Protein AF-0000000076251068 (afdb_homodimer)

Secondary structure (DSSP, 8-state):
-----SS-HHHHHHHHHHHHHHHHHHHHHHHHH--TTHHHHHHHHHHHHHHHHHHHHHHHHHHHHHS-TTHHHHHHHHHHHHHHHHHHHHHHHHHHHHHH-TT---HHHHHHHHHHHHHHHHHHHHHHHHHHHTTT--SHHHHHHHHHHHHHHHHHHHHHHHHHHTTTS--SS---HHHHHHHHHHHHHHHHHHHHHHHHHHHHTTTS--GGG--HHHHHHIIIIIIHHHHHHHHHHHHH--TT--HHHHHHHHHHHHHHHHHHHHHHHHHHHS--/-----SS-HHHHHHHHHHHHHHHHHHHHHHHHH--TTHHHHHHHHHHHHHHHHHHHHHHHHHHHHHS-TTHHHHHHHHHHHHHHHHHHHHHHHHHHHHHH-TT---HHHHHHHHHHHHHHHHHHHHHHHHHHHTTT--SHHHHHHHHHHHHHHHHHHHHHHHHHHTTTS--SS---HHHHHHHHHHHHHHHHHHHHHHHHHHHHTTTS--GGG--HHHHHHIIIIIIHHHHHHHHHHHHH--TT--HHHHHHHHHHHHHHHHHHHHHHHHHHHS--

Nearest PDB structures (foldseek):
  5c21-assembly1_B  TM=1.711E-01  e=8.541E+00  Escherichia coli
  5c21-assembly1_B  TM=1.710E-01  e=9.125E+00  Escherichia coli

Solvent-accessible surface area (backbone atoms only — not comparable to full-atom values): 30222 Å² total; per-residue (Å²): 129,77,74,69,77,62,70,47,67,67,47,56,51,51,50,49,51,51,53,50,51,52,53,51,52,51,45,52,53,49,34,66,73,41,65,77,79,54,25,60,55,50,46,51,53,50,49,51,50,51,52,53,48,52,52,50,53,52,51,51,52,50,51,40,69,67,41,67,84,75,38,58,68,48,44,50,45,49,53,49,45,56,48,48,54,55,51,49,51,54,51,49,52,47,43,52,48,49,68,72,44,68,78,76,68,54,63,64,59,48,43,48,50,44,26,50,52,39,38,51,55,49,49,50,53,54,50,44,52,50,33,68,43,52,86,63,49,76,49,68,66,57,46,52,53,50,50,44,52,49,48,53,54,41,55,50,51,45,52,45,48,53,59,53,43,57,73,64,45,91,60,92,73,72,76,57,68,70,59,49,51,51,49,50,51,51,41,50,51,48,67,52,46,52,60,41,49,43,51,50,51,60,56,66,34,58,85,63,69,54,74,84,77,60,54,64,51,60,52,51,43,40,57,64,44,32,49,44,48,42,52,52,46,49,46,37,40,73,75,58,62,43,82,81,57,59,34,50,58,42,17,50,24,55,51,49,44,54,54,52,52,51,50,51,52,52,49,55,52,48,57,68,66,49,74,130,130,76,76,70,77,62,70,47,67,66,47,56,51,50,51,49,50,52,53,50,50,52,52,51,53,52,45,52,52,50,32,65,73,43,66,75,77,55,24,60,56,49,45,50,53,51,50,52,52,49,52,54,47,51,51,51,52,51,50,52,54,50,50,40,70,67,42,68,85,77,38,59,68,49,45,49,46,48,52,50,43,55,51,49,53,55,49,50,52,54,51,49,52,46,43,52,48,49,68,71,43,66,76,76,70,54,62,66,59,50,43,50,49,43,24,50,51,41,38,51,56,49,49,50,54,53,51,44,52,48,35,68,42,50,86,65,49,79,48,68,68,55,46,52,52,50,50,44,52,50,49,53,52,40,54,51,50,45,54,44,48,51,61,53,43,58,73,64,45,91,60,92,71,74,74,58,69,70,60,49,52,51,49,50,51,51,41,49,50,47,66,52,46,51,60,40,51,44,52,49,52,60,54,67,33,59,86,64,68,54,74,86,76,61,52,63,51,60,53,52,44,40,56,65,43,33,50,43,47,41,53,52,46,49,46,37,40,72,77,58,63,42,82,80,58,59,34,50,58,42,15,49,26,54,51,48,44,54,53,52,52,51,50,51,52,50,49,54,52,48,58,68,65,50,76,131

Structure (mmCIF, N/CA/C/O backbone):
data_AF-0000000076251068-model_v1
#
loop_
_entity.id
_entity.type
_entity.pdbx_description
1 polymer 'TM121 protein'
#
loop_
_atom_site.group_PDB
_atom_site.id
_atom_site.type_symbol
_atom_site.label_atom_id
_atom_site.label_alt_id
_atom_site.label_comp_id
_atom_site.label_asym_id
_atom_site.label_entity_id
_atom_site.label_seq_id
_atom_site.pdbx_PDB_ins_code
_atom_site.Cartn_x
_atom_site.Cartn_y
_atom_site.Cartn_z
_atom_site.occupancy
_atom_site.B_iso_or_equiv
_atom_site.auth_seq_id
_atom_site.auth_comp_id
_atom_site.auth_asym_id
_atom_site.auth_atom_id
_atom_site.pdbx_PDB_model_num
ATOM 1 N N . MET A 1 1 ? 23.094 -28.938 -23.484 1 26.97 1 MET A N 1
ATOM 2 C CA . MET A 1 1 ? 22.953 -27.5 -23.703 1 26.97 1 MET A CA 1
ATOM 3 C C . MET A 1 1 ? 23.219 -26.734 -22.406 1 26.97 1 MET A C 1
ATOM 5 O O . MET A 1 1 ? 22.594 -27 -21.375 1 26.97 1 MET A O 1
ATOM 9 N N . VAL A 1 2 ? 24.344 -26.188 -22.234 1 34.47 2 VAL A N 1
ATOM 10 C CA . VAL A 1 2 ? 24.719 -25.391 -21.062 1 34.47 2 VAL A CA 1
ATOM 11 C C . VAL A 1 2 ? 23.688 -24.281 -20.844 1 34.47 2 VAL A C 1
ATOM 13 O O . VAL A 1 2 ? 23.312 -23.578 -21.797 1 34.47 2 VAL A O 1
ATOM 16 N N . PRO A 1 3 ? 22.875 -24.391 -19.859 1 37.94 3 PRO A N 1
ATOM 17 C CA . PRO A 1 3 ? 21.906 -23.297 -19.672 1 37.94 3 PRO A CA 1
ATOM 18 C C . PRO A 1 3 ? 22.562 -21.922 -19.797 1 37.94 3 PRO A C 1
ATOM 20 O O . PRO A 1 3 ? 23.719 -21.75 -19.422 1 37.94 3 PRO A O 1
ATOM 23 N N . PRO A 1 4 ? 22.328 -21.297 -20.953 1 44.94 4 PRO A N 1
ATOM 24 C CA . PRO A 1 4 ? 22.938 -19.984 -21.203 1 44.94 4 PRO A CA 1
ATOM 25 C C . PRO A 1 4 ? 23.141 -19.172 -19.922 1 44.94 4 PRO A C 1
ATOM 27 O O . PRO A 1 4 ? 22.438 -19.391 -18.922 1 44.94 4 PRO A O 1
ATOM 30 N N . PRO A 1 5 ? 24.234 -18.562 -19.734 1 49.12 5 PRO A N 1
ATOM 31 C CA . PRO A 1 5 ? 24.641 -17.828 -18.531 1 49.12 5 PRO A CA 1
ATOM 32 C C . PRO A 1 5 ? 23.547 -16.875 -18.031 1 49.12 5 PRO A C 1
ATOM 34 O O . PRO A 1 5 ? 23 -16.094 -18.812 1 49.12 5 PRO A O 1
ATOM 37 N N . PRO A 1 6 ? 22.859 -17.156 -16.938 1 52.06 6 PRO A N 1
ATOM 38 C CA . PRO A 1 6 ? 21.578 -16.656 -16.438 1 52.06 6 PRO A CA 1
ATOM 39 C C . PRO A 1 6 ? 21.594 -15.141 -16.219 1 52.06 6 PRO A C 1
ATOM 41 O O . PRO A 1 6 ? 20.531 -14.516 -16.125 1 52.06 6 PRO A O 1
ATOM 44 N N . VAL A 1 7 ? 22.797 -14.672 -15.984 1 56.53 7 VAL A N 1
ATOM 45 C CA . VAL A 1 7 ? 22.719 -13.234 -15.789 1 56.53 7 VAL A CA 1
ATOM 46 C C . VAL A 1 7 ? 22.812 -12.516 -17.125 1 56.53 7 VAL A C 1
ATOM 48 O O . VAL A 1 7 ? 23.812 -12.641 -17.844 1 56.53 7 VAL A O 1
ATOM 51 N N . SER A 1 8 ? 21.641 -12 -17.688 1 65.25 8 SER A N 1
ATOM 52 C CA . SER A 1 8 ? 21.594 -11.266 -18.953 1 65.25 8 SER A CA 1
ATOM 53 C C . SER A 1 8 ? 22.312 -9.93 -18.844 1 65.25 8 SER A C 1
ATOM 55 O O . SER A 1 8 ? 22.141 -9.203 -17.859 1 65.25 8 SER A O 1
ATOM 57 N N . LYS A 1 9 ? 23.406 -9.688 -19.656 1 73.81 9 LYS A N 1
ATOM 58 C CA . LYS A 1 9 ? 24.203 -8.469 -19.734 1 73.81 9 LYS A CA 1
ATOM 59 C C . LYS A 1 9 ? 23.328 -7.227 -19.719 1 73.81 9 LYS A C 1
ATOM 61 O O . LYS A 1 9 ? 23.609 -6.266 -19 1 73.81 9 LYS A O 1
ATOM 66 N N . PRO A 1 10 ? 22.234 -7.273 -20.344 1 78.12 10 PRO A N 1
ATOM 67 C CA . PRO A 1 10 ? 21.406 -6.066 -20.312 1 78.12 10 PRO A CA 1
ATOM 68 C C . PRO A 1 10 ? 20.828 -5.789 -18.938 1 78.12 10 PRO A C 1
ATOM 70 O O . PRO A 1 10 ? 20.703 -4.629 -18.531 1 78.12 10 PRO A O 1
ATOM 73 N N . HIS A 1 11 ? 20.547 -6.832 -18.219 1 77.62 11 HIS A N 1
ATOM 74 C CA . HIS A 1 11 ? 19.984 -6.633 -16.891 1 77.62 11 HIS A CA 1
ATOM 75 C C . HIS A 1 11 ? 21.016 -6.109 -15.914 1 77.62 11 HIS A C 1
ATOM 77 O O . HIS A 1 11 ? 20.703 -5.301 -15.039 1 77.62 11 HIS A O 1
ATOM 83 N N . VAL A 1 12 ? 22.25 -6.566 -16.109 1 79.44 12 VAL A N 1
ATOM 84 C CA . VAL A 1 12 ? 23.328 -6.09 -15.258 1 79.44 12 VAL A CA 1
ATOM 85 C C . VAL A 1 12 ? 23.594 -4.609 -15.539 1 79.44 12 VAL A C 1
ATOM 87 O O . VAL A 1 12 ? 23.766 -3.818 -14.609 1 79.44 12 VAL A O 1
ATOM 90 N N . CYS A 1 13 ? 23.562 -4.262 -16.766 1 84.44 13 CYS A N 1
ATOM 91 C CA . CYS A 1 13 ? 23.766 -2.873 -17.156 1 84.44 13 CYS A CA 1
ATOM 92 C C . CYS A 1 13 ? 22.625 -1.992 -16.656 1 84.44 13 CYS A C 1
ATOM 94 O O . CYS A 1 13 ? 22.859 -0.895 -16.156 1 84.44 13 CYS A O 1
ATOM 96 N N . LEU A 1 14 ? 21.422 -2.479 -16.781 1 88.44 14 LEU A N 1
ATOM 97 C CA . LEU A 1 14 ? 20.266 -1.71 -16.344 1 88.44 14 LEU A CA 1
ATOM 98 C C . LEU A 1 14 ? 20.281 -1.521 -14.828 1 88.44 14 LEU A C 1
ATOM 100 O O . LEU A 1 14 ? 19.938 -0.445 -14.328 1 88.44 14 LEU A O 1
ATOM 104 N N . SER A 1 15 ? 20.641 -2.512 -14.109 1 90.19 15 SER A N 1
ATOM 105 C CA . SER A 1 15 ? 20.719 -2.395 -12.656 1 90.19 15 SER A CA 1
ATOM 106 C C . SER A 1 15 ? 21.797 -1.413 -12.227 1 90.19 15 SER A C 1
ATOM 108 O O . SER A 1 15 ? 21.594 -0.616 -11.312 1 90.19 15 SER A O 1
ATOM 110 N N . THR A 1 16 ? 22.906 -1.442 -12.914 1 90.94 16 THR A N 1
ATOM 111 C CA . THR A 1 16 ? 24 -0.531 -12.578 1 90.94 16 THR A CA 1
ATOM 112 C C . THR A 1 16 ? 23.609 0.914 -12.867 1 90.94 16 THR A C 1
ATOM 114 O O . THR A 1 16 ? 23.891 1.813 -12.078 1 90.94 16 THR A O 1
ATOM 117 N N . VAL A 1 17 ? 22.984 1.088 -13.945 1 92.94 17 VAL A N 1
ATOM 118 C CA . VAL A 1 17 ? 22.547 2.428 -14.32 1 92.94 17 VAL A CA 1
ATOM 119 C C . VAL A 1 17 ? 21.547 2.943 -13.289 1 92.94 17 VAL A C 1
ATOM 121 O O . VAL A 1 17 ? 21.609 4.102 -12.875 1 92.94 17 VAL A O 1
ATOM 124 N N . LEU A 1 18 ? 20.609 2.113 -12.898 1 94.38 18 LEU A N 1
ATOM 125 C CA . LEU A 1 18 ? 19.609 2.521 -11.906 1 94.38 18 LEU A CA 1
ATOM 126 C C . LEU A 1 18 ? 20.266 2.842 -10.57 1 94.38 18 LEU A C 1
ATOM 128 O O . LEU A 1 18 ? 19.938 3.836 -9.93 1 94.38 18 LEU A O 1
ATOM 132 N N . ILE A 1 19 ? 21.156 2.049 -10.156 1 95.75 19 ILE A N 1
ATOM 133 C CA . ILE A 1 19 ? 21.859 2.252 -8.898 1 95.75 19 ILE A CA 1
ATOM 134 C C . ILE A 1 19 ? 22.609 3.578 -8.938 1 95.75 19 ILE A C 1
ATOM 136 O O . ILE A 1 19 ? 22.453 4.414 -8.039 1 95.75 19 ILE A O 1
ATOM 140 N N . MET A 1 20 ? 23.328 3.771 -10 1 95 20 MET A N 1
ATOM 141 C CA . MET A 1 20 ? 24.172 4.957 -10.094 1 95 20 MET A CA 1
ATOM 142 C C . MET A 1 20 ? 23.328 6.219 -10.234 1 95 20 MET A C 1
ATOM 144 O O . MET A 1 20 ? 23.641 7.254 -9.641 1 95 20 MET A O 1
ATOM 148 N N . THR A 1 21 ? 22.328 6.129 -10.992 1 95.19 21 THR A N 1
ATOM 149 C CA . THR A 1 21 ? 21.469 7.289 -11.164 1 95.19 21 THR A CA 1
ATOM 150 C C . THR A 1 21 ? 20.797 7.668 -9.844 1 95.19 21 THR A C 1
ATOM 152 O O . THR A 1 21 ? 20.719 8.844 -9.492 1 95.19 21 THR A O 1
ATOM 155 N N . SER A 1 22 ? 20.328 6.703 -9.141 1 95.69 22 SER A N 1
ATOM 156 C CA . SER A 1 22 ? 19.703 6.977 -7.848 1 95.69 22 SER A CA 1
ATOM 157 C C . SER A 1 22 ? 20.703 7.609 -6.879 1 95.69 22 SER A C 1
ATOM 159 O O . SER A 1 22 ? 20.359 8.555 -6.164 1 95.69 22 SER A O 1
ATOM 161 N N . LEU A 1 23 ? 21.891 7.148 -6.848 1 95.94 23 LEU A N 1
ATOM 162 C CA . LEU A 1 23 ? 22.891 7.676 -5.934 1 95.94 23 LEU A CA 1
ATOM 163 C C . LEU A 1 23 ? 23.312 9.086 -6.34 1 95.94 23 LEU A C 1
ATOM 165 O O . LEU A 1 23 ? 23.5 9.953 -5.484 1 95.94 23 LEU A O 1
ATOM 169 N N . VAL A 1 24 ? 23.406 9.297 -7.633 1 95.38 24 VAL A N 1
ATOM 170 C CA . VAL A 1 24 ? 23.797 10.609 -8.117 1 95.38 24 VAL A CA 1
ATOM 171 C C . VAL A 1 24 ? 22.703 11.633 -7.797 1 95.38 24 VAL A C 1
ATOM 173 O O . VAL A 1 24 ? 23 12.773 -7.441 1 95.38 24 VAL A O 1
ATOM 176 N N . LEU A 1 25 ? 21.484 11.211 -7.891 1 94.75 25 LEU A N 1
ATOM 177 C CA . LEU A 1 25 ? 20.391 12.109 -7.547 1 94.75 25 LEU A CA 1
ATOM 178 C C . LEU A 1 25 ? 20.391 12.438 -6.059 1 94.75 25 LEU A C 1
ATOM 180 O O . LEU A 1 25 ? 20.156 13.578 -5.668 1 94.75 25 LEU A O 1
ATOM 184 N N . MET A 1 26 ? 20.719 11.492 -5.27 1 94.31 26 MET A N 1
ATOM 185 C CA . MET A 1 26 ? 20.828 11.727 -3.834 1 94.31 26 MET A CA 1
ATOM 186 C C . MET A 1 26 ? 21.969 12.68 -3.523 1 94.31 26 MET A C 1
ATOM 188 O O . MET A 1 26 ? 21.859 13.523 -2.637 1 94.31 26 MET A O 1
ATOM 192 N N . ASP A 1 27 ? 23.016 12.516 -4.281 1 94.5 27 ASP A N 1
ATOM 193 C CA . ASP A 1 27 ? 24.172 13.398 -4.094 1 94.5 27 ASP A CA 1
ATOM 194 C C . ASP A 1 27 ? 23.828 14.836 -4.461 1 94.5 27 ASP A C 1
ATOM 196 O O . ASP A 1 27 ? 24.203 15.773 -3.762 1 94.5 27 ASP A O 1
ATOM 200 N N . ALA A 1 28 ? 23.125 14.938 -5.543 1 92.31 28 ALA A N 1
ATOM 201 C CA . ALA A 1 28 ? 22.703 16.281 -5.949 1 92.31 28 ALA A CA 1
ATOM 202 C C . ALA A 1 28 ? 21.828 16.922 -4.883 1 92.31 28 ALA A C 1
ATOM 204 O O . ALA A 1 28 ? 21.938 18.125 -4.621 1 92.31 28 ALA A O 1
ATOM 205 N N . TYR A 1 29 ? 21 16.109 -4.297 1 91.19 29 TYR A N 1
ATOM 206 C CA . TYR A 1 29 ? 20.141 16.594 -3.213 1 91.19 29 TYR A CA 1
ATOM 207 C C . TYR A 1 29 ? 20.984 17.047 -2.023 1 91.19 29 TYR A C 1
ATOM 209 O O . TYR A 1 29 ? 20.734 18.109 -1.446 1 91.19 29 TYR A O 1
ATOM 217 N N . LEU A 1 30 ? 21.969 16.375 -1.677 1 90.38 30 LEU A N 1
ATOM 218 C CA . LEU A 1 30 ? 22.844 16.672 -0.548 1 90.38 30 LEU A CA 1
ATOM 219 C C . LEU A 1 30 ? 23.656 17.938 -0.812 1 90.38 30 LEU A C 1
ATOM 221 O O . LEU A 1 30 ? 23.859 18.766 0.09 1 90.38 30 LEU A O 1
ATOM 225 N N . VAL A 1 31 ? 24.078 18.031 -2.012 1 90.56 31 VAL A N 1
ATOM 226 C CA . VAL A 1 31 ? 24.891 19.188 -2.371 1 90.56 31 VAL A CA 1
ATOM 227 C C . VAL A 1 31 ? 24.031 20.453 -2.336 1 90.56 31 VAL A C 1
ATOM 229 O O . VAL A 1 31 ? 24.484 21.516 -1.884 1 90.56 31 VAL A O 1
ATOM 232 N N . GLU A 1 32 ? 22.781 20.312 -2.748 1 88.56 32 GLU A N 1
ATOM 233 C CA . GLU A 1 32 ? 21.875 21.469 -2.785 1 88.56 32 GLU A CA 1
ATOM 234 C C . GLU A 1 32 ? 21.516 21.922 -1.377 1 88.56 32 GLU A C 1
ATOM 236 O O . GLU A 1 32 ? 21.188 23.078 -1.163 1 88.56 32 GLU A O 1
ATOM 241 N N . GLN A 1 33 ? 21.594 21.078 -0.454 1 86.81 33 GLN A N 1
ATOM 242 C CA . GLN A 1 33 ? 21.281 21.438 0.928 1 86.81 33 GLN A CA 1
ATOM 243 C C . GLN A 1 33 ? 22.422 22.234 1.553 1 86.81 33 GLN A C 1
ATOM 245 O O . GLN A 1 33 ? 22.234 22.922 2.557 1 86.81 33 GLN A O 1
ATOM 250 N N . SER A 1 34 ? 23.594 22.109 0.937 1 82.75 34 SER A N 1
ATOM 251 C CA . SER A 1 34 ? 24.75 22.797 1.489 1 82.75 34 SER A CA 1
ATOM 252 C C . SER A 1 34 ? 24.938 24.172 0.847 1 82.75 34 SER A C 1
ATOM 254 O O . SER A 1 34 ? 24.422 24.422 -0.246 1 82.75 34 SER A O 1
ATOM 256 N N . GLN A 1 35 ? 25.406 25.125 1.688 1 79.06 35 GLN A N 1
ATOM 257 C CA . GLN A 1 35 ? 25.594 26.484 1.188 1 79.06 35 GLN A CA 1
ATOM 258 C C . GLN A 1 35 ? 27.062 26.891 1.248 1 79.06 35 GLN A C 1
ATOM 260 O O . GLN A 1 35 ? 27.828 26.344 2.035 1 79.06 35 GLN A O 1
ATOM 265 N N . GLY A 1 36 ? 27.359 27.797 0.333 1 79.56 36 GLY A N 1
ATOM 266 C CA . GLY A 1 36 ? 28.625 28.516 0.377 1 79.56 36 GLY A CA 1
ATOM 267 C C . GLY A 1 36 ? 29.797 27.656 -0.069 1 79.56 36 GLY A C 1
ATOM 268 O O . GLY A 1 36 ? 29.703 26.922 -1.048 1 79.56 36 GLY A O 1
ATOM 269 N N . SER A 1 37 ? 30.984 27.781 0.585 1 78.75 37 SER A N 1
ATOM 270 C CA . SER A 1 37 ? 32.25 27.125 0.274 1 78.75 37 SER A CA 1
ATOM 271 C C . SER A 1 37 ? 32.188 25.641 0.586 1 78.75 37 SER A C 1
ATOM 273 O O . SER A 1 37 ? 32.906 24.844 -0.01 1 78.75 37 SER A O 1
ATOM 275 N N . ARG A 1 38 ? 31.344 25.219 1.421 1 85.5 38 ARG A N 1
ATOM 276 C CA . ARG A 1 38 ? 31.188 23.828 1.798 1 85.5 38 ARG A CA 1
ATOM 277 C C . ARG A 1 38 ? 30.562 23.016 0.666 1 85.5 38 ARG A C 1
ATOM 279 O O . ARG A 1 38 ? 30.75 21.797 0.586 1 85.5 38 ARG A O 1
ATOM 286 N N . LYS A 1 39 ? 29.906 23.672 -0.257 1 89.06 39 LYS A N 1
ATOM 287 C CA . LYS A 1 39 ? 29.219 23 -1.36 1 89.06 39 LYS A CA 1
ATOM 288 C C . LYS A 1 39 ? 30.203 22.297 -2.281 1 89.06 39 LYS A C 1
ATOM 290 O O . LYS A 1 39 ? 29.984 21.156 -2.688 1 89.06 39 LYS A O 1
ATOM 295 N N . LEU A 1 40 ? 31.312 22.922 -2.557 1 88.56 40 LEU A N 1
ATOM 296 C CA . LEU A 1 40 ? 32.312 22.312 -3.426 1 88.56 40 LEU A CA 1
ATOM 297 C C . LEU A 1 40 ? 33 21.141 -2.738 1 88.56 40 LEU A C 1
ATOM 299 O O . LEU A 1 40 ? 33.25 20.109 -3.375 1 88.56 40 LEU A O 1
ATOM 303 N N . GLY A 1 41 ? 33.281 21.25 -1.497 1 89.44 41 GLY A N 1
ATOM 304 C CA . GLY A 1 41 ? 33.875 20.156 -0.753 1 89.44 41 GLY A CA 1
ATOM 305 C C . GLY A 1 41 ? 32.969 18.938 -0.688 1 89.44 41 GLY A C 1
ATOM 306 O O . GLY A 1 41 ? 33.438 17.812 -0.892 1 89.44 41 GLY A O 1
ATOM 307 N N . ILE A 1 42 ? 31.797 19.125 -0.415 1 90 42 ILE A N 1
ATOM 308 C CA . ILE A 1 42 ? 30.844 18.031 -0.337 1 90 42 ILE A CA 1
ATOM 309 C C . ILE A 1 42 ? 30.672 17.391 -1.717 1 90 42 ILE A C 1
ATOM 311 O O . ILE A 1 42 ? 30.578 16.172 -1.838 1 90 42 ILE A O 1
ATOM 315 N N . CYS A 1 43 ? 30.594 18.219 -2.748 1 90.94 43 CYS A N 1
ATOM 316 C CA . CYS A 1 43 ? 30.469 17.719 -4.113 1 90.94 43 CYS A CA 1
ATOM 317 C C . CYS A 1 43 ? 31.609 16.781 -4.461 1 90.94 43 CYS A C 1
ATOM 319 O O . CYS A 1 43 ? 31.391 15.711 -5.031 1 90.94 43 CYS A O 1
ATOM 321 N N . VAL A 1 44 ? 32.781 17.172 -4.055 1 91.44 44 VAL A N 1
ATOM 322 C CA . VAL A 1 44 ? 33.969 16.359 -4.332 1 91.44 44 VAL A CA 1
ATOM 323 C C . VAL A 1 44 ? 33.906 15.078 -3.514 1 91.44 44 VAL A C 1
ATOM 325 O O . VAL A 1 44 ? 34.156 13.992 -4.035 1 91.44 44 VAL A O 1
ATOM 328 N N . MET A 1 45 ? 33.562 15.156 -2.352 1 90.56 45 MET A N 1
ATOM 329 C CA . MET A 1 45 ? 33.5 14 -1.464 1 90.56 45 MET A CA 1
ATOM 330 C C . MET A 1 45 ? 32.5 12.969 -1.978 1 90.56 45 MET A C 1
ATOM 332 O O . MET A 1 45 ? 32.812 11.773 -2.033 1 90.56 45 MET A O 1
ATOM 336 N N . VAL A 1 46 ? 31.359 13.398 -2.342 1 92.06 46 VAL A N 1
ATOM 337 C CA . VAL A 1 46 ? 30.328 12.469 -2.791 1 92.06 46 VAL A CA 1
ATOM 338 C C . VAL A 1 46 ? 30.703 11.914 -4.164 1 92.06 46 VAL A C 1
ATOM 340 O O . VAL A 1 46 ? 30.422 10.75 -4.461 1 92.06 46 VAL A O 1
ATOM 343 N N . ALA A 1 47 ? 31.328 12.688 -5.031 1 93.44 47 ALA A N 1
ATOM 344 C CA . ALA A 1 47 ? 31.766 12.219 -6.344 1 93.44 47 ALA A CA 1
ATOM 345 C C . ALA A 1 47 ? 32.812 11.117 -6.211 1 93.44 47 ALA A C 1
ATOM 347 O O . ALA A 1 47 ? 32.75 10.102 -6.906 1 93.44 47 ALA A O 1
ATOM 348 N N . VAL A 1 48 ? 33.688 11.312 -5.316 1 91.75 48 VAL A N 1
ATOM 349 C CA . VAL A 1 48 ? 34.719 10.312 -5.062 1 91.75 48 VAL A CA 1
ATOM 350 C C . VAL A 1 48 ? 34.062 9.039 -4.523 1 91.75 48 VAL A C 1
ATOM 352 O O . VAL A 1 48 ? 34.438 7.934 -4.93 1 91.75 48 VAL A O 1
ATOM 355 N N . GLY A 1 49 ? 33.188 9.211 -3.66 1 91.88 49 GLY A N 1
ATOM 356 C CA . GLY A 1 49 ? 32.469 8.062 -3.143 1 91.88 49 GLY A CA 1
ATOM 357 C C . GLY A 1 49 ? 31.75 7.27 -4.223 1 91.88 49 GLY A C 1
ATOM 358 O O . GLY A 1 49 ? 31.797 6.035 -4.223 1 91.88 49 GLY A O 1
ATOM 359 N N . ASP A 1 50 ? 31.141 7.953 -5.098 1 94.25 50 ASP A N 1
ATOM 360 C CA . ASP A 1 50 ? 30.391 7.297 -6.172 1 94.25 50 ASP A CA 1
ATOM 361 C C . ASP A 1 50 ? 31.344 6.566 -7.121 1 94.25 50 ASP A C 1
ATOM 363 O O . ASP A 1 50 ? 31.016 5.48 -7.609 1 94.25 50 ASP A O 1
ATOM 367 N N . ILE A 1 51 ? 32.469 7.164 -7.418 1 93.38 51 ILE A N 1
ATOM 368 C CA . ILE A 1 51 ? 33.469 6.535 -8.297 1 93.38 51 ILE A CA 1
ATOM 369 C C . ILE A 1 51 ? 34 5.262 -7.645 1 93.38 51 ILE A C 1
ATOM 371 O O . ILE A 1 51 ? 34.125 4.227 -8.305 1 93.38 51 ILE A O 1
ATOM 375 N N . CYS A 1 52 ? 34.312 5.348 -6.406 1 91.62 52 CYS A N 1
ATOM 376 C CA . CYS A 1 52 ? 34.781 4.168 -5.676 1 91.62 52 CYS A CA 1
ATOM 377 C C . CYS A 1 52 ? 33.719 3.082 -5.68 1 91.62 52 CYS A C 1
ATOM 379 O O . CYS A 1 52 ? 34.031 1.9 -5.84 1 91.62 52 CYS A O 1
ATOM 381 N N . PHE A 1 53 ? 32.531 3.465 -5.488 1 93.88 53 PHE A N 1
ATOM 382 C CA . PHE A 1 53 ? 31.422 2.516 -5.484 1 93.88 53 PHE A CA 1
ATOM 383 C C . PHE A 1 53 ? 31.266 1.859 -6.852 1 93.88 53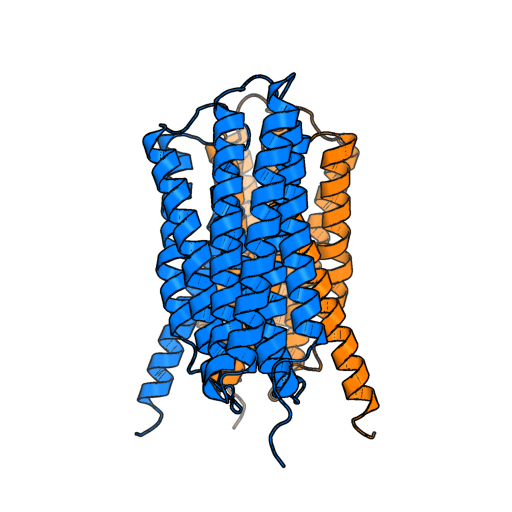 PHE A C 1
ATOM 385 O O . PHE A 1 53 ? 31.016 0.656 -6.941 1 93.88 53 PHE A O 1
ATOM 392 N N . LEU A 1 54 ? 31.391 2.631 -7.93 1 92.38 54 LEU A N 1
ATOM 393 C CA . LEU A 1 54 ? 31.297 2.088 -9.281 1 92.38 54 LEU A CA 1
ATOM 394 C C . LEU A 1 54 ? 32.406 1.063 -9.531 1 92.38 54 LEU A C 1
ATOM 396 O O . LEU A 1 54 ? 32.156 0.04 -10.18 1 92.38 54 LEU A O 1
ATOM 400 N N . LEU A 1 55 ? 33.562 1.282 -9.016 1 92.75 55 LEU A N 1
ATOM 401 C CA . LEU A 1 55 ? 34.656 0.338 -9.141 1 92.75 55 LEU A CA 1
ATOM 402 C C . LEU A 1 55 ? 34.375 -0.949 -8.375 1 92.75 55 LEU A C 1
ATOM 404 O O . LEU A 1 55 ? 34.656 -2.045 -8.867 1 92.75 55 LEU A O 1
ATOM 408 N N . VAL A 1 56 ? 33.812 -0.797 -7.219 1 92 56 VAL A N 1
ATOM 409 C CA . VAL A 1 56 ? 33.438 -1.965 -6.43 1 92 56 VAL A CA 1
ATOM 410 C C . VAL A 1 56 ? 32.375 -2.779 -7.188 1 92 56 VAL A C 1
ATOM 412 O O . VAL A 1 56 ? 32.469 -4.008 -7.246 1 92 56 VAL A O 1
ATOM 415 N N . LEU A 1 57 ? 31.406 -2.098 -7.73 1 90.25 57 LEU A N 1
ATOM 416 C CA . LEU A 1 57 ? 30.375 -2.791 -8.492 1 90.25 57 LEU A CA 1
ATOM 417 C C . LEU A 1 57 ? 30.984 -3.541 -9.672 1 90.25 57 LEU A C 1
ATOM 419 O O . LEU A 1 57 ? 30.562 -4.652 -9.992 1 90.25 57 LEU A O 1
ATOM 423 N N . ARG A 1 58 ? 31.969 -2.941 -10.352 1 89.06 58 ARG A N 1
ATOM 424 C CA . ARG A 1 58 ? 32.656 -3.6 -11.461 1 89.06 58 ARG A CA 1
ATOM 425 C C . ARG A 1 58 ? 33.375 -4.852 -10.992 1 89.06 58 ARG A C 1
ATOM 427 O O . ARG A 1 58 ? 33.312 -5.895 -11.648 1 89.06 58 ARG A O 1
ATOM 434 N N . TYR A 1 59 ? 33.969 -4.738 -9.906 1 87.06 59 TYR A N 1
ATOM 435 C CA . TYR A 1 59 ? 34.719 -5.883 -9.367 1 87.06 59 TYR A CA 1
ATOM 436 C C . TYR A 1 59 ? 33.75 -7.008 -8.992 1 87.06 59 TYR A C 1
ATOM 438 O O . TYR A 1 59 ? 34.031 -8.18 -9.25 1 87.06 59 TYR A O 1
ATOM 446 N N . VAL A 1 60 ? 32.656 -6.684 -8.359 1 85.81 60 VAL A N 1
ATOM 447 C CA . VAL A 1 60 ? 31.656 -7.68 -7.98 1 85.81 60 VAL A CA 1
ATOM 448 C C . VAL A 1 60 ? 31.094 -8.352 -9.227 1 85.81 60 VAL A C 1
ATOM 450 O O . VAL A 1 60 ? 30.906 -9.57 -9.25 1 85.81 60 VAL A O 1
ATOM 453 N N . ALA A 1 61 ? 30.844 -7.605 -10.25 1 83.44 61 ALA A N 1
ATOM 454 C CA . ALA A 1 61 ? 30.312 -8.156 -11.5 1 83.44 61 ALA A CA 1
ATOM 455 C C . ALA A 1 61 ? 31.297 -9.125 -12.133 1 83.44 61 ALA A C 1
ATOM 457 O O . ALA A 1 61 ? 30.891 -10.172 -12.648 1 83.44 61 ALA A O 1
ATOM 458 N N . ILE A 1 62 ? 32.562 -8.812 -12.094 1 82.25 62 ILE A N 1
ATOM 459 C CA . ILE A 1 62 ? 33.594 -9.656 -12.664 1 82.25 62 ILE A CA 1
ATOM 460 C C . ILE A 1 62 ? 33.75 -10.922 -11.828 1 82.25 62 ILE A C 1
ATOM 462 O O . ILE A 1 62 ? 33.875 -12.023 -12.367 1 82.25 62 ILE A O 1
ATOM 466 N N . TRP A 1 63 ? 33.719 -10.734 -10.555 1 78.81 63 TRP A N 1
ATOM 467 C CA . TRP A 1 63 ? 33.906 -11.852 -9.641 1 78.81 63 TRP A CA 1
ATOM 468 C C . TRP A 1 63 ? 32.781 -12.875 -9.805 1 78.81 63 TRP A C 1
ATOM 470 O O . TRP A 1 63 ? 33.031 -14.078 -9.836 1 78.81 63 TRP A O 1
ATOM 480 N N . VAL A 1 64 ? 31.578 -12.461 -9.859 1 73.06 64 VAL A N 1
ATOM 481 C CA . VAL A 1 64 ? 30.438 -13.367 -9.984 1 73.06 64 VAL A CA 1
ATOM 482 C C . VAL A 1 64 ? 30.438 -13.992 -11.375 1 73.06 64 VAL A C 1
ATOM 484 O O . VAL A 1 64 ? 30.016 -15.141 -11.547 1 73.06 64 VAL A O 1
ATOM 487 N N . GLY A 1 65 ? 30.781 -13.195 -12.391 1 68.69 65 GLY A N 1
ATOM 488 C CA . GLY A 1 65 ? 30.906 -13.742 -13.727 1 68.69 65 GLY A CA 1
ATOM 489 C C . GLY A 1 65 ? 31.969 -14.828 -13.836 1 68.69 65 GLY A C 1
ATOM 490 O O . GLY A 1 65 ? 31.859 -15.727 -14.672 1 68.69 65 GLY A O 1
ATOM 491 N N . ALA A 1 66 ? 32.938 -14.625 -13.148 1 67.69 66 ALA A N 1
ATOM 492 C CA . ALA A 1 66 ? 34.031 -15.594 -13.195 1 67.69 66 ALA A CA 1
ATOM 493 C C . ALA A 1 66 ? 33.688 -16.859 -12.414 1 67.69 66 ALA A C 1
ATOM 495 O O . ALA A 1 66 ? 34.156 -17.938 -12.742 1 67.69 66 ALA A O 1
ATOM 496 N N . GLU A 1 67 ? 33.062 -16.641 -11.273 1 58.75 67 GLU A N 1
ATOM 497 C CA . GLU A 1 67 ? 32.719 -17.812 -10.461 1 58.75 67 GLU A CA 1
ATOM 498 C C . GLU A 1 67 ? 31.453 -18.5 -10.953 1 58.75 67 GLU A C 1
ATOM 500 O O . GLU A 1 67 ? 30.578 -17.844 -11.516 1 58.75 67 GLU A O 1
ATOM 505 N N . VAL A 1 68 ? 31.5 -19.766 -11.406 1 52.22 68 VAL A N 1
ATOM 506 C CA . VAL A 1 68 ? 30.516 -20.625 -12.062 1 52.22 68 VAL A CA 1
ATOM 507 C C . VAL A 1 68 ? 29.125 -20.312 -11.531 1 52.22 68 VAL A C 1
ATOM 509 O O . VAL A 1 68 ? 28.938 -19.344 -10.789 1 52.22 68 VAL A O 1
ATOM 512 N N . LYS A 1 69 ? 28.234 -21.5 -11.273 1 51.47 69 LYS A N 1
ATOM 513 C CA . LYS A 1 69 ? 26.828 -21.875 -11.219 1 51.47 69 LYS A CA 1
ATOM 514 C C . LYS A 1 69 ? 26.125 -21.203 -10.047 1 51.47 69 LYS A C 1
ATOM 516 O O . LYS A 1 69 ? 25.016 -20.672 -10.203 1 51.47 69 LYS A O 1
ATOM 521 N N . THR A 1 70 ? 26.625 -21.469 -8.859 1 49.12 70 THR A N 1
ATOM 522 C CA . THR A 1 70 ? 25.938 -21.156 -7.617 1 49.12 70 THR A CA 1
ATOM 523 C C . THR A 1 70 ? 25.969 -19.672 -7.332 1 49.12 70 THR A C 1
ATOM 525 O O . THR A 1 70 ? 25.141 -19.156 -6.586 1 49.12 70 THR A O 1
ATOM 528 N N . ALA A 1 71 ? 26.891 -18.969 -7.965 1 51.97 71 ALA A N 1
ATOM 529 C CA . ALA A 1 71 ? 27.266 -17.625 -7.531 1 51.97 71 ALA A CA 1
ATOM 530 C C . ALA A 1 71 ? 26.297 -16.594 -8.086 1 51.97 71 ALA A C 1
ATOM 532 O O . ALA A 1 71 ? 26.203 -15.469 -7.57 1 51.97 71 ALA A O 1
ATOM 533 N N . LYS A 1 72 ? 25.484 -16.969 -9.047 1 57.22 72 LYS A N 1
ATOM 534 C CA . LYS A 1 72 ? 24.578 -15.977 -9.633 1 57.22 72 LYS A CA 1
ATOM 535 C C . LYS A 1 72 ? 23.484 -15.586 -8.648 1 57.22 72 LYS A C 1
ATOM 537 O O . LYS A 1 72 ? 23.078 -14.414 -8.594 1 57.22 72 LYS A O 1
ATOM 542 N N . ARG A 1 73 ? 23.156 -16.656 -7.809 1 62.44 73 ARG A N 1
ATOM 543 C CA . ARG A 1 73 ? 22.125 -16.422 -6.797 1 62.44 73 ARG A CA 1
ATOM 544 C C . ARG A 1 73 ? 22.578 -15.352 -5.805 1 62.44 73 ARG A C 1
ATOM 546 O O . ARG A 1 73 ? 21.766 -14.516 -5.379 1 62.44 73 ARG A O 1
ATOM 553 N N . GLY A 1 74 ? 23.797 -15.219 -5.73 1 76.19 74 GLY A N 1
ATOM 554 C CA . GLY A 1 74 ? 24.312 -14.305 -4.727 1 76.19 74 GLY A CA 1
ATOM 555 C C . GLY A 1 74 ? 24.609 -12.922 -5.277 1 76.19 74 GLY A C 1
ATOM 556 O O . GLY A 1 74 ? 24.734 -11.961 -4.516 1 76.19 74 GLY A O 1
ATOM 557 N N . TYR A 1 75 ? 24.531 -12.828 -6.594 1 82.94 75 TYR A N 1
ATOM 558 C CA . TYR A 1 75 ? 24.875 -11.547 -7.207 1 82.94 75 TYR A CA 1
ATOM 559 C C . TYR A 1 75 ? 23.844 -10.484 -6.883 1 82.94 75 TYR A C 1
ATOM 561 O O . TYR A 1 75 ? 24.188 -9.375 -6.473 1 82.94 75 TYR A O 1
ATOM 569 N N . ALA A 1 76 ? 22.562 -10.828 -7.059 1 87.19 76 ALA A N 1
ATOM 570 C CA . ALA A 1 76 ? 21.484 -9.867 -6.793 1 87.19 76 ALA A CA 1
ATOM 571 C C . ALA A 1 76 ? 21.484 -9.445 -5.328 1 87.19 76 ALA A C 1
ATOM 573 O O . ALA A 1 76 ? 21.266 -8.273 -5.02 1 87.19 76 ALA A O 1
ATOM 574 N N . MET A 1 77 ? 21.797 -10.352 -4.465 1 89.31 77 MET A N 1
ATOM 575 C CA . MET A 1 77 ? 21.797 -10.047 -3.037 1 89.31 77 MET A CA 1
ATOM 576 C C . MET A 1 77 ? 22.938 -9.109 -2.686 1 89.31 77 MET A C 1
ATOM 578 O O . MET A 1 77 ? 22.766 -8.188 -1.887 1 89.31 77 MET A O 1
ATOM 582 N N . ILE A 1 78 ? 24.016 -9.344 -3.266 1 89.94 78 ILE A N 1
ATOM 583 C CA . ILE A 1 78 ? 25.188 -8.508 -3.004 1 89.94 78 ILE A CA 1
ATOM 584 C C . ILE A 1 78 ? 24.953 -7.098 -3.533 1 89.94 78 ILE A C 1
ATOM 586 O O . ILE A 1 78 ? 25.266 -6.117 -2.861 1 89.94 78 ILE A O 1
ATOM 590 N N . LEU A 1 79 ? 24.469 -7.008 -4.707 1 91.25 79 LEU A N 1
ATOM 591 C CA . LEU A 1 79 ? 24.172 -5.699 -5.281 1 91.25 79 LEU A CA 1
ATOM 592 C C . LEU A 1 79 ? 23.156 -4.945 -4.426 1 91.25 79 LEU A C 1
ATOM 594 O O . LEU A 1 79 ? 23.312 -3.738 -4.203 1 91.25 79 LEU A O 1
ATOM 598 N N . TRP A 1 80 ? 22.125 -5.645 -3.979 1 94.19 80 TRP A N 1
ATOM 599 C CA . TRP A 1 80 ? 21.141 -5.016 -3.117 1 94.19 80 TRP A CA 1
ATOM 600 C C . TRP A 1 80 ? 21.781 -4.496 -1.835 1 94.19 80 TRP A C 1
ATOM 602 O O . TRP A 1 80 ? 21.531 -3.355 -1.432 1 94.19 80 TRP A O 1
ATOM 612 N N . PHE A 1 81 ? 22.641 -5.32 -1.252 1 93.56 81 PHE A N 1
ATOM 613 C CA . PHE A 1 81 ? 23.281 -4.969 0.006 1 93.56 81 PHE A CA 1
ATOM 614 C C . PHE A 1 81 ? 24.156 -3.73 -0.162 1 93.56 81 PHE A C 1
ATOM 616 O O . PHE A 1 81 ? 24.078 -2.793 0.635 1 93.56 81 PHE A O 1
ATOM 623 N N . LEU A 1 82 ? 24.922 -3.734 -1.164 1 94.12 82 LEU A N 1
ATOM 624 C CA . LEU A 1 82 ? 25.828 -2.613 -1.402 1 94.12 82 LEU A CA 1
ATOM 625 C C . LEU A 1 82 ? 25.047 -1.341 -1.707 1 94.12 82 LEU A C 1
ATOM 627 O O . LEU A 1 82 ? 25.375 -0.268 -1.196 1 94.12 82 LEU A O 1
ATOM 631 N N . TYR A 1 83 ? 24 -1.444 -2.486 1 96.12 83 TYR A N 1
ATOM 632 C CA . TYR A 1 83 ? 23.188 -0.291 -2.863 1 96.12 83 TYR A CA 1
ATOM 633 C C . TYR A 1 83 ? 22.531 0.329 -1.641 1 96.12 83 TYR A C 1
ATOM 635 O O . TYR A 1 83 ? 22.656 1.531 -1.398 1 96.12 83 TYR A O 1
ATOM 643 N N . VAL A 1 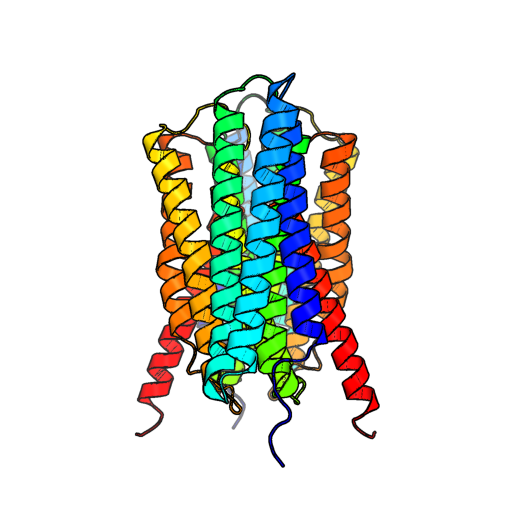84 ? 21.844 -0.491 -0.835 1 96.56 84 VAL A N 1
ATOM 644 C CA . VAL A 1 84 ? 21.109 0.015 0.317 1 96.56 84 VAL A CA 1
ATOM 645 C C . VAL A 1 84 ? 22.078 0.575 1.351 1 96.56 84 VAL A C 1
ATOM 647 O O . VAL A 1 84 ? 21.781 1.573 2.014 1 96.56 84 VAL A O 1
ATOM 650 N N . PHE A 1 85 ? 23.219 -0.03 1.47 1 94.94 85 PHE A N 1
ATOM 651 C CA . PHE A 1 85 ? 24.219 0.428 2.424 1 94.94 85 PHE A CA 1
ATOM 652 C C . PHE A 1 85 ? 24.672 1.851 2.1 1 94.94 85 PHE A C 1
ATOM 654 O O . PHE A 1 85 ? 24.656 2.725 2.969 1 94.94 85 PHE A O 1
ATOM 661 N N . VAL A 1 86 ? 25.016 2.07 0.876 1 95.06 86 VAL A N 1
ATOM 662 C CA . VAL A 1 86 ? 25.484 3.389 0.473 1 95.06 86 VAL A CA 1
ATOM 663 C C . VAL A 1 86 ? 24.328 4.387 0.485 1 95.06 86 VAL A C 1
ATOM 665 O O . VAL A 1 86 ? 24.484 5.523 0.938 1 95.06 86 VAL A O 1
ATOM 668 N N . LEU A 1 87 ? 23.188 3.986 0.013 1 95.88 87 LEU A N 1
ATOM 669 C CA . LEU A 1 87 ? 22.031 4.867 -0.055 1 95.88 87 LEU A CA 1
ATOM 670 C C . LEU A 1 87 ? 21.625 5.344 1.337 1 95.88 87 LEU A C 1
ATOM 672 O O . LEU A 1 87 ? 21.344 6.531 1.536 1 95.88 87 LEU A O 1
ATOM 676 N N . GLU A 1 88 ? 21.625 4.441 2.307 1 95.62 88 GLU A N 1
ATOM 677 C CA . GLU A 1 88 ? 21.172 4.793 3.648 1 95.62 88 GLU A CA 1
ATOM 678 C C . GLU A 1 88 ? 22.156 5.711 4.348 1 95.62 88 GLU A C 1
ATOM 680 O O . GLU A 1 88 ? 21.781 6.539 5.172 1 95.62 88 GLU A O 1
ATOM 685 N N . ILE A 1 89 ? 23.359 5.578 4.051 1 93.44 89 ILE A N 1
ATOM 686 C CA . ILE A 1 89 ? 24.344 6.527 4.574 1 93.44 89 ILE A CA 1
ATOM 687 C C . ILE A 1 89 ? 24.016 7.93 4.066 1 93.44 89 ILE A C 1
ATOM 689 O O . ILE A 1 89 ? 24 8.891 4.84 1 93.44 89 ILE A O 1
ATOM 693 N N . LYS A 1 90 ? 23.812 8.016 2.857 1 93.88 90 LYS A N 1
ATOM 694 C CA . LYS A 1 90 ? 23.5 9.312 2.27 1 93.88 90 LYS A CA 1
ATOM 695 C C . LYS A 1 90 ? 22.203 9.875 2.834 1 93.88 90 LYS A C 1
ATOM 697 O O . LYS A 1 90 ? 22.094 11.07 3.113 1 93.88 90 LYS A O 1
ATOM 702 N N . VAL A 1 91 ? 21.188 9.055 2.955 1 94.31 91 VAL A N 1
ATOM 703 C CA . VAL A 1 91 ? 19.906 9.477 3.506 1 94.31 91 VAL A CA 1
ATOM 704 C C . VAL A 1 91 ? 20.094 9.961 4.941 1 94.31 91 VAL A C 1
ATOM 706 O O . VAL A 1 91 ? 19.438 10.914 5.371 1 94.31 91 VAL A O 1
ATOM 709 N N . TYR A 1 92 ? 20.984 9.312 5.637 1 92.94 92 TYR A N 1
ATOM 710 C CA . TYR A 1 92 ? 21.266 9.727 7.004 1 92.94 92 TYR A CA 1
ATOM 711 C C . TYR A 1 92 ? 21.844 11.141 7.035 1 92.94 92 TYR A C 1
ATOM 713 O O . TYR A 1 92 ? 21.484 11.945 7.895 1 92.94 92 TYR A O 1
ATOM 721 N N . PHE A 1 93 ? 22.672 11.516 6.176 1 91.19 93 PHE A N 1
ATOM 722 C CA . PHE A 1 93 ? 23.25 12.852 6.133 1 91.19 93 PHE A CA 1
ATOM 723 C C . PHE A 1 93 ? 22.203 13.883 5.742 1 91.19 93 PHE A C 1
ATOM 725 O O . PHE A 1 93 ? 22.203 15.008 6.254 1 91.19 93 PHE A O 1
ATOM 732 N N . VAL A 1 94 ? 21.375 13.484 4.836 1 89.94 94 VAL A N 1
ATOM 733 C CA . VAL A 1 94 ? 20.281 14.375 4.457 1 89.94 94 VAL A CA 1
ATOM 734 C C . VAL A 1 94 ? 19.406 14.656 5.672 1 89.94 94 VAL A C 1
ATOM 736 O O . VAL A 1 94 ? 19.031 15.805 5.922 1 89.94 94 VAL A O 1
ATOM 739 N N . TYR A 1 95 ? 19.094 13.617 6.355 1 89.38 95 TYR A N 1
ATOM 740 C CA . TYR A 1 95 ? 18.281 13.734 7.562 1 89.38 95 TYR A CA 1
ATOM 741 C C . TYR A 1 95 ? 18.953 14.625 8.594 1 89.38 95 TYR A C 1
ATOM 743 O O . TYR A 1 95 ? 18.312 15.484 9.195 1 89.38 95 TYR A O 1
ATOM 751 N N . GLN A 1 96 ? 20.219 14.492 8.812 1 87.25 96 GLN A N 1
ATOM 752 C CA . GLN A 1 96 ? 20.953 15.289 9.781 1 87.25 96 GLN A CA 1
ATOM 753 C C . GLN A 1 96 ? 21 16.766 9.367 1 87.25 96 GLN A C 1
ATOM 755 O O . GLN A 1 96 ? 20.922 17.656 10.211 1 87.25 96 GLN A O 1
ATOM 760 N N . ASN A 1 97 ? 21.078 16.938 8.07 1 87.12 97 ASN A N 1
ATOM 761 C CA . ASN A 1 97 ? 21.062 18.312 7.578 1 87.12 97 ASN A CA 1
ATOM 762 C C . ASN A 1 97 ? 19.719 18.984 7.801 1 87.12 97 ASN A C 1
ATOM 764 O O . ASN A 1 97 ? 19.641 20.188 8.102 1 87.12 97 ASN A O 1
ATOM 768 N N . TYR A 1 98 ? 18.656 18.297 7.645 1 84.38 98 TYR A N 1
ATOM 769 C CA . TYR A 1 98 ? 17.312 18.828 7.898 1 84.38 98 TYR A CA 1
ATOM 770 C C . TYR A 1 98 ? 17.141 19.141 9.383 1 84.38 98 TYR A C 1
ATOM 772 O O . TYR A 1 98 ? 16.469 20.125 9.734 1 84.38 98 TYR A O 1
ATOM 780 N N . LYS A 1 99 ? 17.672 18.406 10.195 1 81.94 99 LYS A N 1
ATOM 781 C CA . LYS A 1 99 ? 17.562 18.641 11.633 1 81.94 99 LYS A CA 1
ATOM 782 C C . LYS A 1 99 ? 18.406 19.844 12.055 1 81.94 99 LYS A C 1
ATOM 784 O O . LYS A 1 99 ? 18.016 20.594 12.969 1 81.94 99 LYS A O 1
ATOM 789 N N . ALA A 1 100 ? 19.453 20.016 11.391 1 81.12 100 ALA A N 1
ATOM 790 C CA . ALA A 1 100 ? 20.344 21.125 11.727 1 81.12 100 ALA A CA 1
ATOM 791 C C . ALA A 1 100 ? 19.781 22.453 11.203 1 81.12 100 ALA A C 1
ATOM 793 O O . ALA A 1 100 ? 19.953 23.5 11.836 1 81.12 100 ALA A O 1
ATOM 794 N N . ASP A 1 101 ? 19.234 22.422 9.945 1 72.88 101 ASP A N 1
ATOM 795 C CA . ASP A 1 101 ? 18.703 23.656 9.367 1 72.88 101 ASP A CA 1
ATOM 796 C C . ASP A 1 101 ? 17.172 23.641 9.359 1 72.88 101 ASP A C 1
ATOM 798 O O . ASP A 1 101 ? 16.547 23.391 8.32 1 72.88 101 ASP A O 1
ATOM 802 N N . ARG A 1 102 ? 16.562 23.781 10.398 1 61.06 102 ARG A N 1
ATOM 803 C CA . ARG A 1 102 ? 15.117 23.734 10.57 1 61.06 102 ARG A CA 1
ATOM 804 C C . ARG A 1 102 ? 14.422 24.75 9.688 1 61.06 102 ARG A C 1
ATOM 806 O O . ARG A 1 102 ? 13.227 24.625 9.398 1 61.06 102 ARG A O 1
ATOM 813 N N . LYS A 1 103 ? 15.211 25.828 9.242 1 58.56 103 LYS A N 1
ATOM 814 C CA . LYS A 1 103 ? 14.531 26.953 8.617 1 58.56 103 LYS A CA 1
ATOM 815 C C . LYS A 1 103 ? 14.172 26.641 7.164 1 58.56 103 LYS A C 1
ATOM 817 O O . LYS A 1 103 ? 13.203 27.188 6.625 1 58.56 103 LYS A O 1
ATOM 822 N N . SER A 1 104 ? 15.047 25.953 6.516 1 56.19 104 SER A N 1
ATOM 823 C CA . SER A 1 104 ? 14.859 25.812 5.078 1 56.19 104 SER A CA 1
ATOM 824 C C . SER A 1 104 ? 13.828 24.734 4.754 1 56.19 104 SER A C 1
ATOM 826 O O . SER A 1 104 ? 14.172 23.562 4.652 1 56.19 104 SER A O 1
ATOM 828 N N . LEU A 1 105 ? 12.609 24.984 5.273 1 59.22 105 LEU A N 1
ATOM 829 C CA . LEU A 1 105 ? 11.484 24.047 5.254 1 59.22 105 LEU A CA 1
ATOM 830 C C . LEU A 1 105 ? 10.898 23.938 3.852 1 59.22 105 LEU A C 1
ATOM 832 O O . LEU A 1 105 ? 9.875 24.562 3.555 1 59.22 105 LEU A O 1
ATOM 836 N N . ASP A 1 106 ? 11.758 23.547 2.801 1 80.25 106 ASP A N 1
ATOM 837 C CA . ASP A 1 106 ? 11.078 23.375 1.52 1 80.25 106 ASP A CA 1
ATOM 838 C C . ASP A 1 106 ? 10.297 22.078 1.489 1 80.25 106 ASP A C 1
ATOM 840 O O . ASP A 1 106 ? 10.883 20.984 1.42 1 80.25 106 ASP A O 1
ATOM 844 N N . LEU A 1 107 ? 9.086 22.094 1.756 1 81.38 107 LEU A N 1
ATOM 845 C CA . LEU A 1 107 ? 8.141 20.984 1.749 1 81.38 107 LEU A CA 1
ATOM 846 C C . LEU A 1 107 ? 8.258 20.188 0.456 1 81.38 107 LEU A C 1
ATOM 848 O O . LEU A 1 107 ? 8.281 18.953 0.484 1 81.38 107 LEU A O 1
ATOM 852 N N . ILE A 1 108 ? 8.43 20.875 -0.643 1 84.5 108 ILE A N 1
ATOM 853 C CA . ILE A 1 108 ? 8.461 20.219 -1.946 1 84.5 108 ILE A CA 1
ATOM 854 C C . ILE A 1 108 ? 9.742 19.406 -2.076 1 84.5 108 ILE A C 1
ATOM 856 O O . ILE A 1 108 ? 9.719 18.297 -2.619 1 84.5 108 ILE A O 1
ATOM 860 N N . ALA A 1 109 ? 10.781 19.922 -1.604 1 87.25 109 ALA A N 1
ATOM 861 C CA . ALA A 1 109 ? 12.055 19.219 -1.68 1 87.25 109 ALA A CA 1
ATOM 862 C C . ALA A 1 109 ? 12.016 17.938 -0.833 1 87.25 109 ALA A C 1
ATOM 864 O O . ALA A 1 109 ? 12.531 16.906 -1.245 1 87.25 109 ALA A O 1
ATOM 865 N N . ARG A 1 110 ? 11.484 17.984 0.273 1 88.69 110 ARG A N 1
ATOM 866 C CA . ARG A 1 110 ? 11.391 16.828 1.16 1 88.69 110 ARG A CA 1
ATOM 867 C C . ARG A 1 110 ? 10.477 15.766 0.572 1 88.69 110 ARG A C 1
ATOM 869 O O . ARG A 1 110 ? 10.797 14.578 0.616 1 88.69 110 ARG A O 1
ATOM 876 N N . LYS A 1 111 ? 9.406 16.219 0.027 1 90.19 111 LYS A N 1
ATOM 877 C CA . LYS A 1 111 ? 8.484 15.273 -0.602 1 90.19 111 LYS A CA 1
ATOM 878 C C . LYS A 1 111 ? 9.094 14.672 -1.864 1 90.19 111 LYS A C 1
ATOM 880 O O . LYS A 1 111 ? 8.836 13.508 -2.191 1 90.19 111 LYS A O 1
ATOM 885 N N . ALA A 1 112 ? 9.859 15.477 -2.553 1 91 112 ALA A N 1
ATOM 886 C CA . ALA A 1 112 ? 10.539 14.969 -3.74 1 91 112 ALA A CA 1
ATOM 887 C C . ALA A 1 112 ? 11.547 13.891 -3.373 1 91 112 ALA A C 1
ATOM 889 O O . ALA A 1 112 ? 11.734 12.922 -4.117 1 91 112 ALA A O 1
ATOM 890 N N . LEU A 1 113 ? 12.211 14.062 -2.238 1 92.81 113 LEU A N 1
ATOM 891 C CA . LEU A 1 113 ? 13.133 13.047 -1.749 1 92.81 113 LEU A CA 1
ATOM 892 C C . LEU A 1 113 ? 12.406 11.75 -1.44 1 92.81 113 LEU A C 1
ATOM 894 O O . LEU A 1 113 ? 12.852 10.672 -1.843 1 92.81 113 LEU A O 1
ATOM 898 N N . THR A 1 114 ? 11.312 11.859 -0.752 1 94.38 114 THR A N 1
ATOM 899 C CA . THR A 1 114 ? 10.516 10.688 -0.414 1 94.38 114 THR A CA 1
ATOM 900 C C . THR A 1 114 ? 10.016 9.992 -1.677 1 94.38 114 THR A C 1
ATOM 902 O O . THR A 1 114 ? 10.016 8.758 -1.758 1 94.38 114 THR A O 1
ATOM 905 N N . LEU A 1 115 ? 9.609 10.781 -2.639 1 95.19 115 LEU A N 1
ATOM 906 C CA . LEU A 1 115 ? 9.148 10.219 -3.904 1 95.19 115 LEU A CA 1
ATOM 907 C C . LEU A 1 115 ? 10.281 9.492 -4.625 1 95.19 115 LEU A C 1
ATOM 909 O O . LEU A 1 115 ? 10.086 8.391 -5.137 1 95.19 115 LEU A O 1
ATOM 913 N N . LEU A 1 116 ? 11.422 10.094 -4.656 1 95.81 116 LEU A N 1
ATOM 914 C CA . LEU A 1 116 ? 12.586 9.484 -5.289 1 95.81 116 LEU A CA 1
ATOM 915 C C . LEU A 1 116 ? 12.906 8.141 -4.656 1 95.81 116 LEU A C 1
ATOM 917 O O . LEU A 1 116 ? 13.109 7.145 -5.359 1 95.81 116 LEU A O 1
ATOM 921 N N . LEU A 1 117 ? 12.922 8.086 -3.342 1 96.94 117 LEU A N 1
ATOM 922 C CA . LEU A 1 117 ? 13.227 6.852 -2.627 1 96.94 117 LEU A CA 1
ATOM 923 C C . LEU A 1 117 ? 12.148 5.801 -2.861 1 96.94 117 LEU A C 1
ATOM 925 O O . LEU A 1 117 ? 12.453 4.617 -3.025 1 96.94 117 LEU A O 1
ATOM 929 N N . SER A 1 118 ? 10.906 6.223 -2.889 1 97 118 SER A N 1
ATOM 930 C CA . SER A 1 118 ? 9.781 5.301 -3.029 1 97 118 SER A CA 1
ATOM 931 C C . SER A 1 118 ? 9.75 4.672 -4.418 1 97 118 SER A C 1
ATOM 933 O O . SER A 1 118 ? 9.148 3.613 -4.609 1 97 118 SER A O 1
ATOM 935 N N . ILE A 1 119 ? 10.391 5.297 -5.355 1 97.06 119 ILE A N 1
ATOM 936 C CA . ILE A 1 119 ? 10.422 4.754 -6.711 1 97.06 119 ILE A CA 1
ATOM 937 C C . ILE A 1 119 ? 11.695 3.93 -6.906 1 97.06 119 ILE A C 1
ATOM 939 O O . ILE A 1 119 ? 11.633 2.775 -7.336 1 97.06 119 ILE A O 1
ATOM 943 N N . CYS A 1 120 ? 12.789 4.406 -6.512 1 96.75 120 CYS A N 1
ATOM 944 C CA . CYS A 1 120 ? 14.078 3.824 -6.867 1 96.75 120 CYS A CA 1
ATOM 945 C C . CYS A 1 120 ? 14.328 2.537 -6.09 1 96.75 120 CYS A C 1
ATOM 947 O O . CYS A 1 120 ? 14.82 1.558 -6.648 1 96.75 120 CYS A O 1
ATOM 949 N N . ILE A 1 121 ? 13.984 2.479 -4.84 1 97.5 121 ILE A N 1
ATOM 950 C CA . ILE A 1 121 ? 14.312 1.332 -4 1 97.5 121 ILE A CA 1
ATOM 951 C C . ILE A 1 121 ? 13.516 0.112 -4.461 1 97.5 121 ILE A C 1
ATOM 953 O O . ILE A 1 121 ? 14.094 -0.922 -4.801 1 97.5 121 ILE A O 1
ATOM 957 N N . PRO A 1 122 ? 12.203 0.243 -4.562 1 97.31 122 PRO A N 1
ATOM 958 C CA . PRO A 1 122 ? 11.469 -0.931 -5.039 1 97.31 122 PRO A CA 1
ATOM 959 C C . PRO A 1 122 ? 11.758 -1.258 -6.5 1 97.31 122 PRO A C 1
ATOM 961 O O . PRO A 1 122 ? 11.734 -2.426 -6.895 1 97.31 122 PRO A O 1
ATOM 964 N N . ALA A 1 123 ? 12.047 -0.239 -7.285 1 96.25 123 ALA A N 1
ATOM 965 C CA . ALA A 1 123 ? 12.352 -0.489 -8.688 1 96.25 123 ALA A CA 1
ATOM 966 C C . ALA A 1 123 ? 13.617 -1.337 -8.828 1 96.25 123 ALA A C 1
ATOM 968 O O . ALA A 1 123 ? 13.68 -2.227 -9.68 1 96.25 123 ALA A O 1
ATOM 969 N N . LEU A 1 124 ? 14.578 -1.074 -8.062 1 95.88 124 LEU A N 1
ATOM 970 C CA . LEU A 1 124 ? 15.797 -1.882 -8.102 1 95.88 124 LEU A CA 1
ATOM 971 C C . LEU A 1 124 ? 15.5 -3.322 -7.695 1 95.88 124 LEU A C 1
ATOM 973 O O . LEU A 1 124 ? 16.016 -4.262 -8.305 1 95.88 124 LEU A O 1
ATOM 977 N N . TYR A 1 125 ? 14.711 -3.504 -6.664 1 95.44 125 TYR A N 1
ATOM 978 C CA . TYR A 1 125 ? 14.336 -4.844 -6.223 1 95.44 125 TYR A CA 1
ATOM 979 C C . TYR A 1 125 ? 13.695 -5.629 -7.363 1 95.44 125 TYR A C 1
ATOM 981 O O . TYR A 1 125 ? 14.062 -6.781 -7.613 1 95.44 125 TYR A O 1
ATOM 989 N N . VAL A 1 126 ? 12.773 -5.008 -8.039 1 92.75 126 VAL A N 1
ATOM 990 C CA . VAL A 1 126 ? 12.086 -5.664 -9.141 1 92.75 126 VAL A CA 1
ATOM 991 C C . VAL A 1 126 ? 13.086 -6.02 -10.234 1 92.75 126 VAL A C 1
ATOM 993 O O . VAL A 1 126 ? 13.039 -7.113 -10.805 1 92.75 126 VAL A O 1
ATOM 996 N N . LEU A 1 127 ? 13.945 -5.164 -10.531 1 90.81 127 LEU A N 1
ATOM 997 C CA . LEU A 1 127 ? 14.938 -5.383 -11.578 1 90.81 127 LEU A CA 1
ATOM 998 C C . LEU A 1 127 ? 15.875 -6.527 -11.211 1 90.81 127 LEU A C 1
ATOM 1000 O O . LEU A 1 127 ? 16.25 -7.332 -12.062 1 90.81 127 LEU A O 1
ATOM 1004 N N . LEU A 1 128 ? 16.234 -6.586 -9.984 1 90.12 128 LEU A N 1
ATOM 1005 C CA . LEU A 1 128 ? 17.141 -7.633 -9.531 1 90.12 128 LEU A CA 1
ATOM 1006 C C . LEU A 1 128 ? 16.469 -9 -9.578 1 90.12 128 LEU A C 1
ATOM 1008 O O . LEU A 1 128 ? 17.109 -10.008 -9.875 1 90.12 128 LEU A O 1
ATOM 1012 N N . VAL A 1 129 ? 15.188 -9.055 -9.273 1 86.38 129 VAL A N 1
ATOM 1013 C CA . VAL A 1 129 ? 14.445 -10.312 -9.383 1 86.38 129 VAL A CA 1
ATOM 1014 C C . VAL A 1 129 ? 14.352 -10.727 -10.852 1 86.38 129 VAL A C 1
ATOM 1016 O O . VAL A 1 129 ? 14.469 -11.914 -11.172 1 86.38 129 VAL A O 1
ATOM 1019 N N . ALA A 1 130 ? 14.094 -9.789 -11.719 1 79.25 130 ALA A N 1
ATOM 1020 C CA . ALA A 1 130 ? 14 -10.078 -13.148 1 79.25 130 ALA A CA 1
ATOM 1021 C C . ALA A 1 130 ? 15.32 -10.609 -13.695 1 79.25 130 ALA A C 1
ATOM 1023 O O . ALA A 1 130 ? 15.336 -11.438 -14.609 1 79.25 130 ALA A O 1
ATOM 1024 N N . THR A 1 131 ? 16.328 -10.172 -13.242 1 64.94 131 THR A N 1
ATOM 1025 C CA . THR A 1 131 ? 17.656 -10.609 -13.695 1 64.94 131 THR A CA 1
ATOM 1026 C C . THR A 1 131 ? 17.891 -12.078 -13.352 1 64.94 131 THR A C 1
ATOM 1028 O O . THR A 1 131 ? 18.5 -12.812 -14.133 1 64.94 131 THR A O 1
ATOM 1031 N N . GLU A 1 132 ? 17.422 -12.57 -12.305 1 60.81 132 GLU A N 1
ATOM 1032 C CA . GLU A 1 132 ? 17.672 -13.938 -11.859 1 60.81 132 GLU A CA 1
ATOM 1033 C C . GLU A 1 132 ? 16.703 -14.922 -12.523 1 60.81 132 GLU A C 1
ATOM 1035 O O . GLU A 1 132 ? 17.062 -16.062 -12.812 1 60.81 132 GLU A O 1
ATOM 1040 N N . HIS A 1 133 ? 15.453 -14.625 -12.625 1 56.41 133 HIS A N 1
ATOM 1041 C CA . HIS A 1 133 ? 14.453 -15.68 -12.805 1 56.41 133 HIS A CA 1
ATOM 1042 C C . HIS A 1 133 ? 13.812 -15.602 -14.18 1 56.41 133 HIS A C 1
ATOM 1044 O O . HIS A 1 133 ? 13.219 -16.578 -14.648 1 56.41 133 HIS A O 1
ATOM 1050 N N . MET A 1 134 ? 13.938 -14.5 -14.922 1 57.75 134 MET A N 1
ATOM 1051 C CA . MET A 1 134 ? 13.055 -14.391 -16.078 1 57.75 134 MET A CA 1
ATOM 1052 C C . MET A 1 134 ? 13.453 -15.383 -17.172 1 57.75 134 MET A C 1
ATOM 1054 O O . MET A 1 134 ? 12.602 -15.883 -17.906 1 57.75 134 MET A O 1
ATOM 1058 N N . GLU A 1 135 ? 14.562 -15.742 -17.031 1 55.44 135 GLU A N 1
ATOM 1059 C CA . GLU A 1 135 ? 14.883 -16.625 -18.141 1 55.44 135 GLU A CA 1
ATOM 1060 C C . GLU A 1 135 ? 14.352 -18.031 -17.906 1 55.44 135 GLU A C 1
ATOM 1062 O O . GLU A 1 135 ? 14.109 -18.781 -18.859 1 55.44 135 GLU A O 1
ATOM 1067 N N . TYR A 1 136 ? 13.914 -18.172 -16.609 1 53.97 136 TYR A N 1
ATOM 1068 C CA . TYR A 1 136 ? 13.531 -19.547 -16.328 1 53.97 136 TYR A CA 1
ATOM 1069 C C . TYR A 1 136 ? 12.016 -19.688 -16.234 1 53.97 136 TYR A C 1
ATOM 1071 O O . TYR A 1 136 ? 11.469 -20.781 -16.375 1 53.97 136 TYR A O 1
ATOM 1079 N N . VAL A 1 137 ? 11.422 -18.594 -16.062 1 60.84 137 VAL A N 1
ATOM 1080 C CA . VAL A 1 137 ? 9.977 -18.625 -15.906 1 60.84 137 VAL A CA 1
ATOM 1081 C C . VAL A 1 137 ? 9.305 -18.375 -17.25 1 60.84 137 VAL A C 1
ATOM 1083 O O . VAL A 1 137 ? 9.25 -17.25 -17.734 1 60.84 137 VAL A O 1
ATOM 1086 N N . ARG A 1 138 ? 8.906 -19.453 -17.875 1 65.81 138 ARG A N 1
ATOM 1087 C CA . ARG A 1 138 ? 8.43 -19.328 -19.25 1 65.81 138 ARG A CA 1
ATOM 1088 C C . ARG A 1 138 ? 6.906 -19.266 -19.297 1 65.81 138 ARG A C 1
ATOM 1090 O O . ARG A 1 138 ? 6.336 -18.656 -20.203 1 65.81 138 ARG A O 1
ATOM 1097 N N . THR A 1 139 ? 6.324 -19.797 -18.266 1 73.81 139 THR A N 1
ATOM 1098 C CA . THR A 1 139 ? 4.871 -19.797 -18.391 1 73.81 139 THR A CA 1
ATOM 1099 C C . THR A 1 139 ? 4.27 -18.5 -17.844 1 73.81 139 THR A C 1
ATOM 1101 O O . THR A 1 139 ? 4.824 -17.906 -16.922 1 73.81 139 THR A O 1
ATOM 1104 N N . PHE A 1 140 ? 3.334 -18.016 -18.531 1 75.19 140 PHE A N 1
ATOM 1105 C CA . PHE A 1 140 ? 2.635 -16.797 -18.156 1 75.19 140 PHE A CA 1
ATOM 1106 C C . PHE A 1 140 ? 2.139 -16.875 -16.719 1 75.19 140 PHE A C 1
ATOM 1108 O O . PHE A 1 140 ? 2.189 -15.898 -15.969 1 75.19 140 PHE A O 1
ATOM 1115 N N . LYS A 1 141 ? 1.66 -18.016 -16.328 1 75.88 141 LYS A N 1
ATOM 1116 C CA . LYS A 1 141 ? 1.124 -18.203 -14.992 1 75.88 141 LYS A CA 1
ATOM 1117 C C . LYS A 1 141 ? 2.213 -18.016 -13.938 1 75.88 141 LYS A C 1
ATOM 1119 O O . LYS A 1 141 ? 1.988 -17.375 -12.906 1 75.88 141 LYS A O 1
ATOM 1124 N N . LYS A 1 142 ? 3.33 -18.547 -14.188 1 77.94 142 LYS A N 1
ATOM 1125 C CA . LYS A 1 142 ? 4.426 -18.438 -13.234 1 77.94 142 LYS A CA 1
ATOM 1126 C C . LYS A 1 142 ? 4.938 -17 -13.141 1 77.94 142 LYS A C 1
ATOM 1128 O O . LYS A 1 142 ? 5.34 -16.547 -12.062 1 77.94 142 LYS A O 1
ATOM 1133 N N . LYS A 1 143 ? 4.867 -16.328 -14.219 1 79.5 143 LYS A N 1
ATOM 1134 C CA . LYS A 1 143 ? 5.27 -14.93 -14.219 1 79.5 143 LYS A CA 1
ATOM 1135 C C . LYS A 1 143 ? 4.285 -14.07 -13.422 1 79.5 143 LYS A C 1
ATOM 1137 O O 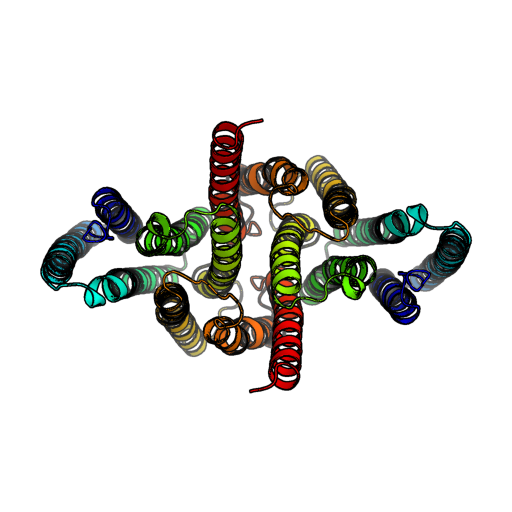. LYS A 1 143 ? 4.688 -13.148 -12.719 1 79.5 143 LYS A O 1
ATOM 1142 N N . GLU A 1 144 ? 3.049 -14.398 -13.562 1 79.94 144 GLU A N 1
ATOM 1143 C CA . GLU A 1 144 ? 2.021 -13.672 -12.82 1 79.94 144 GLU A CA 1
ATOM 1144 C C . GLU A 1 144 ? 2.139 -13.945 -11.32 1 79.94 144 GLU A C 1
ATOM 1146 O O . GLU A 1 144 ? 1.954 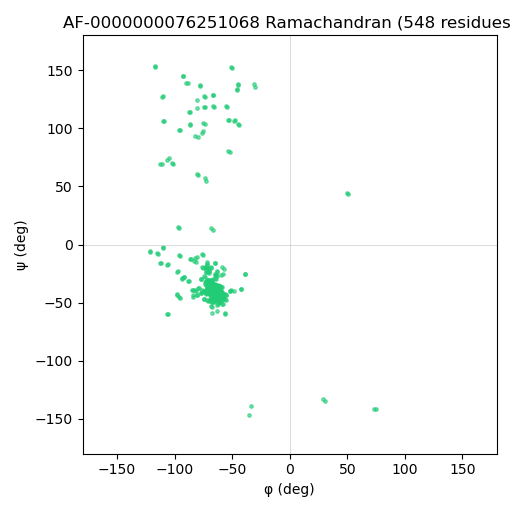-13.031 -10.508 1 79.94 144 GLU A O 1
ATOM 1151 N N . ASP A 1 145 ? 2.492 -15.109 -11 1 80.06 145 ASP A N 1
ATOM 1152 C CA . ASP A 1 145 ? 2.693 -15.453 -9.602 1 80.06 145 ASP A CA 1
ATOM 1153 C C . ASP A 1 145 ? 3.873 -14.688 -9.008 1 80.06 145 ASP A C 1
ATOM 1155 O O . ASP A 1 145 ? 3.816 -14.234 -7.859 1 80.06 145 ASP A O 1
ATOM 1159 N N . LEU A 1 146 ? 4.859 -14.633 -9.781 1 83.06 146 LEU A N 1
ATOM 1160 C CA . LEU A 1 146 ? 6.039 -13.891 -9.336 1 83.06 146 LEU A CA 1
ATOM 1161 C C . LEU A 1 146 ? 5.719 -12.414 -9.156 1 83.06 146 LEU A C 1
ATOM 1163 O O . LEU A 1 146 ? 6.145 -11.797 -8.18 1 83.06 146 LEU A O 1
ATOM 1167 N N . ARG A 1 147 ? 4.984 -11.867 -10.039 1 85.06 147 ARG A N 1
ATOM 1168 C CA . ARG A 1 147 ? 4.617 -10.453 -9.953 1 85.06 147 ARG A CA 1
ATOM 1169 C C . ARG A 1 147 ? 3.781 -10.18 -8.711 1 85.06 147 ARG A C 1
ATOM 1171 O O . ARG A 1 147 ? 3.941 -9.141 -8.062 1 85.06 147 ARG A O 1
ATOM 1178 N N . ASN A 1 148 ? 2.945 -11.047 -8.414 1 84.12 148 ASN A N 1
ATOM 1179 C CA . ASN A 1 148 ? 2.115 -10.891 -7.227 1 84.12 148 ASN A CA 1
ATOM 1180 C C . ASN A 1 148 ? 2.949 -10.93 -5.949 1 84.12 148 ASN A C 1
ATOM 1182 O O . ASN A 1 148 ? 2.693 -10.164 -5.012 1 84.12 148 ASN A O 1
ATOM 1186 N N . ARG A 1 149 ? 3.883 -11.742 -5.984 1 84.62 149 ARG A N 1
ATOM 1187 C CA . ARG A 1 149 ? 4.773 -11.812 -4.828 1 84.62 149 ARG A CA 1
ATOM 1188 C C . ARG A 1 149 ? 5.613 -10.547 -4.715 1 84.62 149 ARG A C 1
ATOM 1190 O O . ARG A 1 149 ? 5.836 -10.039 -3.611 1 84.62 149 ARG A O 1
ATOM 1197 N N . LEU A 1 150 ? 6.07 -10.148 -5.816 1 90.19 150 LEU A N 1
ATOM 1198 C CA . LEU A 1 150 ? 6.875 -8.93 -5.836 1 90.19 150 LEU A CA 1
ATOM 1199 C C . LEU A 1 150 ? 6.078 -7.742 -5.305 1 90.19 150 LEU A C 1
ATOM 1201 O O . LEU A 1 150 ? 6.621 -6.895 -4.594 1 90.19 150 LEU A O 1
ATOM 1205 N N . PHE A 1 151 ? 4.844 -7.773 -5.645 1 91.56 151 PHE A N 1
ATOM 1206 C CA . PHE A 1 151 ? 4.016 -6.645 -5.227 1 91.56 151 PHE A CA 1
ATOM 1207 C C . PHE A 1 151 ? 3.865 -6.621 -3.711 1 91.56 151 PHE A C 1
ATOM 1209 O O . PHE A 1 151 ? 3.82 -5.547 -3.105 1 91.56 151 PHE A O 1
ATOM 1216 N N . TRP A 1 152 ? 3.818 -7.727 -3.068 1 91.38 152 TRP A N 1
ATOM 1217 C CA . TRP A 1 152 ? 3.766 -7.793 -1.611 1 91.38 152 TRP A CA 1
ATOM 1218 C C . TRP A 1 152 ? 5.016 -7.176 -0.992 1 91.38 152 TRP A C 1
ATOM 1220 O O . TRP A 1 152 ? 4.922 -6.402 -0.036 1 91.38 152 TRP A O 1
ATOM 1230 N N . VAL A 1 153 ? 6.074 -7.527 -1.541 1 94.56 153 VAL A N 1
ATOM 1231 C CA . VAL A 1 153 ? 7.34 -7.039 -1.007 1 94.56 153 VAL A CA 1
ATOM 1232 C C . VAL A 1 153 ? 7.445 -5.531 -1.223 1 94.56 153 VAL A C 1
ATOM 1234 O O . VAL A 1 153 ? 7.91 -4.801 -0.343 1 94.56 153 VAL A O 1
ATOM 1237 N N . ILE A 1 154 ? 6.973 -5.09 -2.371 1 96.62 154 ILE A N 1
ATOM 1238 C CA . ILE A 1 154 ? 7.004 -3.67 -2.701 1 96.62 154 ILE A CA 1
ATOM 1239 C C . ILE A 1 154 ? 6.164 -2.887 -1.694 1 96.62 154 ILE A C 1
ATOM 1241 O O . ILE A 1 154 ? 6.609 -1.86 -1.172 1 96.62 154 ILE A O 1
ATOM 1245 N N . VAL A 1 155 ? 4.996 -3.359 -1.402 1 96.44 155 VAL A N 1
ATOM 1246 C CA . VAL A 1 155 ? 4.098 -2.662 -0.486 1 96.44 155 VAL A CA 1
ATOM 1247 C C . VAL A 1 155 ? 4.703 -2.641 0.915 1 96.44 155 VAL A C 1
ATOM 1249 O O . VAL A 1 155 ? 4.582 -1.646 1.634 1 96.44 155 VAL A O 1
ATOM 1252 N N . ASP A 1 156 ? 5.355 -3.668 1.265 1 97 156 ASP A N 1
ATOM 1253 C CA . ASP A 1 156 ? 6.035 -3.699 2.555 1 97 156 ASP A CA 1
ATOM 1254 C C . ASP A 1 156 ? 7.18 -2.686 2.6 1 97 156 ASP A C 1
ATOM 1256 O O . ASP A 1 156 ? 7.363 -1.993 3.602 1 97 156 ASP A O 1
ATOM 1260 N N . MET A 1 157 ? 7.914 -2.648 1.551 1 97.5 157 MET A N 1
ATOM 1261 C CA . MET A 1 157 ? 9.016 -1.689 1.486 1 97.5 157 MET A CA 1
ATOM 1262 C C . MET A 1 157 ? 8.492 -0.259 1.567 1 97.5 157 MET A C 1
ATOM 1264 O O . MET A 1 157 ? 9.086 0.584 2.244 1 97.5 157 MET A O 1
ATOM 1268 N N . LEU A 1 158 ? 7.406 -0.029 0.884 1 97.5 158 LEU A N 1
ATOM 1269 C CA . LEU A 1 158 ? 6.809 1.302 0.903 1 97.5 158 LEU A CA 1
ATOM 1270 C C . LEU A 1 158 ? 6.293 1.646 2.295 1 97.5 158 LEU A C 1
ATOM 1272 O O . LEU A 1 158 ? 6.332 2.809 2.707 1 97.5 158 LEU A O 1
ATOM 1276 N N . ASP A 1 159 ? 5.777 0.634 2.969 1 97.44 159 ASP A N 1
ATOM 1277 C CA . ASP A 1 159 ? 5.348 0.827 4.352 1 97.44 159 ASP A CA 1
ATOM 1278 C C . ASP A 1 159 ? 6.512 1.285 5.23 1 97.44 159 ASP A C 1
ATOM 1280 O O . ASP A 1 159 ? 6.375 2.238 6 1 97.44 159 ASP A O 1
ATOM 1284 N N . VAL A 1 160 ? 7.656 0.67 5.094 1 97.19 160 VAL A N 1
ATOM 1285 C CA . VAL A 1 160 ? 8.852 1.001 5.867 1 97.19 160 VAL A CA 1
ATOM 1286 C C . VAL A 1 160 ? 9.344 2.395 5.484 1 97.19 160 VAL A C 1
ATOM 1288 O O . VAL A 1 160 ? 9.734 3.182 6.352 1 97.19 160 VAL A O 1
ATOM 1291 N N . LEU A 1 161 ? 9.273 2.672 4.199 1 96.81 161 LEU A N 1
ATOM 1292 C CA . LEU A 1 161 ? 9.711 3.979 3.727 1 96.81 161 LEU A CA 1
ATOM 1293 C C . LEU A 1 161 ? 8.797 5.082 4.242 1 96.81 161 LEU A C 1
ATOM 1295 O O . LEU A 1 161 ? 9.25 6.203 4.492 1 96.81 161 LEU A O 1
ATOM 1299 N N . ASP A 1 162 ? 7.52 4.738 4.449 1 95.44 162 ASP A N 1
ATOM 1300 C CA . ASP A 1 162 ? 6.59 5.707 5.016 1 95.44 162 ASP A CA 1
ATOM 1301 C C . ASP A 1 162 ? 7 6.094 6.438 1 95.44 162 ASP A C 1
ATOM 1303 O O . ASP A 1 162 ? 6.902 7.262 6.82 1 95.44 162 ASP A O 1
ATOM 1307 N N . ILE A 1 163 ? 7.387 5.164 7.156 1 94.19 163 ILE A N 1
ATOM 1308 C CA . ILE A 1 163 ? 7.848 5.43 8.516 1 94.19 163 ILE A CA 1
ATOM 1309 C C . ILE A 1 163 ? 9.133 6.246 8.477 1 94.19 163 ILE A C 1
ATOM 1311 O O . ILE A 1 163 ? 9.312 7.18 9.258 1 94.19 163 ILE A O 1
ATOM 1315 N N . GLN A 1 164 ? 9.984 5.879 7.605 1 93.62 164 GLN A N 1
ATOM 1316 C CA . GLN A 1 164 ? 11.258 6.578 7.5 1 93.62 164 GLN A CA 1
ATOM 1317 C C . GLN A 1 164 ? 11.062 8.023 7.055 1 93.62 164 GLN A C 1
ATOM 1319 O O . GLN A 1 164 ? 11.789 8.914 7.484 1 93.62 164 GLN A O 1
ATOM 1324 N N . ALA A 1 165 ? 10.125 8.266 6.223 1 92 165 ALA A N 1
ATOM 1325 C CA . ALA A 1 165 ? 9.852 9.602 5.699 1 92 165 ALA A CA 1
ATOM 1326 C C . ALA A 1 165 ? 9.414 10.547 6.812 1 92 165 ALA A C 1
ATOM 1328 O O . ALA A 1 165 ? 9.594 11.758 6.715 1 92 165 ALA A O 1
ATOM 1329 N N . ASN A 1 166 ? 8.859 9.992 7.848 1 87.38 166 ASN A N 1
ATOM 1330 C CA . ASN A 1 166 ? 8.438 10.812 8.977 1 87.38 166 ASN A CA 1
ATOM 1331 C C . ASN A 1 166 ? 9.633 11.469 9.664 1 87.38 166 ASN A C 1
ATOM 1333 O O . ASN A 1 166 ? 9.469 12.414 10.438 1 87.38 166 ASN A O 1
ATOM 1337 N N . LEU A 1 167 ? 10.789 11.023 9.414 1 86.25 167 LEU A N 1
ATOM 1338 C CA . LEU A 1 167 ? 11.984 11.555 10.062 1 86.25 167 LEU A CA 1
ATOM 1339 C C . LEU A 1 167 ? 12.391 12.883 9.438 1 86.25 167 LEU A C 1
ATOM 1341 O O . LEU A 1 167 ? 12.984 13.734 10.117 1 86.25 167 LEU A O 1
ATOM 1345 N N . TRP A 1 168 ? 12.078 13.062 8.133 1 83.5 168 TRP A N 1
ATOM 1346 C CA . TRP A 1 168 ? 12.516 14.328 7.547 1 83.5 168 TRP A CA 1
ATOM 1347 C C . TRP A 1 168 ? 11.32 15.18 7.145 1 83.5 168 TRP A C 1
ATOM 1349 O O . TRP A 1 168 ? 11.477 16.359 6.797 1 83.5 168 TRP A O 1
ATOM 1359 N N . GLU A 1 169 ? 10.109 14.609 7.234 1 74 169 GLU A N 1
ATOM 1360 C CA . GLU A 1 169 ? 8.938 15.445 6.961 1 74 169 GLU A CA 1
ATOM 1361 C C . GLU A 1 169 ? 8.609 16.344 8.156 1 74 169 GLU A C 1
ATOM 1363 O O . GLU A 1 169 ? 8.828 15.953 9.305 1 74 169 GLU A O 1
ATOM 1368 N N . PRO A 1 170 ? 8.289 17.594 7.871 1 61.5 170 PRO A N 1
ATOM 1369 C CA . PRO A 1 170 ? 8.156 18.625 8.898 1 61.5 170 PRO A CA 1
ATOM 1370 C C . PRO A 1 170 ? 7.164 18.25 9.992 1 61.5 170 PRO A C 1
ATOM 1372 O O . PRO A 1 170 ? 6.105 17.688 9.711 1 61.5 170 PRO A O 1
ATOM 1375 N N . GLN A 1 171 ? 7.66 18.156 11.312 1 61.44 171 GLN A N 1
ATOM 1376 C CA . GLN A 1 171 ? 6.812 17.797 12.445 1 61.44 171 GLN A CA 1
ATOM 1377 C C . GLN A 1 171 ? 6.609 18.984 13.391 1 61.44 171 GLN A C 1
ATOM 1379 O O . GLN A 1 171 ? 7.5 19.812 13.539 1 61.44 171 GLN A O 1
ATOM 1384 N N . LYS A 1 172 ? 5.375 19.234 13.625 1 57.94 172 LYS A N 1
ATOM 1385 C CA . LYS A 1 172 ? 5.184 20.25 14.648 1 57.94 172 LYS A CA 1
ATOM 1386 C C . LYS A 1 172 ? 5.883 19.875 15.945 1 57.94 172 LYS A C 1
ATOM 1388 O O . LYS A 1 172 ? 6.523 20.703 16.578 1 57.94 172 LYS A O 1
ATOM 1393 N N . LYS A 1 173 ? 5.48 18.656 16.578 1 59.59 173 LYS A N 1
ATOM 1394 C CA . LYS A 1 173 ? 6.074 18.234 17.828 1 59.59 173 LYS A CA 1
ATOM 1395 C C . LYS A 1 173 ? 6.992 17.031 17.641 1 59.59 173 LYS A C 1
ATOM 1397 O O . LYS A 1 173 ? 6.613 16.062 16.984 1 59.59 173 LYS A O 1
ATOM 1402 N N . GLY A 1 174 ? 8.312 17.281 17.719 1 62.34 174 GLY A N 1
ATOM 1403 C CA . GLY A 1 174 ? 9.367 16.359 17.312 1 62.34 174 GLY A CA 1
ATOM 1404 C C . GLY A 1 174 ? 9.555 15.203 18.266 1 62.34 174 GLY A C 1
ATOM 1405 O O . GLY A 1 174 ? 9.195 15.297 19.438 1 62.34 174 GLY A O 1
ATOM 1406 N N . LEU A 1 175 ? 9.531 13.953 17.828 1 70.62 175 LEU A N 1
ATOM 1407 C CA . LEU A 1 175 ? 10.031 12.773 18.531 1 70.62 175 LEU A CA 1
ATOM 1408 C C . LEU A 1 175 ? 11.398 13.039 19.141 1 70.62 175 LEU A C 1
ATOM 1410 O O . LEU A 1 175 ? 12.18 13.836 18.609 1 70.62 175 LEU A O 1
ATOM 1414 N N . PRO A 1 176 ? 11.617 12.539 20.469 1 81.56 176 PRO A N 1
ATOM 1415 C CA . PRO A 1 176 ? 12.969 12.648 21 1 81.56 176 PRO A CA 1
ATOM 1416 C C . PRO A 1 176 ? 14.031 12.094 20.047 1 81.56 176 PRO A C 1
ATOM 1418 O O . PRO A 1 176 ? 13.75 11.188 19.266 1 81.56 176 PRO A O 1
ATOM 1421 N N . LEU A 1 177 ? 15.203 12.625 20.156 1 82.31 177 LEU A N 1
ATOM 1422 C CA . LEU A 1 177 ? 16.297 12.281 19.25 1 82.31 177 LEU A CA 1
ATOM 1423 C C . LEU A 1 177 ? 16.625 10.797 19.328 1 82.31 177 LEU A C 1
ATOM 1425 O O . LEU A 1 177 ? 16.938 10.172 18.312 1 82.31 177 LEU A O 1
ATOM 1429 N N . TRP A 1 178 ? 16.562 10.227 20.5 1 85.25 178 TRP A N 1
ATOM 1430 C CA . TRP A 1 178 ? 16.875 8.805 20.641 1 85.25 178 TRP A CA 1
ATOM 1431 C C . TRP A 1 178 ? 15.844 7.945 19.922 1 85.25 178 TRP A C 1
ATOM 1433 O O . TRP A 1 178 ? 16.188 6.918 19.328 1 85.25 178 TRP A O 1
ATOM 1443 N N . ALA A 1 179 ? 14.609 8.328 19.922 1 86.31 179 ALA A N 1
ATOM 1444 C CA . ALA A 1 179 ? 13.547 7.594 19.234 1 86.31 179 ALA A CA 1
ATOM 1445 C C . ALA A 1 179 ? 13.695 7.695 17.719 1 86.31 179 ALA A C 1
ATOM 1447 O O . ALA A 1 179 ? 13.445 6.727 17 1 86.31 179 ALA A O 1
ATOM 1448 N N . GLU A 1 180 ? 14.219 8.773 17.328 1 89.06 180 GLU A N 1
ATOM 1449 C CA . GLU A 1 180 ? 14.438 8.953 15.898 1 89.06 180 GLU A CA 1
ATOM 1450 C C . GLU A 1 180 ? 15.586 8.086 15.406 1 89.06 180 GLU A C 1
ATOM 1452 O O . GLU A 1 180 ? 15.523 7.543 14.297 1 89.06 180 GLU A O 1
ATOM 1457 N N . GLY A 1 181 ? 16.625 8.07 16.219 1 89.88 181 GLY A N 1
ATOM 1458 C CA . GLY A 1 181 ? 17.734 7.203 15.867 1 89.88 181 GLY A CA 1
ATOM 1459 C C . GLY A 1 181 ? 17.359 5.738 15.789 1 89.88 181 GLY A C 1
ATOM 1460 O O . GLY A 1 181 ? 17.734 5.039 14.852 1 89.88 181 GLY A O 1
ATOM 1461 N N . ILE A 1 182 ? 16.609 5.254 16.688 1 91.38 182 ILE A N 1
ATOM 1462 C CA . ILE A 1 182 ? 16.156 3.867 16.703 1 91.38 182 ILE A CA 1
ATOM 1463 C C . ILE A 1 182 ? 15.234 3.602 15.516 1 91.38 182 ILE A C 1
ATOM 1465 O O . ILE A 1 182 ? 15.312 2.541 14.891 1 91.38 182 ILE A O 1
ATOM 1469 N N . MET A 1 183 ? 14.422 4.547 15.281 1 92.19 183 MET A N 1
ATOM 1470 C CA . MET A 1 183 ? 13.531 4.406 14.133 1 92.19 183 MET A CA 1
ATOM 1471 C C . MET A 1 183 ? 14.32 4.328 12.836 1 92.19 183 MET A C 1
ATOM 1473 O O . MET A 1 183 ? 14.008 3.512 11.961 1 92.19 183 MET A O 1
ATOM 1477 N N . PHE A 1 184 ? 15.32 5.176 12.727 1 94 184 PHE A N 1
ATOM 1478 C CA . PHE A 1 184 ? 16.156 5.148 11.531 1 94 184 PHE A CA 1
ATOM 1479 C C . PHE A 1 184 ? 16.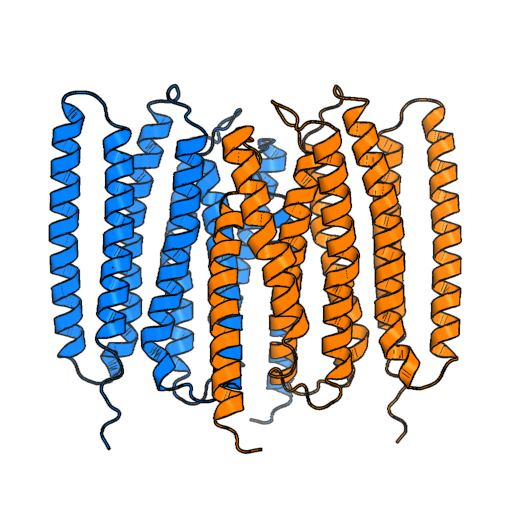844 3.797 11.391 1 94 184 PHE A C 1
ATOM 1481 O O . PHE A 1 184 ? 16.859 3.209 10.305 1 94 184 PHE A O 1
ATOM 1488 N N . PHE A 1 185 ? 17.406 3.271 12.438 1 95.12 185 PHE A N 1
ATOM 1489 C CA . PHE A 1 185 ? 18.125 2.002 12.422 1 95.12 185 PHE A CA 1
ATOM 1490 C C . PHE A 1 185 ? 17.172 0.845 12.141 1 95.12 185 PHE A C 1
ATOM 1492 O O . PHE A 1 185 ? 17.516 -0.081 11.398 1 95.12 185 PHE A O 1
ATOM 1499 N N . TYR A 1 186 ? 16.031 0.915 12.727 1 96.5 186 TYR A N 1
ATOM 1500 C CA . TYR A 1 186 ? 15.008 -0.092 12.477 1 96.5 186 TYR A CA 1
ATOM 1501 C C . TYR A 1 186 ? 14.656 -0.168 11 1 96.5 186 TYR A C 1
ATOM 1503 O O . TYR A 1 186 ? 14.672 -1.251 10.406 1 96.5 186 TYR A O 1
ATOM 1511 N N . CYS A 1 187 ? 14.352 0.956 10.383 1 96.25 187 CYS A N 1
ATOM 1512 C CA . CYS A 1 187 ? 14 0.994 8.969 1 96.25 187 CYS A CA 1
ATOM 1513 C C . CYS A 1 187 ? 15.172 0.548 8.102 1 96.25 187 CYS A C 1
ATOM 1515 O O . CYS A 1 187 ? 14.992 -0.179 7.125 1 96.25 187 CYS A O 1
ATOM 1517 N N . TYR A 1 188 ? 16.391 0.934 8.477 1 96.06 188 TYR A N 1
ATOM 1518 C CA . TYR A 1 188 ? 17.594 0.563 7.742 1 96.06 188 TYR A CA 1
ATOM 1519 C C . TYR A 1 188 ? 17.766 -0.95 7.711 1 96.06 188 TYR A C 1
ATOM 1521 O O . TYR A 1 188 ? 17.984 -1.534 6.648 1 96.06 188 TYR A O 1
ATOM 1529 N N . ILE A 1 189 ? 17.609 -1.594 8.781 1 97.25 189 ILE A N 1
ATOM 1530 C CA . ILE A 1 189 ? 17.812 -3.033 8.883 1 97.25 189 ILE A CA 1
ATOM 1531 C C . ILE A 1 189 ? 16.75 -3.77 8.07 1 97.25 189 ILE A C 1
ATOM 1533 O O . ILE A 1 189 ? 17.047 -4.754 7.395 1 97.25 189 ILE A O 1
ATOM 1537 N N . LEU A 1 190 ? 15.57 -3.299 8.18 1 97.62 190 LEU A N 1
ATOM 1538 C CA . LEU A 1 190 ? 14.492 -3.967 7.457 1 97.62 190 LEU A CA 1
ATOM 1539 C C . LEU A 1 190 ? 14.695 -3.842 5.953 1 97.62 190 LEU A C 1
ATOM 1541 O O . LEU A 1 190 ? 14.516 -4.816 5.215 1 97.62 190 LEU A O 1
ATOM 1545 N N . LEU A 1 191 ? 15.055 -2.652 5.473 1 97.75 191 LEU A N 1
ATOM 1546 C CA . LEU A 1 191 ? 15.281 -2.449 4.047 1 97.75 191 LEU A CA 1
ATOM 1547 C C . LEU A 1 191 ? 16.469 -3.27 3.562 1 97.75 191 LEU A C 1
ATOM 1549 O O . LEU A 1 191 ? 16.516 -3.68 2.4 1 97.75 191 LEU A O 1
ATOM 1553 N N . LEU A 1 192 ? 17.391 -3.564 4.445 1 96.62 192 LEU A N 1
ATOM 1554 C CA . LEU A 1 192 ? 18.594 -4.316 4.09 1 96.62 192 LEU A CA 1
ATOM 1555 C C . LEU A 1 192 ? 18.297 -5.812 4.051 1 96.62 192 LEU A C 1
ATOM 1557 O O . LEU A 1 192 ? 18.734 -6.508 3.125 1 96.62 192 LEU A O 1
ATOM 1561 N N . VAL A 1 193 ? 17.547 -6.285 4.941 1 95.81 193 VAL A N 1
ATOM 1562 C CA . VAL A 1 193 ? 17.469 -7.723 5.184 1 95.81 193 VAL A CA 1
ATOM 1563 C C . VAL A 1 193 ? 16.25 -8.305 4.457 1 95.81 193 VAL A C 1
ATOM 1565 O O . VAL A 1 193 ? 16.359 -9.344 3.797 1 95.81 193 VAL A O 1
ATOM 1568 N N . LEU A 1 194 ? 15.102 -7.641 4.496 1 95.25 194 LEU A N 1
ATOM 1569 C CA . LEU A 1 194 ? 13.852 -8.25 4.047 1 95.25 194 LEU A CA 1
ATOM 1570 C C . LEU A 1 194 ? 13.883 -8.516 2.547 1 95.25 194 LEU A C 1
ATOM 1572 O O . LEU A 1 194 ? 13.555 -9.617 2.1 1 95.25 194 LEU A O 1
ATOM 1576 N N . PRO A 1 195 ? 14.266 -7.547 1.73 1 94 195 PRO A N 1
ATOM 1577 C CA . PRO A 1 195 ? 14.336 -7.863 0.302 1 94 195 PRO A CA 1
ATOM 1578 C C . PRO A 1 195 ? 15.383 -8.93 -0.019 1 94 195 PRO A C 1
ATOM 1580 O O . PRO A 1 195 ? 15.219 -9.688 -0.977 1 94 195 PRO A O 1
ATOM 1583 N N . CYS A 1 196 ? 16.422 -9.016 0.75 1 91.75 196 CYS A N 1
ATOM 1584 C CA . CYS A 1 196 ? 17.422 -10.055 0.567 1 91.75 196 CYS A CA 1
ATOM 1585 C C . CYS A 1 196 ? 16.828 -11.438 0.849 1 91.75 196 CYS A C 1
ATOM 1587 O O . CYS A 1 196 ? 17.109 -12.391 0.129 1 91.75 196 CYS A O 1
ATOM 1589 N N . VAL A 1 197 ? 16.062 -11.539 1.854 1 90.94 197 VAL A N 1
ATOM 1590 C CA . VAL A 1 197 ? 15.398 -12.797 2.189 1 90.94 197 VAL A CA 1
ATOM 1591 C C . VAL A 1 197 ? 14.438 -13.188 1.067 1 90.94 197 VAL A C 1
ATOM 1593 O O . VAL A 1 197 ? 14.367 -14.359 0.685 1 90.94 197 VAL A O 1
ATOM 1596 N N . SER A 1 198 ? 13.703 -12.234 0.559 1 90.88 198 SER A N 1
ATOM 1597 C CA . SER A 1 198 ? 12.789 -12.516 -0.542 1 90.88 198 SER A CA 1
ATOM 1598 C C . SER A 1 198 ? 13.547 -12.977 -1.786 1 90.88 198 SER A C 1
ATOM 1600 O O . SER A 1 198 ? 13.125 -13.914 -2.461 1 90.88 198 SER A O 1
ATOM 1602 N N . LEU A 1 199 ? 14.664 -12.336 -2.105 1 87.94 199 LEU A N 1
ATOM 1603 C CA . LEU A 1 199 ? 15.477 -12.719 -3.256 1 87.94 199 LEU A CA 1
ATOM 1604 C C . LEU A 1 199 ? 16.016 -14.133 -3.094 1 87.94 199 LEU A C 1
ATOM 1606 O O . LEU A 1 199 ? 16.047 -14.906 -4.055 1 87.94 199 LEU A O 1
ATOM 1610 N N . CYS A 1 200 ? 16.375 -14.461 -1.931 1 84.5 200 CYS A N 1
ATOM 1611 C CA . CYS A 1 200 ? 16.875 -15.797 -1.649 1 84.5 200 CYS A CA 1
ATOM 1612 C C . CYS A 1 200 ? 15.781 -16.844 -1.83 1 84.5 200 CYS A C 1
ATOM 1614 O O . CYS A 1 200 ? 16.016 -17.906 -2.414 1 84.5 200 CYS A O 1
ATOM 1616 N N . GLU A 1 201 ? 14.617 -16.531 -1.336 1 84.31 201 GLU A N 1
ATOM 1617 C CA . GLU A 1 201 ? 13.484 -17.453 -1.453 1 84.31 201 GLU A CA 1
ATOM 1618 C C . GLU A 1 201 ? 13.102 -17.672 -2.914 1 84.31 201 GLU A C 1
ATOM 1620 O O . GLU A 1 201 ? 12.766 -18.797 -3.314 1 84.31 201 GLU A O 1
ATOM 1625 N N . ILE A 1 202 ? 13.117 -16.672 -3.656 1 80.75 202 ILE A N 1
ATOM 1626 C CA . ILE A 1 202 ? 12.75 -16.75 -5.066 1 80.75 202 ILE A CA 1
ATOM 1627 C C . ILE A 1 202 ? 13.82 -17.516 -5.836 1 80.75 202 ILE A C 1
ATOM 1629 O O . ILE A 1 202 ? 13.516 -18.312 -6.73 1 80.75 202 ILE A O 1
ATOM 1633 N N . SER A 1 203 ? 15.062 -17.344 -5.492 1 76.06 203 SER A N 1
ATOM 1634 C CA . SER A 1 203 ? 16.172 -17.984 -6.184 1 76.06 203 SER A CA 1
ATOM 1635 C C . SER A 1 203 ? 16.203 -19.484 -5.883 1 76.06 203 SER A C 1
ATOM 1637 O O . SER A 1 203 ? 16.594 -20.281 -6.738 1 76.06 203 SER A O 1
ATOM 1639 N N . MET A 1 204 ? 15.914 -19.781 -4.66 1 74.38 204 MET A N 1
ATOM 1640 C CA . MET A 1 204 ? 15.945 -21.188 -4.266 1 74.38 204 MET A CA 1
ATOM 1641 C C . MET A 1 204 ? 14.859 -21.969 -4.977 1 74.38 204 MET A C 1
ATOM 1643 O O . MET A 1 204 ? 15.008 -23.172 -5.199 1 74.38 204 MET A O 1
ATOM 1647 N N . GLN A 1 205 ? 13.734 -21.391 -5.199 1 63.06 205 GLN A N 1
ATOM 1648 C CA . GLN A 1 205 ? 12.648 -22.156 -5.816 1 63.06 205 GLN A CA 1
ATOM 1649 C C . GLN A 1 205 ? 12.977 -22.5 -7.266 1 63.06 205 GLN A C 1
ATOM 1651 O O . GLN A 1 205 ? 12.391 -23.422 -7.836 1 63.06 205 GLN A O 1
ATOM 1656 N N . GLY A 1 206 ? 14.148 -22.344 -7.598 1 53.09 206 GLY A N 1
ATOM 1657 C CA . GLY A 1 206 ? 14.656 -22.797 -8.883 1 53.09 206 GLY A CA 1
ATOM 1658 C C . GLY A 1 206 ? 13.609 -22.766 -9.977 1 53.09 206 GLY A C 1
ATOM 1659 O O . GLY A 1 206 ? 12.805 -21.844 -10.055 1 53.09 206 GLY A O 1
ATOM 1660 N N . ILE A 1 207 ? 13.492 -23.875 -10.844 1 53.34 207 ILE A N 1
ATOM 1661 C CA . ILE A 1 207 ? 12.625 -24.156 -11.992 1 53.34 207 ILE A CA 1
ATOM 1662 C C . ILE A 1 207 ? 11.188 -24.312 -11.516 1 53.34 207 ILE A C 1
ATOM 1664 O O . ILE A 1 207 ? 10.25 -23.906 -12.219 1 53.34 207 ILE A O 1
ATOM 1668 N N . GLY A 1 208 ? 10.898 -24.984 -10.375 1 50.91 208 GLY A N 1
ATOM 1669 C CA . GLY A 1 208 ? 9.547 -25.266 -9.93 1 50.91 208 GLY A CA 1
ATOM 1670 C C . GLY A 1 208 ? 9.07 -24.328 -8.836 1 50.91 208 GLY A C 1
ATOM 1671 O O . GLY A 1 208 ? 9.305 -24.578 -7.648 1 50.91 208 GLY A O 1
ATOM 1672 N N . ILE A 1 209 ? 8.875 -23.125 -9.227 1 53.25 209 ILE A N 1
ATOM 1673 C CA . ILE A 1 209 ? 8.367 -22.188 -8.234 1 53.25 209 ILE A CA 1
ATOM 1674 C C . ILE A 1 209 ? 7.125 -22.75 -7.562 1 53.25 209 ILE A C 1
ATOM 1676 O O . ILE A 1 209 ? 6.086 -22.922 -8.211 1 53.25 209 ILE A O 1
ATOM 1680 N N . VAL A 1 210 ? 7.293 -23.688 -6.555 1 56.28 210 VAL A N 1
ATOM 1681 C CA . VAL A 1 210 ? 6.105 -24.062 -5.789 1 56.28 210 VAL A CA 1
ATOM 1682 C C . VAL A 1 210 ? 5.816 -23 -4.73 1 56.28 210 VAL A C 1
ATOM 1684 O O . VAL A 1 210 ? 6.59 -22.828 -3.787 1 56.28 210 VAL A O 1
ATOM 1687 N N . PRO A 1 211 ? 5.035 -22.062 -5.008 1 53.66 211 PRO A N 1
ATOM 1688 C CA . PRO A 1 211 ? 4.691 -20.922 -4.152 1 53.66 211 PRO A CA 1
ATOM 1689 C C . PRO A 1 211 ? 4.551 -21.312 -2.682 1 53.66 211 PRO A C 1
ATOM 1691 O O . PRO A 1 211 ? 4.836 -20.5 -1.794 1 53.66 211 PRO A O 1
ATOM 1694 N N . HIS A 1 212 ? 4.215 -22.641 -2.365 1 55.06 212 HIS A N 1
ATOM 1695 C CA . HIS A 1 212 ? 3.896 -23.047 -0.998 1 55.06 212 HIS A CA 1
ATOM 1696 C C . HIS A 1 212 ? 5.148 -23.062 -0.125 1 55.06 212 HIS A C 1
ATOM 1698 O O . HIS A 1 212 ? 5.055 -22.969 1.102 1 55.06 212 HIS A O 1
ATOM 1704 N N . ARG A 1 213 ? 6.344 -23.062 -0.825 1 60.25 213 ARG A N 1
ATOM 1705 C CA . ARG A 1 213 ? 7.531 -23.203 0.016 1 60.25 213 ARG A CA 1
ATOM 1706 C C . ARG A 1 213 ? 8.133 -21.844 0.343 1 60.25 213 ARG A C 1
ATOM 1708 O O . ARG A 1 213 ? 9.164 -21.766 1.02 1 60.25 213 ARG A O 1
ATOM 1715 N N . MET A 1 214 ? 7.359 -20.781 0.092 1 67.06 214 MET A N 1
ATOM 1716 C CA . MET A 1 214 ? 7.895 -19.453 0.323 1 67.06 214 MET A CA 1
ATOM 1717 C C . MET A 1 214 ? 7.195 -18.781 1.504 1 67.06 214 MET A C 1
ATOM 1719 O O . MET A 1 214 ? 6.484 -17.797 1.331 1 67.06 214 MET A O 1
ATOM 1723 N N . MET A 1 215 ? 7.539 -19.406 2.768 1 81.88 215 MET A N 1
ATOM 1724 C CA . MET A 1 215 ? 6.801 -18.875 3.908 1 81.88 215 MET A CA 1
ATOM 1725 C C . MET A 1 215 ? 7.719 -18.062 4.82 1 81.88 215 MET A C 1
ATOM 1727 O O . MET A 1 215 ? 7.258 -17.422 5.758 1 81.88 215 MET A O 1
ATOM 1731 N N . LEU A 1 216 ? 9.016 -18.047 4.453 1 86.44 216 LEU A N 1
ATOM 1732 C CA . LEU A 1 216 ? 9.93 -17.328 5.348 1 86.44 216 LEU A CA 1
ATOM 1733 C C . LEU A 1 216 ? 9.703 -15.828 5.27 1 86.44 216 LEU A C 1
ATOM 1735 O O . LEU A 1 216 ? 9.594 -15.156 6.297 1 86.44 216 LEU A O 1
ATOM 1739 N N . TYR A 1 217 ? 9.641 -15.297 4.09 1 91.31 217 TYR A N 1
ATOM 1740 C CA . TYR A 1 217 ? 9.469 -13.859 3.92 1 91.31 217 TYR A CA 1
ATOM 1741 C C . TYR A 1 217 ? 8.141 -13.391 4.516 1 91.31 217 TYR A C 1
ATOM 1743 O O . TYR A 1 217 ? 8.109 -12.438 5.293 1 91.31 217 TYR A O 1
ATOM 1751 N N . PRO A 1 218 ? 7.008 -14.039 4.25 1 91.75 218 PRO A N 1
ATOM 1752 C CA . PRO A 1 218 ? 5.746 -13.586 4.832 1 91.75 218 PRO A CA 1
ATOM 1753 C C . PRO A 1 218 ? 5.746 -13.641 6.359 1 91.75 218 PRO A C 1
ATOM 1755 O O . PRO A 1 218 ? 5.145 -12.789 7.016 1 91.75 218 PRO A O 1
ATOM 1758 N N . MET A 1 219 ? 6.414 -14.656 6.887 1 93.38 219 MET A N 1
ATOM 1759 C CA . MET A 1 219 ? 6.473 -14.766 8.344 1 93.38 219 MET A CA 1
ATOM 1760 C C . MET A 1 219 ? 7.312 -13.641 8.938 1 93.38 219 MET A C 1
ATOM 1762 O O . MET A 1 219 ? 6.887 -12.984 9.891 1 93.38 219 MET A O 1
ATOM 1766 N N . LEU A 1 220 ? 8.438 -13.406 8.383 1 94.81 220 LEU A N 1
ATOM 1767 C CA . LEU A 1 220 ? 9.32 -12.359 8.883 1 94.81 220 LEU A CA 1
ATOM 1768 C C . LEU A 1 220 ? 8.703 -10.977 8.688 1 94.81 220 LEU A C 1
ATOM 1770 O O . LEU A 1 220 ? 8.773 -10.125 9.578 1 94.81 220 LEU A O 1
ATOM 1774 N N . SER A 1 221 ? 8.148 -10.727 7.562 1 96 221 SER A N 1
ATOM 1775 C CA . SER A 1 221 ? 7.543 -9.422 7.281 1 96 221 SER A CA 1
ATOM 1776 C C . SER A 1 221 ? 6.324 -9.18 8.164 1 96 221 SER A C 1
ATOM 1778 O O . SER A 1 221 ? 6.059 -8.039 8.562 1 96 221 SER A O 1
ATOM 1780 N N . MET A 1 222 ? 5.5 -10.188 8.492 1 96.81 222 MET A N 1
ATOM 1781 C CA . MET A 1 222 ? 4.344 -10.031 9.375 1 96.81 222 MET A CA 1
ATOM 1782 C C . MET A 1 222 ? 4.777 -9.539 10.75 1 96.81 222 MET A C 1
ATOM 1784 O O . MET A 1 222 ? 4.191 -8.602 11.289 1 96.81 222 MET A O 1
ATOM 1788 N N . LEU A 1 223 ? 5.844 -10.086 11.203 1 96.38 223 LEU A N 1
ATOM 1789 C CA . LEU A 1 223 ? 6.301 -9.766 12.555 1 96.38 223 LEU A CA 1
ATOM 1790 C C . LEU A 1 223 ? 7.043 -8.43 12.57 1 96.38 223 LEU A C 1
ATOM 1792 O O . LEU A 1 223 ? 6.789 -7.59 13.43 1 96.38 223 LEU A O 1
ATOM 1796 N N . THR A 1 224 ? 7.898 -8.227 11.594 1 96.88 224 THR A N 1
ATOM 1797 C CA . THR A 1 224 ? 8.828 -7.109 11.68 1 96.88 224 THR A CA 1
ATOM 1798 C C . THR A 1 224 ? 8.242 -5.867 11.016 1 96.88 224 THR A C 1
ATOM 1800 O O . THR A 1 224 ? 8.617 -4.742 11.359 1 96.88 224 THR A O 1
ATOM 1803 N N . VAL A 1 225 ? 7.406 -6.035 10.062 1 97.12 225 VAL A N 1
ATOM 1804 C CA . VAL A 1 225 ? 6.859 -4.879 9.359 1 97.12 225 VAL A CA 1
ATOM 1805 C C . VAL A 1 225 ? 5.41 -4.652 9.797 1 97.12 225 VAL A C 1
ATOM 1807 O O . VAL A 1 225 ? 5.109 -3.668 10.477 1 97.12 225 VAL A O 1
ATOM 1810 N N . ASN A 1 226 ? 4.547 -5.598 9.602 1 97.56 226 ASN A N 1
ATOM 1811 C CA . ASN A 1 226 ? 3.113 -5.383 9.781 1 97.56 226 ASN A CA 1
ATOM 1812 C C . ASN A 1 226 ? 2.758 -5.148 11.242 1 97.56 226 ASN A C 1
ATOM 1814 O O . ASN A 1 226 ? 2.1 -4.164 11.578 1 97.56 226 ASN A O 1
ATOM 1818 N N . ILE A 1 227 ? 3.221 -5.973 12.094 1 97.31 227 ILE A N 1
ATOM 1819 C CA . ILE A 1 227 ? 2.889 -5.848 13.508 1 97.31 227 ILE A CA 1
ATOM 1820 C C . ILE A 1 227 ? 3.658 -4.684 14.125 1 97.31 227 ILE A C 1
ATOM 1822 O O . ILE A 1 227 ? 3.072 -3.824 14.789 1 97.31 227 ILE A O 1
ATOM 1826 N N . THR A 1 228 ? 4.914 -4.613 13.852 1 96.56 228 THR A N 1
ATOM 1827 C CA . THR A 1 228 ? 5.77 -3.613 14.484 1 96.56 228 THR A CA 1
ATOM 1828 C C . THR A 1 228 ? 5.363 -2.207 14.055 1 96.56 228 THR A C 1
ATOM 1830 O O . THR A 1 228 ? 5.363 -1.279 14.867 1 96.56 228 THR A O 1
ATOM 1833 N N . THR A 1 229 ? 4.996 -2.035 12.805 1 95.31 229 THR A N 1
ATOM 1834 C CA . THR A 1 229 ? 4.652 -0.696 12.344 1 95.31 229 THR A CA 1
ATOM 1835 C C . THR A 1 229 ? 3.342 -0.226 12.969 1 95.31 229 THR A C 1
ATOM 1837 O O . THR A 1 229 ? 3.146 0.972 13.188 1 95.31 229 THR A O 1
ATOM 1840 N N . ILE A 1 230 ? 2.393 -1.146 13.266 1 95.31 230 ILE A N 1
ATOM 1841 C CA . ILE A 1 230 ? 1.161 -0.779 13.953 1 95.31 230 ILE A CA 1
ATOM 1842 C C . ILE A 1 230 ? 1.492 -0.228 15.336 1 95.31 230 ILE A C 1
ATOM 1844 O O . ILE A 1 230 ? 0.922 0.779 15.766 1 95.31 230 ILE A O 1
ATOM 1848 N N . PHE A 1 231 ? 2.428 -0.808 16 1 94.81 231 PHE A N 1
ATOM 1849 C CA . PHE A 1 231 ? 2.83 -0.356 17.328 1 94.81 231 PHE A CA 1
ATOM 1850 C C . PHE A 1 231 ? 3.551 0.984 17.25 1 94.81 231 PHE A C 1
ATOM 1852 O O . PHE A 1 231 ? 3.338 1.861 18.094 1 94.81 231 PHE A O 1
ATOM 1859 N N . ILE A 1 232 ? 4.367 1.155 16.25 1 93.31 232 ILE A N 1
ATOM 1860 C CA . ILE A 1 232 ? 5.105 2.404 16.078 1 93.31 232 ILE A CA 1
ATOM 1861 C C . ILE A 1 232 ? 4.129 3.541 15.789 1 93.31 232 ILE A C 1
ATOM 1863 O O . ILE A 1 232 ? 4.152 4.578 16.453 1 93.31 232 ILE A O 1
ATOM 1867 N N . ARG A 1 233 ? 3.244 3.357 14.867 1 92.94 233 ARG A N 1
ATOM 1868 C CA . ARG A 1 233 ? 2.281 4.383 14.484 1 92.94 233 ARG A CA 1
ATOM 1869 C C . ARG A 1 233 ? 1.27 4.629 15.594 1 92.94 233 ARG A C 1
ATOM 1871 O O . ARG A 1 233 ? 0.892 5.773 15.859 1 92.94 233 ARG A O 1
ATOM 1878 N N . GLY A 1 234 ? 0.865 3.531 16.203 1 90 234 GLY A N 1
ATOM 1879 C CA . GLY A 1 234 ? -0.056 3.668 17.328 1 90 234 GLY A CA 1
ATOM 1880 C C . GLY A 1 234 ? 0.528 4.445 18.484 1 90 234 GLY A C 1
ATOM 1881 O O . GLY A 1 234 ? -0.141 5.305 19.062 1 90 234 GLY A O 1
ATOM 1882 N N . SER A 1 235 ? 1.747 4.148 18.734 1 88.62 235 SER A N 1
ATOM 1883 C CA . SER A 1 235 ? 2.404 4.855 19.828 1 88.62 235 SER A CA 1
ATOM 1884 C C . SER A 1 235 ? 2.629 6.324 19.484 1 88.62 235 SER A C 1
ATOM 1886 O O . SER A 1 235 ? 2.436 7.199 20.328 1 88.62 235 SER A O 1
ATOM 1888 N N . ASN A 1 236 ? 2.959 6.535 18.297 1 86.88 236 ASN A N 1
ATOM 1889 C CA . ASN A 1 236 ? 3.156 7.91 17.859 1 86.88 236 ASN A CA 1
ATOM 1890 C C . ASN A 1 236 ? 1.854 8.703 17.891 1 86.88 236 ASN A C 1
ATOM 1892 O O . ASN A 1 236 ? 1.854 9.891 18.234 1 86.88 236 ASN A O 1
ATOM 1896 N N . MET A 1 237 ? 0.823 8.055 17.562 1 85.75 237 MET A N 1
ATOM 1897 C CA . MET A 1 237 ? -0.474 8.727 17.531 1 85.75 237 MET A CA 1
ATOM 1898 C C . MET A 1 237 ? -0.979 9 18.938 1 85.75 237 MET A C 1
ATOM 1900 O O . MET A 1 237 ? -1.455 10.102 19.234 1 85.75 237 MET A O 1
ATOM 1904 N N . VAL A 1 238 ? -0.803 8.109 19.859 1 84.94 238 VAL A N 1
ATOM 1905 C CA . VAL A 1 238 ? -1.391 8.195 21.188 1 84.94 238 VAL A CA 1
ATOM 1906 C C . VAL A 1 238 ? -0.504 9.055 22.094 1 84.94 238 VAL A C 1
ATOM 1908 O O . VAL A 1 238 ? -1 9.906 22.828 1 84.94 238 VAL A O 1
ATOM 1911 N N . PHE A 1 239 ? 0.814 8.93 21.984 1 84.81 239 PHE A N 1
ATOM 1912 C CA . PHE A 1 239 ? 1.715 9.586 22.922 1 84.81 239 PHE A CA 1
ATOM 1913 C C . PHE A 1 239 ? 2.154 10.945 22.375 1 84.81 239 PHE A C 1
ATOM 1915 O O . PHE A 1 239 ? 2.33 11.898 23.141 1 84.81 239 PHE A O 1
ATOM 1922 N N . PHE A 1 240 ? 2.211 11.078 21.047 1 79.62 240 PHE A N 1
ATOM 1923 C CA . PHE A 1 240 ? 2.801 12.305 20.516 1 79.62 240 PHE A CA 1
ATOM 1924 C C . PHE A 1 240 ? 1.803 13.055 19.641 1 79.62 240 PHE A C 1
ATOM 1926 O O . PHE A 1 240 ? 2.092 14.148 19.156 1 79.62 240 PHE A O 1
ATOM 1933 N N . ARG A 1 241 ? 0.645 12.484 19.375 1 81.06 241 ARG A N 1
ATOM 1934 C CA . ARG A 1 241 ? -0.371 13.094 18.531 1 81.06 241 ARG A CA 1
ATOM 1935 C C . ARG A 1 241 ? 0.231 13.578 17.203 1 81.06 241 ARG A C 1
ATOM 1937 O O . ARG A 1 241 ? 0.015 14.719 16.797 1 81.06 241 ARG A O 1
ATOM 1944 N N . ASP A 1 242 ? 1.035 12.711 16.656 1 78 242 ASP A N 1
ATOM 1945 C CA . ASP A 1 242 ? 1.708 13.023 15.398 1 78 242 ASP A CA 1
ATOM 1946 C C . ASP A 1 242 ? 0.735 12.945 14.227 1 78 242 ASP A C 1
ATOM 1948 O O . ASP A 1 242 ? 0.177 11.883 13.938 1 78 242 ASP A O 1
ATOM 1952 N N . ALA A 1 243 ? 0.542 14.039 13.555 1 75.25 243 ALA A N 1
ATOM 1953 C CA . ALA A 1 243 ? -0.391 14.125 12.43 1 75.25 243 ALA A CA 1
ATOM 1954 C C . ALA A 1 243 ? 0.187 13.469 11.18 1 75.25 243 ALA A C 1
ATOM 1956 O O . ALA A 1 243 ? -0.535 13.227 10.211 1 75.25 243 ALA A O 1
ATOM 1957 N N . ARG A 1 244 ? 1.423 13.094 11.211 1 78 244 ARG A N 1
ATOM 1958 C CA . ARG A 1 244 ? 2.07 12.562 10.016 1 78 244 ARG A CA 1
ATOM 1959 C C . ARG A 1 244 ? 1.828 11.062 9.883 1 78 244 ARG A C 1
ATOM 1961 O O . ARG A 1 244 ? 2.064 10.477 8.82 1 78 244 ARG A O 1
ATOM 1968 N N . VAL A 1 245 ? 1.315 10.523 11.008 1 82.44 245 VAL A N 1
ATOM 1969 C CA . VAL A 1 245 ? 1.071 9.086 11.008 1 82.44 245 VAL A CA 1
ATOM 1970 C C . VAL A 1 245 ? -0.033 8.742 10.016 1 82.44 245 VAL A C 1
ATOM 1972 O O . VAL A 1 245 ? -1.075 9.406 9.984 1 82.44 245 VAL A O 1
ATOM 1975 N N . SER A 1 246 ? 0.332 7.766 9.18 1 87.38 246 SER A N 1
ATOM 1976 C CA . SER A 1 246 ? -0.639 7.344 8.18 1 87.38 246 SER A CA 1
ATOM 1977 C C . SER A 1 246 ? -1.57 6.27 8.727 1 87.38 246 SER A C 1
ATOM 1979 O O . SER A 1 246 ? -1.147 5.133 8.961 1 87.38 246 SER A O 1
ATOM 1981 N N . SER A 1 247 ? -2.834 6.531 8.875 1 91.5 247 SER A N 1
ATOM 1982 C CA . SER A 1 247 ? -3.83 5.562 9.32 1 91.5 247 SER A CA 1
ATOM 1983 C C . SER A 1 247 ? -4.141 4.547 8.234 1 91.5 247 SER A C 1
ATOM 1985 O O . SER A 1 247 ? -4.555 3.422 8.523 1 91.5 247 SER A O 1
ATOM 1987 N N . ILE A 1 248 ? -3.893 4.969 7.023 1 94.19 248 ILE A N 1
ATOM 1988 C CA . ILE A 1 248 ? -4.141 4.078 5.898 1 94.19 248 ILE A CA 1
ATOM 1989 C C . ILE A 1 248 ? -3.17 2.898 5.949 1 94.19 248 ILE A C 1
ATOM 1991 O O . ILE A 1 248 ? -3.57 1.747 5.766 1 94.19 248 ILE A O 1
ATOM 1995 N N . PHE A 1 249 ? -1.957 3.201 6.301 1 94.88 249 PHE A N 1
ATOM 1996 C CA . PHE A 1 249 ? -0.976 2.125 6.379 1 94.88 249 PHE A CA 1
ATOM 1997 C C . PHE A 1 249 ? -1.214 1.261 7.609 1 94.88 249 PHE A C 1
ATOM 1999 O O . PHE A 1 249 ? -0.898 0.07 7.609 1 94.88 249 PHE A O 1
ATOM 2006 N N . MET A 1 250 ? -1.79 1.861 8.625 1 95.44 250 MET A N 1
ATOM 2007 C CA . MET A 1 250 ? -2.182 1.045 9.773 1 95.44 250 MET A CA 1
ATOM 2008 C C . MET A 1 250 ? -3.27 0.05 9.383 1 95.44 250 MET A C 1
ATOM 2010 O O . MET A 1 250 ? -3.227 -1.113 9.789 1 95.44 250 MET A O 1
ATOM 2014 N N . GLY A 1 251 ? -4.191 0.556 8.672 1 95.38 251 GLY A N 1
ATOM 2015 C CA . GLY A 1 251 ? -5.23 -0.33 8.172 1 95.38 251 GLY A CA 1
ATOM 2016 C C . GLY A 1 251 ? -4.695 -1.416 7.254 1 95.38 251 GLY A C 1
ATOM 2017 O O . GLY A 1 251 ? -5.098 -2.576 7.363 1 95.38 251 GLY A O 1
ATOM 2018 N N . LYS A 1 252 ? -3.814 -1.008 6.344 1 96.19 252 LYS A N 1
ATOM 2019 C CA . LYS A 1 252 ? -3.186 -1.977 5.449 1 96.19 252 LYS A CA 1
ATOM 2020 C C . LYS A 1 252 ? -2.492 -3.082 6.242 1 96.19 252 LYS A C 1
ATOM 2022 O O . LYS A 1 252 ? -2.605 -4.262 5.898 1 96.19 252 LYS A O 1
ATOM 2027 N N . ASN A 1 253 ? -1.8 -2.676 7.266 1 97.75 253 ASN A N 1
ATOM 2028 C CA . ASN A 1 253 ? -1.049 -3.643 8.062 1 97.75 253 ASN A CA 1
ATOM 2029 C C . ASN A 1 253 ? -1.978 -4.578 8.828 1 97.75 253 ASN A C 1
ATOM 2031 O O . ASN A 1 253 ? -1.672 -5.762 9 1 97.75 253 ASN A O 1
ATOM 2035 N N . MET A 1 254 ? -3.068 -4.098 9.305 1 96.19 254 MET A N 1
ATOM 2036 C CA . MET A 1 254 ? -4.047 -4.953 9.977 1 96.19 254 MET A CA 1
ATOM 2037 C C . MET A 1 254 ? -4.617 -5.988 9.008 1 96.19 254 MET A C 1
ATOM 2039 O O . MET A 1 254 ? -4.758 -7.16 9.359 1 96.19 254 MET A O 1
ATOM 2043 N N . LEU A 1 255 ? -4.906 -5.566 7.871 1 95.56 255 LEU A N 1
ATOM 2044 C CA . LEU A 1 255 ? -5.445 -6.465 6.855 1 95.56 255 LEU A CA 1
ATOM 2045 C C . LEU A 1 255 ? -4.391 -7.469 6.406 1 95.56 255 LEU A C 1
ATOM 2047 O O . LEU A 1 255 ? -4.695 -8.648 6.215 1 95.56 255 LEU A O 1
ATOM 2051 N N . ALA A 1 256 ? -3.172 -6.965 6.23 1 96 256 ALA A N 1
ATOM 2052 C CA . ALA A 1 256 ? -2.08 -7.848 5.832 1 96 256 ALA A CA 1
ATOM 2053 C C . ALA A 1 256 ? -1.856 -8.945 6.867 1 96 256 ALA A C 1
ATOM 2055 O O . ALA A 1 256 ? -1.6 -10.102 6.512 1 96 256 ALA A O 1
ATOM 2056 N N . ILE A 1 257 ? -1.936 -8.586 8.117 1 96.12 257 ILE A N 1
ATOM 2057 C CA . ILE A 1 257 ? -1.79 -9.57 9.188 1 96.12 257 ILE A CA 1
ATOM 2058 C C . ILE A 1 257 ? -2.879 -10.633 9.062 1 96.12 257 ILE A C 1
ATOM 2060 O O . ILE A 1 257 ? -2.596 -11.828 9.133 1 96.12 257 ILE A O 1
ATOM 2064 N N . GLY A 1 258 ? -4.078 -10.211 8.859 1 93.75 258 GLY A N 1
ATOM 2065 C CA . GLY A 1 258 ? -5.164 -11.164 8.688 1 93.75 258 GLY A CA 1
ATOM 2066 C C . GLY A 1 258 ? -4.953 -12.109 7.523 1 93.75 258 GLY A C 1
ATOM 2067 O O . GLY A 1 258 ? -5.164 -13.32 7.652 1 93.75 258 GLY A O 1
ATOM 2068 N N . MET A 1 259 ? -4.551 -11.617 6.43 1 91.88 259 MET A N 1
ATOM 2069 C CA . MET A 1 259 ? -4.352 -12.43 5.234 1 91.88 259 MET A CA 1
ATOM 2070 C C . MET A 1 259 ? -3.184 -13.391 5.422 1 91.88 259 MET A C 1
ATOM 2072 O O . MET A 1 259 ? -3.268 -14.562 5.035 1 91.88 259 MET A O 1
ATOM 2076 N N . LYS A 1 260 ? -2.088 -12.93 6 1 91.69 260 LYS A N 1
ATOM 2077 C CA . LYS A 1 260 ? -0.914 -13.773 6.195 1 91.69 260 LYS A CA 1
ATOM 2078 C C . LYS A 1 260 ? -1.186 -14.859 7.234 1 91.69 260 LYS A C 1
ATOM 2080 O O . LYS A 1 260 ? -0.706 -15.992 7.098 1 91.69 260 LYS A O 1
ATOM 2085 N N . VAL A 1 261 ? -1.93 -14.516 8.297 1 92.25 261 VAL A N 1
ATOM 2086 C CA . VAL A 1 261 ? -2.289 -15.516 9.289 1 92.25 261 VAL A CA 1
ATOM 2087 C C . VAL A 1 261 ? -3.146 -16.609 8.648 1 92.25 261 VAL A C 1
ATOM 2089 O O . VAL A 1 261 ? -2.945 -17.797 8.898 1 92.25 261 VAL A O 1
ATOM 2092 N N . CYS A 1 262 ? -4.055 -16.234 7.785 1 86.38 262 CYS A N 1
ATOM 2093 C CA . CYS A 1 262 ? -4.883 -17.188 7.066 1 86.38 262 CYS A CA 1
ATOM 2094 C C . CYS A 1 262 ? -4.035 -18.078 6.16 1 86.38 262 CYS A C 1
ATOM 2096 O O . CYS A 1 262 ? -4.297 -19.281 6.035 1 86.38 262 CYS A O 1
ATOM 2098 N N . MET A 1 263 ? -3.121 -17.516 5.57 1 86.81 263 MET A N 1
ATOM 2099 C CA . MET A 1 263 ? -2.213 -18.281 4.723 1 86.81 263 MET A CA 1
ATOM 2100 C C . MET A 1 263 ? -1.449 -19.312 5.539 1 86.81 263 MET A C 1
ATOM 2102 O O . MET A 1 263 ? -1.304 -20.469 5.113 1 86.81 263 MET A O 1
ATOM 2106 N N . PHE A 1 264 ? -1.02 -18.938 6.703 1 87 264 PHE A N 1
ATOM 2107 C CA . PHE A 1 264 ? -0.245 -19.828 7.551 1 87 264 PHE A CA 1
ATOM 2108 C C . PHE A 1 264 ? -1.116 -20.969 8.07 1 87 264 PHE A C 1
ATOM 2110 O O . PHE A 1 264 ? -0.676 -22.109 8.133 1 87 264 PHE A O 1
ATOM 2117 N N . VAL A 1 265 ? -2.273 -20.656 8.391 1 86.62 265 VAL A N 1
ATOM 2118 C CA . VAL A 1 265 ? -3.189 -21.672 8.891 1 86.62 265 VAL A CA 1
ATOM 2119 C C . VAL A 1 265 ? -3.516 -22.672 7.781 1 86.62 265 VAL A C 1
ATOM 2121 O O . VAL A 1 265 ? -3.527 -23.875 8.008 1 86.62 265 VAL A O 1
ATOM 2124 N N . GLN A 1 266 ? -3.734 -22.172 6.648 1 83 266 GLN A N 1
ATOM 2125 C CA . GLN A 1 266 ? -4.035 -23.047 5.516 1 83 266 GLN A CA 1
ATOM 2126 C C . GLN A 1 266 ? -2.83 -23.906 5.152 1 83 266 GLN A C 1
ATOM 2128 O O . GLN A 1 266 ? -2.982 -25.062 4.754 1 83 266 GLN A O 1
ATOM 2133 N N . TYR A 1 267 ? -1.764 -23.312 5.238 1 81.12 267 TYR A N 1
ATOM 2134 C CA . TYR A 1 267 ? -0.543 -24.062 4.957 1 81.12 267 TYR A CA 1
ATOM 2135 C C . TYR A 1 267 ? -0.36 -25.203 5.957 1 81.12 267 TYR A C 1
ATOM 2137 O O . TYR A 1 267 ? -0.013 -26.328 5.578 1 81.12 267 TYR A O 1
ATOM 2145 N N . GLN A 1 268 ? -0.572 -25.016 7.18 1 82.94 268 GLN A N 1
ATOM 2146 C CA . GLN A 1 268 ? -0.456 -26.031 8.219 1 82.94 268 GLN A CA 1
ATOM 2147 C C . GLN A 1 268 ? -1.486 -27.141 8.023 1 82.94 268 GLN A C 1
ATOM 2149 O O . GLN A 1 268 ? -1.186 -28.312 8.227 1 82.94 268 GLN A O 1
ATOM 2154 N N . ARG A 1 269 ? -2.602 -26.75 7.551 1 80.44 269 ARG A N 1
ATOM 2155 C CA . ARG A 1 269 ? -3.646 -27.75 7.293 1 80.44 269 ARG A CA 1
ATOM 2156 C C . ARG A 1 269 ? -3.301 -28.609 6.086 1 80.44 269 ARG A C 1
ATOM 2158 O O . ARG A 1 269 ? -3.58 -29.812 6.07 1 80.44 269 ARG A O 1
ATOM 2165 N N . HIS A 1 270 ? -2.746 -27.984 5.172 1 76.19 270 HIS A N 1
ATOM 2166 C CA . HIS A 1 270 ? -2.342 -28.719 3.977 1 76.19 270 HIS A CA 1
ATOM 2167 C C . HIS A 1 270 ? -1.199 -29.672 4.277 1 76.19 270 HIS A C 1
ATOM 2169 O O . HIS A 1 270 ? -1.16 -30.797 3.748 1 76.19 270 HIS A O 1
ATOM 2175 N N . GLN A 1 271 ? -0.311 -29.234 5.023 1 74.56 271 GLN A N 1
ATOM 2176 C CA . GLN A 1 271 ? 0.818 -30.078 5.387 1 74.56 271 GLN A CA 1
ATOM 2177 C C . GLN A 1 271 ? 0.359 -31.297 6.199 1 74.56 271 GLN A C 1
ATOM 2179 O O . GLN A 1 271 ? 0.923 -32.375 6.078 1 74.56 271 GLN A O 1
ATOM 2184 N N . HIS A 1 272 ? -0.586 -31.094 6.984 1 71.38 272 HIS A N 1
ATOM 2185 C CA . HIS A 1 272 ? -1.094 -32.188 7.797 1 71.38 272 HIS A CA 1
ATOM 2186 C C . HIS A 1 272 ? -1.875 -33.188 6.949 1 71.38 272 HIS A C 1
ATOM 2188 O O . HIS A 1 272 ? -1.926 -34.375 7.27 1 71.38 272 HIS A O 1
ATOM 2194 N N . HIS A 1 273 ? -2.512 -32.75 5.906 1 62.81 273 HIS A N 1
ATOM 2195 C CA . HIS A 1 273 ? -3.305 -33.656 5.086 1 62.81 273 HIS A CA 1
ATOM 2196 C C . HIS A 1 273 ? -2.451 -34.312 4.004 1 62.81 273 HIS A C 1
ATOM 2198 O O . HIS A 1 273 ? -2.879 -35.25 3.365 1 62.81 273 HIS A O 1
ATOM 2204 N N . THR A 1 274 ? -1.463 -33.719 3.48 1 58.62 274 THR A N 1
ATOM 2205 C CA . THR A 1 274 ? -0.607 -34.438 2.531 1 58.62 274 THR A CA 1
ATOM 2206 C C . THR A 1 274 ? 0.296 -35.406 3.254 1 58.62 274 THR A C 1
ATOM 2208 O O . THR A 1 274 ? 1.111 -35.031 4.094 1 58.62 274 THR A O 1
ATOM 2211 N N . PRO A 1 275 ? -0.089 -36.719 3.141 1 51.75 275 PRO A N 1
ATOM 2212 C CA . PRO A 1 275 ? 0.74 -37.781 3.738 1 51.75 275 PRO A CA 1
ATOM 2213 C C . PRO A 1 275 ? 2.227 -37.594 3.438 1 51.75 275 PRO A C 1
ATOM 2215 O O . PRO A 1 275 ? 2.586 -37.062 2.387 1 51.75 275 PRO A O 1
ATOM 2218 N N . PRO A 1 276 ? 3.041 -37.75 4.516 1 44.56 276 PRO A N 1
ATOM 2219 C CA . PRO A 1 276 ? 4.473 -37.812 4.219 1 44.56 276 PRO A CA 1
ATOM 2220 C C . PRO A 1 276 ? 4.793 -38.688 3.023 1 44.56 276 PRO A C 1
ATOM 2222 O O . PRO A 1 276 ? 4.055 -39.656 2.74 1 44.56 276 PRO A O 1
ATOM 2225 N N . MET B 1 1 ? -24.672 -35.062 -7.441 1 27.83 1 MET B N 1
ATOM 2226 C CA . MET B 1 1 ? -24.5 -34.344 -6.184 1 27.83 1 MET B CA 1
ATOM 2227 C C . MET B 1 1 ? -24.688 -32.844 -6.391 1 27.83 1 MET B C 1
ATOM 2229 O O . MET B 1 1 ? -24.031 -32.25 -7.242 1 27.83 1 MET B O 1
ATOM 2233 N N . VAL B 1 2 ? -25.797 -32.312 -6.098 1 34.78 2 VAL B N 1
ATOM 2234 C CA . VAL B 1 2 ? -26.078 -30.891 -6.199 1 34.78 2 VAL B CA 1
ATOM 2235 C C . VAL B 1 2 ? -25.016 -30.094 -5.449 1 34.78 2 VAL B C 1
ATOM 2237 O O . VAL B 1 2 ? -24.688 -30.406 -4.305 1 34.78 2 VAL B O 1
ATOM 2240 N N . PRO B 1 3 ? -24.141 -29.438 -6.148 1 38.78 3 PRO B N 1
ATOM 2241 C CA . PRO B 1 3 ? -23.172 -28.656 -5.375 1 38.78 3 PRO B CA 1
ATOM 2242 C C . PRO B 1 3 ? -23.797 -27.875 -4.23 1 38.78 3 PRO B C 1
ATOM 2244 O O . PRO B 1 3 ? -24.938 -27.406 -4.359 1 38.78 3 PRO B O 1
ATOM 2247 N N . PRO B 1 4 ? -23.625 -28.391 -3.014 1 45.31 4 PRO B N 1
ATOM 2248 C CA . PRO B 1 4 ? -24.219 -27.734 -1.848 1 45.31 4 PRO B CA 1
ATOM 2249 C C . PRO B 1 4 ? -24.328 -26.219 -2.016 1 45.31 4 PRO B C 1
ATOM 2251 O O . PRO B 1 4 ? -23.594 -25.625 -2.797 1 45.31 4 PRO B O 1
ATOM 2254 N N . PRO B 1 5 ? -25.406 -25.625 -1.63 1 49.25 5 PRO B N 1
ATOM 2255 C CA . PRO B 1 5 ? -25.719 -24.219 -1.812 1 49.25 5 PRO B CA 1
ATOM 2256 C C . PRO B 1 5 ? -24.578 -23.297 -1.403 1 49.25 5 PRO B C 1
ATOM 2258 O O . PRO B 1 5 ? -24.016 -23.438 -0.313 1 49.25 5 PRO B O 1
ATOM 2261 N N . PRO B 1 6 ? -23.844 -22.672 -2.316 1 52.12 6 PRO B N 1
ATOM 2262 C CA . PRO B 1 6 ? -22.531 -22.031 -2.248 1 52.12 6 PRO B CA 1
ATOM 2263 C C . PRO B 1 6 ? -22.469 -20.906 -1.211 1 52.12 6 PRO B C 1
ATOM 2265 O O . PRO B 1 6 ? -21.375 -20.516 -0.789 1 52.12 6 PRO B O 1
ATOM 2268 N N . VAL B 1 7 ? -23.656 -20.375 -0.977 1 56.56 7 VAL B N 1
ATOM 2269 C CA . VAL B 1 7 ? -23.516 -19.312 0.012 1 56.56 7 VAL B CA 1
ATOM 2270 C C . VAL B 1 7 ? -23.609 -19.891 1.419 1 56.56 7 VAL B C 1
ATOM 2272 O O . VAL B 1 7 ? -24.625 -20.469 1.794 1 56.56 7 VAL B O 1
ATOM 2275 N N . SER B 1 8 ? -22.422 -20.062 2.135 1 65 8 SER B N 1
ATOM 2276 C CA . SER B 1 8 ? -22.359 -20.578 3.496 1 65 8 SER B CA 1
ATOM 2277 C C . SER B 1 8 ? -23.016 -19.625 4.488 1 65 8 SER B C 1
ATOM 2279 O O . SER B 1 8 ? -22.781 -18.406 4.422 1 65 8 SER B O 1
ATOM 2281 N N . LYS B 1 9 ? -24.109 -20.031 5.227 1 73.31 9 LYS B N 1
ATOM 2282 C CA . LYS B 1 9 ? -24.844 -19.281 6.246 1 73.31 9 LYS B CA 1
ATOM 2283 C C . LYS B 1 9 ? -23.906 -18.531 7.164 1 73.31 9 LYS B C 1
ATOM 2285 O O . LYS B 1 9 ? -24.125 -17.359 7.465 1 73.31 9 LYS B O 1
ATOM 2290 N N . PRO B 1 10 ? -22.828 -19.109 7.492 1 77.81 10 PRO B N 1
ATOM 2291 C CA . PRO B 1 10 ? -21.938 -18.359 8.383 1 77.81 10 PRO B CA 1
ATOM 2292 C C . PRO B 1 10 ? -21.312 -17.141 7.707 1 77.81 10 PRO B C 1
ATOM 2294 O O . PRO B 1 10 ? -21.125 -16.094 8.344 1 77.81 10 PRO B O 1
ATOM 2297 N N . HIS B 1 11 ? -21.078 -17.25 6.426 1 77.31 11 HIS B N 1
ATOM 2298 C CA . HIS B 1 11 ? -20.469 -16.125 5.723 1 77.31 11 HIS B CA 1
ATOM 2299 C C . HIS B 1 11 ? -21.469 -14.992 5.535 1 77.31 11 HIS B C 1
ATOM 2301 O O . HIS B 1 11 ? -21.094 -13.82 5.598 1 77.31 11 HIS B O 1
ATOM 2307 N N . VAL B 1 12 ? -22.703 -15.375 5.344 1 79.19 12 VAL B N 1
ATOM 2308 C CA . VAL B 1 12 ? -23.734 -14.352 5.199 1 79.19 12 VAL B CA 1
ATOM 2309 C C . VAL B 1 12 ? -23.938 -13.625 6.523 1 79.19 12 VAL B C 1
ATOM 2311 O O . VAL B 1 12 ? -24.047 -12.398 6.555 1 79.19 12 VAL B O 1
ATOM 2314 N N . CYS B 1 13 ? -23.906 -14.359 7.574 1 84.44 13 CYS B N 1
ATOM 2315 C CA . CYS B 1 13 ? -24.047 -13.773 8.898 1 84.44 13 CYS B CA 1
ATOM 2316 C C . CYS B 1 13 ? -22.859 -12.891 9.242 1 84.44 13 CYS B C 1
ATOM 2318 O O . CYS B 1 13 ? -23.016 -11.789 9.773 1 84.44 13 CYS B O 1
ATOM 2320 N N . LEU B 1 14 ? -21.688 -13.352 8.914 1 88.25 14 LEU B N 1
ATOM 2321 C CA . LEU B 1 14 ? -20.484 -12.586 9.203 1 88.25 14 LEU B CA 1
ATOM 2322 C C . LEU B 1 14 ? -20.453 -11.297 8.383 1 88.25 14 LEU B C 1
ATOM 2324 O O . LEU B 1 14 ? -20.031 -10.25 8.891 1 88.25 14 LEU B O 1
ATOM 2328 N N . SER B 1 15 ? -20.844 -11.352 7.164 1 90.06 15 SER B N 1
ATOM 2329 C CA . SER B 1 15 ? -20.875 -10.148 6.336 1 90.06 15 SER B CA 1
ATOM 2330 C C . SER B 1 15 ? -21.906 -9.141 6.848 1 90.06 15 SER B C 1
ATOM 2332 O O . SER B 1 15 ? -21.641 -7.938 6.875 1 90.06 15 SER B O 1
ATOM 2334 N N . THR B 1 16 ? -23.016 -9.641 7.285 1 90.81 16 THR B N 1
ATOM 2335 C CA . THR B 1 16 ? -24.047 -8.75 7.805 1 90.81 16 THR B CA 1
ATOM 2336 C C . THR B 1 16 ? -23.594 -8.078 9.094 1 90.81 16 THR B C 1
ATOM 2338 O O . THR B 1 16 ? -23.812 -6.883 9.297 1 90.81 16 THR B O 1
ATOM 2341 N N . VAL B 1 17 ? -23.016 -8.836 9.898 1 92.88 17 VAL B N 1
ATOM 2342 C CA . VAL B 1 17 ? -22.516 -8.297 11.164 1 92.88 17 VAL B CA 1
ATOM 2343 C C . VAL B 1 17 ? -21.453 -7.227 10.891 1 92.88 17 VAL B C 1
ATOM 2345 O O . VAL B 1 17 ? -21.469 -6.168 11.516 1 92.88 17 VAL B O 1
ATOM 2348 N N . LEU B 1 18 ? -20.547 -7.484 9.977 1 94.31 18 LEU B N 1
ATOM 2349 C CA . LEU B 1 18 ? -19.516 -6.516 9.648 1 94.31 18 LEU B CA 1
ATOM 2350 C C . LEU B 1 18 ? -20.125 -5.246 9.062 1 94.31 18 LEU B C 1
ATOM 2352 O O . LEU B 1 18 ? -19.719 -4.137 9.414 1 94.31 18 LEU B O 1
ATOM 2356 N N . ILE B 1 19 ? -21.031 -5.379 8.195 1 95.69 19 ILE B N 1
ATOM 2357 C CA . ILE B 1 19 ? -21.688 -4.242 7.57 1 95.69 19 ILE B CA 1
ATOM 2358 C C . ILE B 1 19 ? -22.375 -3.396 8.641 1 95.69 19 ILE B C 1
ATOM 2360 O O . ILE B 1 19 ? -22.172 -2.184 8.711 1 95.69 19 ILE B O 1
ATOM 2364 N N . MET B 1 20 ? -23.109 -4.062 9.484 1 95 20 MET B N 1
ATOM 2365 C CA . MET B 1 20 ? -23.891 -3.338 10.477 1 95 20 MET B CA 1
ATOM 2366 C C . MET B 1 20 ? -23 -2.697 11.523 1 95 20 MET B C 1
ATOM 2368 O O . MET B 1 20 ? -23.234 -1.57 11.961 1 95 20 MET B O 1
ATOM 2372 N N . THR B 1 21 ? -22.016 -3.383 11.914 1 95.12 21 THR B N 1
ATOM 2373 C CA . THR B 1 21 ? -21.094 -2.824 12.898 1 95.12 21 THR B CA 1
ATOM 2374 C C . THR B 1 21 ? -20.391 -1.598 12.336 1 95.12 21 THR B C 1
ATOM 2376 O O . THR B 1 21 ? -20.234 -0.588 13.031 1 95.12 21 THR B O 1
ATOM 2379 N N . SER B 1 22 ? -19.953 -1.687 11.141 1 95.62 22 SER B N 1
ATOM 2380 C CA . SER B 1 22 ? -19.281 -0.547 10.516 1 95.62 22 SER B CA 1
ATOM 2381 C C . SER B 1 22 ? -20.219 0.652 10.414 1 95.62 22 SER B C 1
ATOM 2383 O O . SER B 1 22 ? -19.812 1.785 10.688 1 95.62 22 SER B O 1
ATOM 2385 N N . LEU B 1 23 ? -21.422 0.454 10.062 1 95.94 23 LEU B N 1
ATOM 2386 C CA . LEU B 1 23 ? -22.391 1.544 9.914 1 95.94 23 LEU B CA 1
ATOM 2387 C C . LEU B 1 23 ? -22.75 2.139 11.273 1 95.94 23 LEU B C 1
ATOM 2389 O O . LEU B 1 23 ? -22.875 3.357 11.406 1 95.94 23 LEU B O 1
ATOM 2393 N N . VAL B 1 24 ? -22.859 1.273 12.258 1 95.31 24 VAL B N 1
ATOM 2394 C CA . VAL B 1 24 ? -23.203 1.75 13.594 1 95.31 24 VAL B CA 1
ATOM 2395 C C . VAL B 1 24 ? -22.062 2.588 14.148 1 95.31 24 VAL B C 1
ATOM 2397 O O . VAL B 1 24 ? -22.281 3.6 14.82 1 95.31 24 VAL B O 1
ATOM 2400 N N . LEU B 1 25 ? -20.875 2.182 13.867 1 94.56 25 LEU B N 1
ATOM 2401 C CA . LEU B 1 25 ? -19.719 2.957 14.312 1 94.56 25 LEU B CA 1
ATOM 2402 C C . LEU B 1 25 ? -19.672 4.316 13.625 1 94.56 25 LEU B C 1
ATOM 2404 O O . LEU B 1 25 ? -19.375 5.328 14.258 1 94.56 25 LEU B O 1
ATOM 2408 N N . MET B 1 26 ? -20.016 4.352 12.414 1 94.19 26 MET B N 1
ATOM 2409 C CA . MET B 1 26 ? -20.078 5.617 11.68 1 94.19 26 MET B CA 1
ATOM 2410 C C . MET B 1 26 ? -21.172 6.512 12.25 1 94.19 26 MET B C 1
ATOM 2412 O O . MET B 1 26 ? -21 7.73 12.344 1 94.19 26 MET B O 1
ATOM 2416 N N . ASP B 1 27 ? -22.25 5.879 12.625 1 94.44 27 ASP B N 1
ATOM 2417 C CA . ASP B 1 27 ? -23.344 6.641 13.211 1 94.44 27 ASP B CA 1
ATOM 2418 C C . ASP B 1 27 ? -22.938 7.246 14.555 1 94.44 27 ASP B C 1
ATOM 2420 O O . ASP B 1 27 ? -23.25 8.398 14.844 1 94.44 27 ASP B O 1
ATOM 2424 N N . ALA B 1 28 ? -22.266 6.438 15.305 1 92.06 28 ALA B N 1
ATOM 2425 C CA . ALA B 1 28 ? -21.797 6.945 16.594 1 92.06 28 ALA B CA 1
ATOM 2426 C C . ALA B 1 28 ? -20.859 8.133 16.391 1 92.06 28 ALA B C 1
ATOM 2428 O O . ALA B 1 28 ? -20.906 9.102 17.156 1 92.06 28 ALA B O 1
ATOM 2429 N N . TYR B 1 29 ? -20.062 8.031 15.375 1 91 29 TYR B N 1
ATOM 2430 C CA . TYR B 1 29 ? -19.156 9.125 15.039 1 91 29 TYR B CA 1
ATOM 2431 C C . TYR B 1 29 ? -19.938 10.375 14.656 1 91 29 TYR B C 1
ATOM 2433 O O . TYR B 1 29 ? -19.625 11.477 15.109 1 91 29 TYR B O 1
ATOM 2441 N N . LEU B 1 30 ? -20.953 10.281 13.938 1 90.19 30 LEU B N 1
ATOM 2442 C CA . LEU B 1 30 ? -21.781 11.383 13.477 1 90.19 30 LEU B CA 1
ATOM 2443 C C . LEU B 1 30 ? -22.547 12.016 14.641 1 90.19 30 LEU B C 1
ATOM 2445 O O . LEU B 1 30 ? -22.672 13.242 14.703 1 90.19 30 LEU B O 1
ATOM 2449 N N . VAL B 1 31 ? -22.984 11.164 15.484 1 90.44 31 VAL B N 1
ATOM 2450 C CA . VAL B 1 31 ? -23.75 11.656 16.625 1 90.44 31 VAL B CA 1
ATOM 2451 C C . VAL B 1 31 ? -22.828 12.438 17.562 1 90.44 31 VAL B C 1
ATOM 2453 O O . VAL B 1 31 ? -23.219 13.477 18.094 1 90.44 31 VAL B O 1
ATOM 2456 N N . GLU B 1 32 ? -21.594 11.977 17.688 1 88.5 32 GLU B N 1
ATOM 2457 C CA . GLU B 1 32 ? -20.656 12.633 18.578 1 88.5 32 GLU B CA 1
ATOM 2458 C C . GLU B 1 32 ? -20.219 13.992 18.031 1 88.5 32 GLU B C 1
ATOM 2460 O O . GLU B 1 32 ? -19.844 14.883 18.797 1 88.5 32 GLU B O 1
ATOM 2465 N N . GLN B 1 33 ? -20.312 14.172 16.781 1 86.69 33 GLN B N 1
ATOM 2466 C CA . GLN B 1 33 ? -19.969 15.453 16.188 1 86.69 33 GLN B CA 1
ATOM 2467 C C . GLN B 1 33 ? -21.047 16.5 16.438 1 86.69 33 GLN B C 1
ATOM 2469 O O . GLN B 1 33 ? -20.797 17.703 16.312 1 86.69 33 GLN B O 1
ATOM 2474 N N . SER B 1 34 ? -22.234 16 16.75 1 82.69 34 SER B N 1
ATOM 2475 C CA . SER B 1 34 ? -23.344 16.922 16.953 1 82.69 34 SER B CA 1
ATOM 2476 C C . SER B 1 34 ? -23.484 17.297 18.422 1 82.69 34 SER B C 1
ATOM 2478 O O . SER B 1 34 ? -22.984 16.578 19.297 1 82.69 34 SER B O 1
ATOM 2480 N N . GLN B 1 35 ? -23.891 18.578 18.641 1 79 35 GLN B N 1
ATOM 2481 C CA . GLN B 1 35 ? -24.016 19.047 20.016 1 79 35 GLN B CA 1
ATOM 2482 C C . GLN B 1 35 ? -25.469 19.422 20.328 1 79 35 GLN B C 1
ATOM 2484 O O . GLN B 1 35 ? -26.25 19.734 19.422 1 79 35 GLN B O 1
ATOM 2489 N N . GLY B 1 36 ? -25.734 19.297 21.625 1 79.56 36 GLY B N 1
ATOM 2490 C CA . GLY B 1 36 ? -26.969 19.828 22.188 1 79.56 36 GLY B CA 1
ATOM 2491 C C . GLY B 1 36 ? -28.188 19.016 21.828 1 79.56 36 GLY B C 1
ATOM 2492 O O . GLY B 1 36 ? -28.141 17.781 21.875 1 79.56 36 GLY B O 1
ATOM 2493 N N . SER B 1 37 ? -29.344 19.641 21.547 1 78.75 37 SER B N 1
ATOM 2494 C CA . SER B 1 37 ? -30.641 19.047 21.25 1 78.75 37 SER B CA 1
ATOM 2495 C C . SER B 1 37 ? -30.656 18.359 19.906 1 78.75 37 SER B C 1
ATOM 2497 O O . SER B 1 37 ? -31.422 17.422 19.688 1 78.75 37 SER B O 1
ATOM 2499 N N . ARG B 1 38 ? -29.812 18.703 19.031 1 85.44 38 ARG B N 1
ATOM 2500 C CA . ARG B 1 38 ? -29.719 18.094 17.719 1 85.44 38 ARG B CA 1
ATOM 2501 C C . ARG B 1 38 ? -29.156 16.688 17.797 1 85.44 38 ARG B C 1
ATOM 2503 O O . ARG B 1 38 ? -29.406 15.859 16.906 1 85.44 38 ARG B O 1
ATOM 2510 N N . LYS B 1 39 ? -28.469 16.359 18.859 1 88.94 39 LYS B N 1
ATOM 2511 C CA . LYS B 1 39 ? -27.844 15.055 19.031 1 88.94 39 LYS B CA 1
ATOM 2512 C C . LYS B 1 39 ? -28.891 13.945 19.094 1 88.94 39 LYS B C 1
ATOM 2514 O O . LYS B 1 39 ? -28.734 12.898 18.469 1 88.94 39 LYS B O 1
ATOM 2519 N N . LEU B 1 40 ? -29.969 14.18 19.781 1 88.44 40 LEU B N 1
ATOM 2520 C CA . LEU B 1 40 ? -31.016 13.18 19.891 1 88.44 40 LEU B CA 1
ATOM 2521 C C . LEU B 1 40 ? -31.734 12.992 18.547 1 88.44 40 LEU B C 1
ATOM 2523 O O . LEU B 1 40 ? -32.062 11.867 18.172 1 88.44 40 LEU B O 1
ATOM 2527 N N . GLY B 1 41 ? -31.984 14.047 17.859 1 89.31 41 GLY B N 1
ATOM 2528 C CA . GLY B 1 41 ? -32.625 13.953 16.562 1 89.31 41 GLY B CA 1
ATOM 2529 C C . GLY B 1 41 ? -31.797 13.188 15.547 1 89.31 41 GLY B C 1
ATOM 2530 O O . GLY B 1 41 ? -32.312 12.344 14.82 1 89.31 41 GLY B O 1
ATOM 2531 N N . ILE B 1 42 ? -30.578 13.469 15.516 1 90 42 ILE B N 1
ATOM 2532 C CA . ILE B 1 42 ? -29.688 12.789 14.594 1 90 42 ILE B CA 1
ATOM 2533 C C . ILE B 1 42 ? -29.578 11.312 14.969 1 90 42 ILE B C 1
ATOM 2535 O O . ILE B 1 42 ? -29.547 10.438 14.102 1 90 42 ILE B O 1
ATOM 2539 N N . CYS B 1 43 ? -29.5 11.039 16.25 1 90.88 43 CYS B N 1
ATOM 2540 C CA . CYS B 1 43 ? -29.422 9.664 16.719 1 90.88 43 CYS B CA 1
ATOM 2541 C C . CYS B 1 43 ? -30.625 8.852 16.25 1 90.88 43 CYS B C 1
ATOM 2543 O O . CYS B 1 43 ? -30.469 7.727 15.766 1 90.88 43 CYS B O 1
ATOM 2545 N N . VAL B 1 44 ? -31.734 9.469 16.328 1 91.44 44 VAL B N 1
ATOM 2546 C CA . VAL B 1 44 ? -32.969 8.797 15.898 1 91.44 44 VAL B CA 1
ATOM 2547 C C . VAL B 1 44 ? -32.969 8.617 14.383 1 91.44 44 VAL B C 1
ATOM 2549 O O . VAL B 1 44 ? -33.281 7.539 13.883 1 91.44 44 VAL B O 1
ATOM 2552 N N . MET B 1 45 ? -32.594 9.547 13.703 1 90.5 45 MET B N 1
ATOM 2553 C CA . MET B 1 45 ? -32.562 9.5 12.242 1 90.5 45 MET B CA 1
ATOM 2554 C C . MET B 1 45 ? -31.641 8.406 11.742 1 90.5 45 MET B C 1
ATOM 2556 O O . MET B 1 45 ? -32 7.625 10.859 1 90.5 45 MET B O 1
ATOM 2560 N N . VAL B 1 46 ? -30.484 8.336 12.281 1 91.94 46 VAL B N 1
ATOM 2561 C CA . VAL B 1 46 ? -29.516 7.348 11.82 1 91.94 46 VAL B CA 1
ATOM 2562 C C . VAL B 1 46 ? -29.938 5.953 12.266 1 91.94 46 VAL B C 1
ATOM 2564 O O . VAL B 1 46 ? -29.734 4.973 11.547 1 91.94 46 VAL B O 1
ATOM 2567 N N . ALA B 1 47 ? -30.547 5.797 13.43 1 93.38 47 ALA B N 1
ATOM 2568 C CA . ALA B 1 47 ? -31.047 4.504 13.898 1 93.38 47 ALA B CA 1
ATOM 2569 C C . ALA B 1 47 ? -32.125 3.963 12.992 1 93.38 47 ALA B C 1
ATOM 2571 O O . ALA B 1 47 ? -32.125 2.779 12.641 1 93.38 47 ALA B O 1
ATOM 2572 N N . VAL B 1 48 ? -32.969 4.828 12.609 1 91.94 48 VAL B N 1
ATOM 2573 C CA . VAL B 1 48 ? -34.031 4.441 11.703 1 91.94 48 VAL B CA 1
ATOM 2574 C C . VAL B 1 48 ? -33.469 4.023 10.352 1 91.94 48 VAL B C 1
ATOM 2576 O O . VAL B 1 48 ? -33.875 3.029 9.766 1 91.94 48 VAL B O 1
ATOM 2579 N N . GLY B 1 49 ? -32.562 4.75 9.922 1 92 49 GLY B N 1
ATOM 2580 C CA . GLY B 1 49 ? -31.875 4.391 8.688 1 92 49 GLY B CA 1
ATOM 2581 C C . GLY B 1 49 ? -31.219 3.021 8.734 1 92 49 GLY B C 1
ATOM 2582 O O . GLY B 1 49 ? -31.312 2.246 7.781 1 92 49 GLY B O 1
ATOM 2583 N N . ASP B 1 50 ? -30.594 2.748 9.789 1 94.25 50 ASP B N 1
ATOM 2584 C CA . ASP B 1 50 ? -29.922 1.468 9.938 1 94.25 50 ASP B CA 1
ATOM 2585 C C . ASP B 1 50 ? -30.922 0.316 10 1 94.25 50 ASP B C 1
ATOM 2587 O O . ASP B 1 50 ? -30.656 -0.765 9.469 1 94.25 50 ASP B O 1
ATOM 2591 N N . ILE B 1 51 ? -32 0.511 10.695 1 93.38 51 ILE B N 1
ATOM 2592 C CA . ILE B 1 51 ? -33.031 -0.52 10.789 1 93.38 51 ILE B CA 1
ATOM 2593 C C . ILE B 1 51 ? -33.625 -0.793 9.398 1 93.38 51 ILE B C 1
ATOM 2595 O O . ILE B 1 51 ? -33.812 -1.95 9.016 1 93.38 51 ILE B O 1
ATOM 2599 N N . CYS B 1 52 ? -33.906 0.239 8.68 1 91.81 52 CYS B N 1
ATOM 2600 C CA . CYS B 1 52 ? -34.406 0.086 7.316 1 91.81 52 CYS B CA 1
ATOM 2601 C C . CYS B 1 52 ? -33.406 -0.652 6.449 1 91.81 52 CYS B C 1
ATOM 2603 O O . CYS B 1 52 ? -33.781 -1.507 5.645 1 91.81 52 CYS B O 1
ATOM 2605 N N . PHE B 1 53 ? -32.188 -0.322 6.602 1 93.94 53 PHE B N 1
ATOM 2606 C CA . PHE B 1 53 ? -31.141 -0.97 5.836 1 93.94 53 PHE B CA 1
ATOM 2607 C C . PHE B 1 53 ? -31.047 -2.449 6.188 1 93.94 53 PHE B C 1
ATOM 2609 O O . PHE B 1 53 ? -30.859 -3.291 5.305 1 93.94 53 PHE B O 1
ATOM 2616 N N . LEU B 1 54 ? -31.156 -2.793 7.465 1 92.31 54 LEU B N 1
ATOM 2617 C CA . LEU B 1 54 ? -31.125 -4.184 7.898 1 92.31 54 LEU B CA 1
ATOM 2618 C C . LEU B 1 54 ? -32.281 -4.973 7.289 1 92.31 54 LEU B C 1
ATOM 2620 O O . LEU B 1 54 ? -32.125 -6.129 6.902 1 92.31 54 LEU B O 1
ATOM 2624 N N . LEU B 1 55 ? -33.406 -4.379 7.16 1 92.75 55 LEU B N 1
ATOM 2625 C CA . LEU B 1 55 ? -34.562 -5.016 6.531 1 92.75 55 LEU B CA 1
ATOM 2626 C C . LEU B 1 55 ? -34.312 -5.254 5.047 1 92.75 55 LEU B C 1
ATOM 2628 O O . LEU B 1 55 ? -34.656 -6.316 4.516 1 92.75 55 LEU B O 1
ATOM 2632 N N . VAL B 1 56 ? -33.719 -4.289 4.414 1 92.06 56 VAL B N 1
ATOM 2633 C CA . VAL B 1 56 ? -33.375 -4.438 3.004 1 92.06 56 VAL B CA 1
ATOM 2634 C C . VAL B 1 56 ? -32.406 -5.586 2.828 1 92.06 56 VAL B C 1
ATOM 2636 O O . VAL B 1 56 ? -32.531 -6.402 1.915 1 92.06 56 VAL B O 1
ATOM 2639 N N . LEU B 1 57 ? -31.406 -5.629 3.686 1 90.25 57 LEU B N 1
ATOM 2640 C CA . LEU B 1 57 ? -30.422 -6.707 3.607 1 90.25 57 LEU B CA 1
ATOM 2641 C C . LEU B 1 57 ? -31.094 -8.062 3.789 1 90.25 57 LEU B C 1
ATOM 2643 O O . LEU B 1 57 ? -30.734 -9.039 3.123 1 90.25 57 LEU B O 1
ATOM 2647 N N . ARG B 1 58 ? -32.062 -8.164 4.699 1 88.88 58 ARG B N 1
ATOM 2648 C CA . ARG B 1 58 ? -32.812 -9.406 4.91 1 88.88 58 ARG B CA 1
ATOM 2649 C C . ARG B 1 58 ? -33.594 -9.797 3.666 1 88.88 58 ARG B C 1
ATOM 2651 O O . ARG B 1 58 ? -33.594 -10.969 3.271 1 88.88 58 ARG B O 1
ATOM 2658 N N . TYR B 1 59 ? -34.156 -8.852 3.076 1 87.06 59 TYR B N 1
ATOM 2659 C CA . TYR B 1 59 ? -34.906 -9.117 1.865 1 87.06 59 TYR B CA 1
ATOM 2660 C C . TYR B 1 59 ? -34 -9.602 0.737 1 87.06 59 TYR B C 1
ATOM 2662 O O . TYR B 1 59 ? -34.375 -10.523 0.005 1 87.06 59 TYR B O 1
ATOM 2670 N N . VAL B 1 60 ? -32.906 -8.961 0.563 1 85.81 60 VAL B N 1
ATOM 2671 C CA . VAL B 1 60 ? -31.938 -9.344 -0.469 1 85.81 60 VAL B CA 1
ATOM 2672 C C . VAL B 1 60 ? -31.438 -10.766 -0.207 1 85.81 60 VAL B C 1
ATOM 2674 O O . VAL B 1 60 ? -31.297 -11.562 -1.137 1 85.81 60 VAL B O 1
ATOM 2677 N N . ALA B 1 61 ? -31.172 -11.086 1.016 1 83.25 61 ALA B N 1
ATOM 2678 C CA . ALA B 1 61 ? -30.703 -12.422 1.37 1 83.25 61 ALA B CA 1
ATOM 2679 C C . ALA B 1 61 ? -31.75 -13.484 1.042 1 83.25 61 ALA B C 1
ATOM 2681 O O . ALA B 1 61 ? -31.422 -14.562 0.547 1 83.25 61 ALA B O 1
ATOM 2682 N N . ILE B 1 62 ? -32.969 -13.188 1.287 1 82.31 62 ILE B N 1
ATOM 2683 C CA . ILE B 1 62 ? -34.094 -14.109 1.016 1 82.31 62 ILE B CA 1
ATOM 2684 C C . ILE B 1 62 ? -34.281 -14.25 -0.492 1 82.31 62 ILE B C 1
ATOM 2686 O O . ILE B 1 62 ? -34.469 -15.359 -0.996 1 82.31 62 ILE B O 1
ATOM 2690 N N . TRP B 1 63 ? -34.188 -13.164 -1.155 1 78.88 63 TRP B N 1
ATOM 2691 C CA . TRP B 1 63 ? -34.406 -13.156 -2.6 1 78.88 63 TRP B CA 1
ATOM 2692 C C . TRP B 1 63 ? -33.344 -13.977 -3.309 1 78.88 63 TRP B C 1
ATOM 2694 O O . TRP B 1 63 ? -33.656 -14.75 -4.215 1 78.88 63 TRP B O 1
ATOM 2704 N N . VAL B 1 64 ? -32.125 -13.828 -2.977 1 73.31 64 VAL B N 1
ATOM 2705 C CA . VAL B 1 64 ? -31.047 -14.547 -3.619 1 73.31 64 VAL B CA 1
ATOM 2706 C C . VAL B 1 64 ? -31.094 -16.031 -3.225 1 73.31 64 VAL B C 1
ATOM 2708 O O . VAL B 1 64 ? -30.75 -16.906 -4.023 1 73.31 64 VAL B O 1
ATOM 2711 N N . GLY B 1 65 ? -31.438 -16.266 -1.957 1 68.62 65 GLY B N 1
ATOM 2712 C CA . GLY B 1 65 ? -31.609 -17.656 -1.529 1 68.62 65 GLY B CA 1
ATOM 2713 C C . GLY B 1 65 ? -32.719 -18.375 -2.271 1 68.62 65 GLY B C 1
ATOM 2714 O O . GLY B 1 65 ? -32.688 -19.594 -2.441 1 68.62 65 GLY B O 1
ATOM 2715 N N . ALA B 1 66 ? -33.688 -17.656 -2.539 1 68.06 66 ALA B N 1
ATOM 2716 C CA . ALA B 1 66 ? -34.812 -18.25 -3.227 1 68.06 66 ALA B CA 1
ATOM 2717 C C . ALA B 1 66 ? -34.531 -18.469 -4.707 1 68.06 66 ALA B C 1
ATOM 2719 O O . ALA B 1 66 ? -35.062 -19.375 -5.332 1 68.06 66 ALA B O 1
ATOM 2720 N N . GLU B 1 67 ? -33.844 -17.484 -5.266 1 58.72 67 GLU B N 1
ATOM 2721 C CA . GLU B 1 67 ? -33.562 -17.609 -6.695 1 58.72 67 GLU B CA 1
ATOM 2722 C C . GLU B 1 67 ? -32.375 -18.516 -6.945 1 58.72 67 GLU B C 1
ATOM 2724 O O . GLU B 1 67 ? -31.484 -18.609 -6.098 1 58.72 67 GLU B O 1
ATOM 2729 N N . VAL B 1 68 ? -32.5 -19.594 -7.762 1 52.62 68 VAL B N 1
ATOM 2730 C CA . VAL B 1 68 ? -31.562 -20.672 -8.102 1 52.62 68 VAL B CA 1
ATOM 2731 C C . VAL B 1 68 ? -30.141 -20.141 -8.172 1 52.62 68 VAL B C 1
ATOM 2733 O O . VAL B 1 68 ? -29.922 -18.938 -8.047 1 52.62 68 VAL B O 1
ATOM 2736 N N . LYS B 1 69 ? -29.266 -20.812 -9.195 1 51.69 69 LYS B N 1
ATOM 2737 C CA . LYS B 1 69 ? -27.859 -21.062 -9.492 1 51.69 69 LYS B CA 1
ATOM 2738 C C . LYS B 1 69 ? -27.109 -19.75 -9.734 1 51.69 69 LYS B C 1
ATOM 2740 O O . LYS B 1 69 ? -26 -19.562 -9.219 1 51.69 69 LYS B O 1
ATOM 2745 N N . THR B 1 70 ? -27.594 -18.984 -10.703 1 49.81 70 THR B N 1
ATOM 2746 C CA . THR B 1 70 ? -26.859 -17.859 -11.266 1 49.81 70 THR B CA 1
ATOM 2747 C C . THR B 1 70 ? -26.828 -16.688 -10.289 1 49.81 70 THR B C 1
ATOM 2749 O O . THR B 1 70 ? -25.953 -15.836 -10.375 1 49.81 70 THR B O 1
ATOM 2752 N N . ALA B 1 71 ? -27.75 -16.672 -9.336 1 52.5 71 ALA B N 1
ATOM 2753 C CA . ALA B 1 71 ? -28.047 -15.469 -8.562 1 52.5 71 ALA B CA 1
ATOM 2754 C C . ALA B 1 71 ? -27.031 -15.297 -7.426 1 52.5 71 ALA B C 1
ATOM 2756 O O . ALA B 1 71 ? -26.859 -14.188 -6.918 1 52.5 71 ALA B O 1
ATOM 2757 N N . LYS B 1 72 ? -26.297 -16.312 -7.125 1 57.53 72 LYS B N 1
ATOM 2758 C CA . LYS B 1 72 ? -25.375 -16.188 -6 1 57.53 72 LYS B CA 1
ATOM 2759 C C . LYS B 1 72 ? -24.219 -15.258 -6.332 1 57.53 72 LYS B C 1
ATOM 2761 O O . LYS B 1 72 ? -23.75 -14.5 -5.477 1 57.53 72 LYS B O 1
ATOM 2766 N N . ARG B 1 73 ? -23.906 -15.305 -7.707 1 62.66 73 ARG B N 1
ATOM 2767 C CA . ARG B 1 73 ? -22.828 -14.438 -8.172 1 62.66 73 ARG B CA 1
ATOM 2768 C C . ARG B 1 73 ? -23.188 -12.969 -7.977 1 62.66 73 ARG B C 1
ATOM 2770 O O . ARG B 1 73 ? -22.328 -12.156 -7.629 1 62.66 73 ARG B O 1
ATOM 2777 N N . GLY B 1 74 ? -24.406 -12.758 -7.902 1 76.12 74 GLY B N 1
ATOM 2778 C CA . GLY B 1 74 ? -24.859 -11.375 -7.82 1 76.12 74 GLY B CA 1
ATOM 2779 C C . GLY B 1 74 ? -25.094 -10.906 -6.398 1 76.12 74 GLY B C 1
ATOM 2780 O O . GLY B 1 74 ? -25.172 -9.703 -6.141 1 76.12 74 GLY B O 1
ATOM 2781 N N . TYR B 1 75 ? -25.047 -11.867 -5.488 1 82.81 75 TYR B N 1
ATOM 2782 C CA . TYR B 1 75 ? -25.344 -11.516 -4.105 1 82.81 75 TYR B CA 1
ATOM 2783 C C . TYR B 1 75 ? -24.25 -10.641 -3.516 1 82.81 75 TYR B C 1
ATOM 2785 O O . TYR B 1 75 ? -24.516 -9.609 -2.912 1 82.81 75 TYR B O 1
ATOM 2793 N N . ALA B 1 76 ? -23 -11.055 -3.699 1 87.19 76 ALA B N 1
ATOM 2794 C CA . ALA B 1 76 ? -21.875 -10.297 -3.156 1 87.19 76 ALA B CA 1
ATOM 2795 C C . ALA B 1 76 ? -21.812 -8.898 -3.754 1 87.19 76 ALA B C 1
ATOM 2797 O O . ALA B 1 76 ? -21.531 -7.926 -3.051 1 87.19 76 ALA B O 1
ATOM 2798 N N . MET B 1 77 ? -22.141 -8.781 -5.008 1 89.25 77 MET B N 1
ATOM 2799 C CA . MET B 1 77 ? -22.094 -7.48 -5.672 1 89.25 77 MET B CA 1
ATOM 2800 C C . MET B 1 77 ? -23.188 -6.559 -5.145 1 89.25 77 MET B C 1
ATOM 2802 O O . MET B 1 77 ? -22.953 -5.363 -4.945 1 89.25 77 MET B O 1
ATOM 2806 N N . ILE B 1 78 ? -24.281 -7.113 -4.922 1 89.75 78 ILE B N 1
ATOM 2807 C CA . ILE B 1 78 ? -25.406 -6.324 -4.422 1 89.75 78 ILE B CA 1
ATOM 2808 C C . ILE B 1 78 ? -25.109 -5.855 -2.998 1 89.75 78 ILE B C 1
ATOM 2810 O O . ILE B 1 78 ? -25.359 -4.695 -2.658 1 89.75 78 ILE B O 1
ATOM 2814 N N . LEU B 1 79 ? -24.656 -6.727 -2.184 1 91.25 79 LEU B N 1
ATOM 2815 C CA . LEU B 1 79 ? -24.312 -6.359 -0.814 1 91.25 79 LEU B CA 1
ATOM 2816 C C . LEU B 1 79 ? -23.25 -5.27 -0.794 1 91.25 79 LEU B C 1
ATOM 2818 O O . LEU B 1 79 ? -23.328 -4.332 0.001 1 91.25 79 LEU B O 1
ATOM 2822 N N . TRP B 1 80 ? -22.234 -5.414 -1.648 1 94.12 80 TRP B N 1
ATOM 2823 C CA . TRP B 1 80 ? -21.203 -4.402 -1.73 1 94.12 80 TRP B CA 1
ATOM 2824 C C . TRP B 1 80 ? -21.781 -3.049 -2.125 1 94.12 80 TRP B C 1
ATOM 2826 O O . TRP B 1 80 ? -21.469 -2.027 -1.506 1 94.12 80 TRP B O 1
ATOM 2836 N N . PHE B 1 81 ? -22.672 -3.066 -3.105 1 93.5 81 PHE B N 1
ATOM 2837 C CA . PHE B 1 81 ? -23.266 -1.837 -3.613 1 93.5 81 PHE B CA 1
ATOM 2838 C C . PHE B 1 81 ? -24.078 -1.144 -2.529 1 93.5 81 PHE B C 1
ATOM 2840 O O . PHE B 1 81 ? -23.938 0.06 -2.309 1 93.5 81 PHE B O 1
ATOM 2847 N N . LEU B 1 82 ? -24.859 -1.889 -1.888 1 94.12 82 LEU B N 1
ATOM 2848 C CA . LEU B 1 82 ? -25.719 -1.319 -0.85 1 94.12 82 LEU B CA 1
ATOM 2849 C C . LEU B 1 82 ? -24.875 -0.792 0.312 1 94.12 82 LEU B C 1
ATOM 2851 O O . LEU B 1 82 ? -25.141 0.296 0.828 1 94.12 82 LEU B O 1
ATOM 2855 N N . TYR B 1 83 ? -23.875 -1.518 0.715 1 96.19 83 TYR B N 1
ATOM 2856 C CA . TYR B 1 83 ? -23.016 -1.121 1.827 1 96.19 83 TYR B CA 1
ATOM 2857 C C . TYR B 1 83 ? -22.297 0.183 1.519 1 96.19 83 TYR B C 1
ATOM 2859 O O . TYR B 1 83 ? -22.359 1.135 2.301 1 96.19 83 TYR B O 1
ATOM 2867 N N . VAL B 1 84 ? -21.625 0.264 0.351 1 96.56 84 VAL B N 1
ATOM 2868 C CA . VAL B 1 84 ? -20.844 1.438 -0.004 1 96.56 84 VAL B CA 1
ATOM 2869 C C . VAL B 1 84 ? -21.75 2.641 -0.202 1 96.56 84 VAL B C 1
ATOM 2871 O O . VAL B 1 84 ? -21.391 3.768 0.144 1 96.56 84 VAL B O 1
ATOM 2874 N N . PHE B 1 85 ? -22.922 2.412 -0.715 1 95 85 PHE B N 1
ATOM 2875 C CA . PHE B 1 85 ? -23.875 3.49 -0.943 1 95 85 PHE B CA 1
ATOM 2876 C C . PHE B 1 85 ? -24.266 4.16 0.371 1 95 85 PHE B C 1
ATOM 2878 O O . PHE B 1 85 ? -24.172 5.383 0.498 1 95 85 PHE B O 1
ATOM 2885 N N . VAL B 1 86 ? -24.609 3.367 1.321 1 95.06 86 VAL B N 1
ATOM 2886 C CA . VAL B 1 86 ? -25.047 3.912 2.607 1 95.06 86 VAL B CA 1
ATOM 2887 C C . VAL B 1 86 ? -23.828 4.492 3.346 1 95.06 86 VAL B C 1
ATOM 2889 O O . VAL B 1 86 ? -23.922 5.57 3.941 1 95.06 86 VAL B O 1
ATOM 2892 N N . LEU B 1 87 ? -22.734 3.818 3.312 1 95.88 87 LEU B N 1
ATOM 2893 C CA . LEU B 1 87 ? -21.531 4.266 4.008 1 95.88 87 LEU B CA 1
ATOM 2894 C C . LEU B 1 87 ? -21.062 5.621 3.486 1 95.88 87 LEU B C 1
ATOM 2896 O O . LEU B 1 87 ? -20.734 6.512 4.27 1 95.88 87 LEU B O 1
ATOM 2900 N N . GLU B 1 88 ? -21.078 5.789 2.178 1 95.62 88 GLU B N 1
ATOM 2901 C CA . GLU B 1 88 ? -20.578 7.027 1.589 1 95.62 88 GLU B CA 1
ATOM 2902 C C . GLU B 1 88 ? -21.516 8.195 1.882 1 95.62 88 GLU B C 1
ATOM 2904 O O . GLU B 1 88 ? -21.078 9.344 1.989 1 95.62 88 GLU B O 1
ATOM 2909 N N . ILE B 1 89 ? -22.719 7.953 1.985 1 93.38 89 ILE B N 1
ATOM 2910 C CA . ILE B 1 89 ? -23.641 9 2.41 1 93.38 89 ILE B CA 1
ATOM 2911 C C . ILE B 1 89 ? -23.266 9.477 3.812 1 93.38 89 ILE B C 1
ATOM 2913 O O . ILE B 1 89 ? -23.188 10.68 4.066 1 93.38 89 ILE B O 1
ATOM 2917 N N . LYS B 1 90 ? -23.094 8.586 4.648 1 93.81 90 LYS B N 1
ATOM 2918 C CA . LYS B 1 90 ? -22.734 8.938 6.02 1 93.81 90 LYS B CA 1
ATOM 2919 C C . LYS B 1 90 ? -21.391 9.656 6.066 1 93.81 90 LYS B C 1
ATOM 2921 O O . LYS B 1 90 ? -21.219 10.625 6.812 1 93.81 90 LYS B O 1
ATOM 2926 N N . VAL B 1 91 ? -20.422 9.188 5.328 1 94.25 91 VAL B N 1
ATOM 2927 C CA . VAL B 1 91 ? -19.109 9.812 5.277 1 94.25 91 VAL B CA 1
ATOM 2928 C C . VAL B 1 91 ? -19.234 11.242 4.75 1 94.25 91 VAL B C 1
ATOM 2930 O O . VAL B 1 91 ? -18.516 12.141 5.199 1 94.25 91 VAL B O 1
ATOM 2933 N N . TYR B 1 92 ? -20.125 11.422 3.824 1 92.81 92 TYR B N 1
ATOM 2934 C CA . TYR B 1 92 ? -20.359 12.758 3.287 1 92.81 92 TYR B CA 1
ATOM 2935 C C . TYR B 1 92 ? -20.859 13.703 4.371 1 92.81 92 TYR B C 1
ATOM 2937 O O . TYR B 1 92 ? -20.438 14.852 4.445 1 92.81 92 TYR B O 1
ATOM 2945 N N . PHE B 1 93 ? -21.703 13.312 5.227 1 91.12 93 PHE B N 1
ATOM 2946 C CA . PHE B 1 93 ? -22.219 14.148 6.301 1 91.12 93 PHE B CA 1
ATOM 2947 C C . PHE B 1 93 ? -21.125 14.445 7.328 1 91.12 93 PHE B C 1
ATOM 2949 O O . PHE B 1 93 ? -21.062 15.547 7.871 1 91.12 93 PHE B O 1
ATOM 2956 N N . VAL B 1 94 ? -20.328 13.453 7.566 1 89.81 94 VAL B N 1
ATOM 2957 C CA . VAL B 1 94 ? -19.219 13.664 8.477 1 89.81 94 VAL B CA 1
ATOM 2958 C C . VAL B 1 94 ? -18.281 14.734 7.91 1 89.81 94 VAL B C 1
ATOM 2960 O O . VAL B 1 94 ? -17.859 15.641 8.633 1 89.81 94 VAL B O 1
ATOM 2963 N N . TYR B 1 95 ? -18 14.594 6.664 1 89.19 95 TYR B N 1
ATOM 2964 C CA . TYR B 1 95 ? -17.156 15.562 5.973 1 89.19 95 TYR B CA 1
ATOM 2965 C C . TYR B 1 95 ? -17.766 16.953 6.023 1 89.19 95 TYR B C 1
ATOM 2967 O O . TYR B 1 95 ? -17.078 17.938 6.301 1 89.19 95 TYR B O 1
ATOM 2975 N N . GLN B 1 96 ? -19.031 17.094 5.816 1 87.06 96 GLN B N 1
ATOM 2976 C CA . GLN B 1 96 ? -19.703 18.391 5.84 1 87.06 96 GLN B CA 1
ATOM 2977 C C . GLN B 1 96 ? -19.688 19 7.238 1 87.06 96 GLN B C 1
ATOM 2979 O O . GLN B 1 96 ? -19.547 20.219 7.391 1 87.06 96 GLN B O 1
ATOM 2984 N N . ASN B 1 97 ? -19.797 18.109 8.203 1 87 97 ASN B N 1
ATOM 2985 C CA . ASN B 1 97 ? -19.734 18.609 9.578 1 87 97 ASN B CA 1
ATOM 2986 C C . ASN B 1 97 ? -18.344 19.125 9.922 1 87 97 ASN B C 1
ATOM 2988 O O . ASN B 1 97 ? -18.203 20.109 10.648 1 87 97 ASN B O 1
ATOM 2992 N N . TYR B 1 98 ? -17.312 18.516 9.453 1 84.25 98 TYR B N 1
ATOM 2993 C CA . TYR B 1 98 ? -15.961 19 9.68 1 84.25 98 TYR B CA 1
ATOM 2994 C C . TYR B 1 98 ? -15.727 20.328 8.984 1 84.25 98 TYR B C 1
ATOM 2996 O O . TYR B 1 98 ? -15.008 21.188 9.5 1 84.25 98 TYR B O 1
ATOM 3004 N N . LYS B 1 99 ? -16.281 20.531 7.918 1 81.75 99 LYS B N 1
ATOM 3005 C CA . LYS B 1 99 ? -16.125 21.781 7.188 1 81.75 99 LYS B CA 1
ATOM 3006 C C . LYS B 1 99 ? -16.906 22.906 7.867 1 81.75 99 LYS B C 1
ATOM 3008 O O . LYS B 1 99 ? -16.469 24.062 7.855 1 81.75 99 LYS B O 1
ATOM 3013 N N . ALA B 1 100 ? -17.953 22.547 8.438 1 81.06 100 ALA B N 1
ATOM 3014 C CA . ALA B 1 100 ? -18.781 23.547 9.109 1 81.06 100 ALA B CA 1
ATOM 3015 C C . ALA B 1 100 ? -18.172 23.953 10.453 1 81.06 100 ALA B C 1
ATOM 3017 O O . ALA B 1 100 ? -18.281 25.109 10.867 1 81.06 100 ALA B O 1
ATOM 3018 N N . ASP B 1 101 ? -17.656 22.922 11.219 1 72.94 101 ASP B N 1
ATOM 3019 C CA . ASP B 1 101 ? -17.062 23.219 12.523 1 72.94 101 ASP B CA 1
ATOM 3020 C C . ASP B 1 101 ? -15.547 23.156 12.477 1 72.94 101 ASP B C 1
ATOM 3022 O O . ASP B 1 101 ? -14.945 22.172 12.906 1 72.94 101 ASP B O 1
ATOM 3026 N N . ARG B 1 102 ? -14.906 24.047 11.938 1 61.09 102 ARG B N 1
ATOM 3027 C CA . ARG B 1 102 ? -13.461 24.094 11.75 1 61.09 102 ARG B CA 1
ATOM 3028 C C . ARG B 1 102 ? -12.734 24.016 13.086 1 61.09 102 ARG B C 1
ATOM 3030 O O . ARG B 1 102 ? -11.547 23.672 13.141 1 61.09 102 ARG B O 1
ATOM 3037 N N . LYS B 1 103 ? -13.5 24.344 14.211 1 58.84 103 LYS B N 1
ATOM 3038 C CA . LYS B 1 103 ? -12.789 24.531 15.469 1 58.84 103 LYS B CA 1
ATOM 3039 C C . LYS B 1 103 ? -12.461 23.188 16.125 1 58.84 103 LYS B C 1
ATOM 3041 O O . LYS B 1 103 ? -11.477 23.062 16.844 1 58.84 103 LYS B O 1
ATOM 3046 N N . SER B 1 104 ? -13.383 22.281 16 1 56.38 104 SER B N 1
ATOM 3047 C CA . SER B 1 104 ? -13.219 21.062 16.781 1 56.38 104 SER B CA 1
ATOM 3048 C C . SER B 1 104 ? -12.25 20.094 16.109 1 56.38 104 SER B C 1
ATOM 3050 O O . SER B 1 104 ? -12.656 19.297 15.266 1 56.38 104 SER B O 1
ATOM 3052 N N . LEU B 1 105 ? -11 20.609 15.945 1 59.16 105 LEU B N 1
ATOM 3053 C CA . LEU B 1 105 ? -9.914 19.953 15.211 1 59.16 105 LEU B CA 1
ATOM 3054 C C . LEU B 1 105 ? -9.367 18.766 15.992 1 59.16 105 LEU B C 1
ATOM 3056 O O . LEU B 1 105 ? -8.305 18.859 16.609 1 59.16 105 LEU B O 1
ATOM 3060 N N . ASP B 1 106 ? -10.289 17.75 16.406 1 80.25 106 ASP B N 1
ATOM 3061 C CA . ASP B 1 106 ? -9.648 16.625 17.062 1 80.25 106 ASP B CA 1
ATOM 3062 C C . ASP B 1 106 ? -8.93 15.727 16.062 1 80.25 106 ASP B C 1
ATOM 3064 O O . ASP B 1 106 ? -9.57 15.031 15.273 1 80.25 106 ASP B O 1
ATOM 3068 N N . LEU B 1 107 ? -7.715 15.867 15.898 1 81.31 107 LEU B N 1
ATOM 3069 C CA . LEU B 1 107 ? -6.832 15.109 15.016 1 81.31 107 LEU B CA 1
ATOM 3070 C C . LEU B 1 107 ? -7.016 13.609 15.227 1 81.31 107 LEU B C 1
ATOM 3072 O O . LEU B 1 107 ? -7.102 12.852 14.258 1 81.31 107 LEU B O 1
ATOM 3076 N N . ILE B 1 108 ? -7.188 13.219 16.469 1 84.44 108 ILE B N 1
ATOM 3077 C CA . ILE B 1 108 ? -7.285 11.797 16.781 1 84.44 108 ILE B CA 1
ATOM 3078 C C . ILE B 1 108 ? -8.609 11.242 16.25 1 84.44 108 ILE B C 1
ATOM 3080 O O . ILE B 1 108 ? -8.656 10.117 15.742 1 84.44 108 ILE B O 1
ATOM 3084 N N . ALA B 1 109 ? -9.609 11.992 16.391 1 87.12 109 ALA B N 1
ATOM 3085 C CA . ALA B 1 109 ? -10.914 11.547 15.906 1 87.12 109 ALA B CA 1
ATOM 3086 C C . ALA B 1 109 ? -10.922 11.398 14.391 1 87.12 109 ALA B C 1
ATOM 3088 O O . ALA B 1 109 ? -11.492 10.445 13.852 1 87.12 109 ALA B O 1
ATOM 3089 N N . ARG B 1 110 ? -10.352 12.258 13.719 1 88.44 110 ARG B N 1
ATOM 3090 C CA . ARG B 1 110 ? -10.297 12.211 12.266 1 88.44 110 ARG B CA 1
ATOM 3091 C C . ARG B 1 110 ? -9.445 11.039 11.789 1 88.44 110 ARG B C 1
ATOM 3093 O O . ARG B 1 110 ? -9.812 10.336 10.844 1 88.44 110 ARG B O 1
ATOM 3100 N N . LYS B 1 111 ? -8.359 10.852 12.453 1 90.06 111 LYS B N 1
ATOM 3101 C CA . LYS B 1 111 ? -7.5 9.727 12.102 1 90.06 111 LYS B CA 1
ATOM 3102 C C . LYS B 1 111 ? -8.164 8.398 12.445 1 90.06 111 LYS B C 1
ATOM 3104 O O . LYS B 1 111 ? -7.973 7.398 11.75 1 90.06 111 LYS B O 1
ATOM 3109 N N . ALA B 1 112 ? -8.906 8.406 13.523 1 90.88 112 ALA B N 1
ATOM 3110 C CA . ALA B 1 112 ? -9.641 7.199 13.898 1 90.88 112 ALA B CA 1
ATOM 3111 C C . ALA B 1 112 ? -10.695 6.852 12.852 1 90.88 112 ALA B C 1
ATOM 3113 O O . ALA B 1 112 ? -10.938 5.676 12.578 1 90.88 112 ALA B O 1
ATOM 3114 N N . LEU B 1 113 ? -11.32 7.879 12.289 1 92.69 113 LEU B N 1
ATOM 3115 C CA . LEU B 1 113 ? -12.281 7.664 11.219 1 92.69 113 LEU B CA 1
ATOM 3116 C C . LEU B 1 113 ? -11.609 7.047 9.992 1 92.69 113 LEU B C 1
ATOM 3118 O O . LEU B 1 113 ? -12.117 6.078 9.422 1 92.69 113 LEU B O 1
ATOM 3122 N N . THR B 1 114 ? -10.492 7.594 9.625 1 94.25 114 THR B N 1
ATOM 3123 C CA . THR B 1 114 ? -9.75 7.074 8.477 1 94.25 114 THR B CA 1
ATOM 3124 C C . THR B 1 114 ? -9.305 5.633 8.727 1 94.25 114 THR B C 1
ATOM 3126 O O . THR B 1 114 ? -9.367 4.797 7.824 1 94.25 114 THR B O 1
ATOM 3129 N N . LEU B 1 115 ? -8.898 5.363 9.93 1 95.12 115 LEU B N 1
ATOM 3130 C CA . LEU B 1 115 ? -8.492 4.004 10.289 1 95.12 115 LEU B CA 1
ATOM 3131 C C . LEU B 1 115 ? -9.68 3.049 10.203 1 95.12 115 LEU B C 1
ATOM 3133 O O . LEU B 1 115 ? -9.555 1.945 9.664 1 95.12 115 LEU B O 1
ATOM 3137 N N . LEU B 1 116 ? -10.789 3.453 10.711 1 95.81 116 LEU B N 1
ATOM 3138 C CA . LEU B 1 116 ? -12 2.637 10.672 1 95.81 116 LEU B CA 1
ATOM 3139 C C . LEU B 1 116 ? -12.375 2.297 9.227 1 95.81 116 LEU B C 1
ATOM 3141 O O . LEU B 1 116 ? -12.641 1.136 8.914 1 95.81 116 LEU B O 1
ATOM 3145 N N . LEU B 1 117 ? -12.352 3.283 8.367 1 96.88 117 LEU B N 1
ATOM 3146 C CA . LEU B 1 117 ? -12.703 3.076 6.965 1 96.88 117 LEU B CA 1
ATOM 3147 C C . LEU B 1 117 ? -11.68 2.178 6.277 1 96.88 117 LEU B C 1
ATOM 3149 O O . LEU B 1 117 ? -12.047 1.32 5.469 1 96.88 117 LEU B O 1
ATOM 3153 N N . SER B 1 118 ? -10.406 2.365 6.594 1 97 118 SER B N 1
ATOM 3154 C CA . SER B 1 118 ? -9.336 1.62 5.945 1 97 118 SER B CA 1
ATOM 3155 C C . SER B 1 118 ? -9.367 0.146 6.336 1 97 118 SER B C 1
ATOM 3157 O O . SER B 1 118 ? -8.828 -0.703 5.625 1 97 118 SER B O 1
ATOM 3159 N N . ILE B 1 119 ? -10.016 -0.165 7.426 1 97.06 119 ILE B N 1
ATOM 3160 C CA . ILE B 1 119 ? -10.102 -1.554 7.863 1 97.06 119 ILE B CA 1
ATOM 3161 C C . ILE B 1 119 ? -11.422 -2.162 7.383 1 97.06 119 ILE B C 1
ATOM 3163 O O . ILE B 1 119 ? -11.43 -3.229 6.762 1 97.06 119 ILE B O 1
ATOM 3167 N N . CYS B 1 120 ? -12.477 -1.503 7.52 1 96.75 120 CYS B N 1
ATOM 3168 C CA . CYS B 1 120 ? -13.797 -2.08 7.324 1 96.75 120 CYS B CA 1
ATOM 3169 C C . CYS B 1 120 ? -14.094 -2.279 5.844 1 96.75 120 CYS B C 1
ATOM 3171 O O . CYS B 1 120 ? -14.656 -3.305 5.449 1 96.75 120 CYS B O 1
ATOM 3173 N N . ILE B 1 121 ? -13.727 -1.361 5 1 97.5 121 ILE B N 1
ATOM 3174 C CA . ILE B 1 121 ? -14.086 -1.418 3.588 1 97.5 121 ILE B CA 1
ATOM 3175 C C . ILE B 1 121 ? -13.367 -2.584 2.918 1 97.5 121 ILE B C 1
ATOM 3177 O O . ILE B 1 121 ? -14 -3.473 2.346 1 97.5 121 ILE B O 1
ATOM 3181 N N . PRO B 1 122 ? -12.047 -2.646 3.047 1 97.25 122 PRO B N 1
ATOM 3182 C CA . PRO B 1 122 ? -11.383 -3.795 2.426 1 97.25 122 PRO B CA 1
ATOM 3183 C C . PRO B 1 122 ? -11.727 -5.117 3.107 1 97.25 122 PRO B C 1
ATOM 3185 O O . PRO B 1 122 ? -11.766 -6.16 2.453 1 97.25 122 PRO B O 1
ATOM 3188 N N . ALA B 1 123 ? -11.977 -5.066 4.402 1 96.19 123 ALA B N 1
ATOM 3189 C CA . ALA B 1 123 ? -12.336 -6.293 5.109 1 96.19 123 ALA B CA 1
ATOM 3190 C C . ALA B 1 123 ? -13.641 -6.875 4.57 1 96.19 123 ALA B C 1
ATOM 3192 O O . ALA B 1 123 ? -13.773 -8.094 4.422 1 96.19 123 ALA B O 1
ATOM 3193 N N . LEU B 1 124 ? -14.562 -6.074 4.305 1 95.81 124 LEU B N 1
ATOM 3194 C CA . LEU B 1 124 ? -15.82 -6.551 3.732 1 95.81 124 LEU B CA 1
ATOM 3195 C C . LEU B 1 124 ? -15.586 -7.16 2.354 1 95.81 124 LEU B C 1
ATOM 3197 O O . LEU B 1 124 ? -16.156 -8.203 2.025 1 95.81 124 LEU B O 1
ATOM 3201 N N . TYR B 1 125 ? -14.789 -6.52 1.543 1 95.44 125 TYR B N 1
ATOM 3202 C CA . TYR B 1 125 ? -14.469 -7.047 0.22 1 95.44 125 TYR B CA 1
ATOM 3203 C C . TYR B 1 125 ? -13.898 -8.453 0.315 1 95.44 125 TYR B C 1
ATOM 3205 O O . TYR B 1 125 ? -14.336 -9.359 -0.409 1 95.44 125 TYR B O 1
ATOM 3213 N N . VAL B 1 126 ? -12.961 -8.625 1.203 1 92.62 126 VAL B N 1
ATOM 3214 C CA . VAL B 1 126 ? -12.328 -9.93 1.375 1 92.62 126 VAL B CA 1
ATOM 3215 C C . VAL B 1 126 ? -13.375 -10.953 1.818 1 92.62 126 VAL B C 1
ATOM 3217 O O . VAL B 1 126 ? -13.391 -12.086 1.328 1 92.62 126 VAL B O 1
ATOM 3220 N N . LEU B 1 127 ? -14.203 -10.602 2.682 1 90.69 127 LEU B N 1
ATOM 3221 C CA . LEU B 1 127 ? -15.227 -11.5 3.197 1 90.69 127 LEU B CA 1
ATOM 3222 C C . LEU B 1 127 ? -16.203 -11.891 2.102 1 90.69 127 LEU B C 1
ATOM 3224 O O . LEU B 1 127 ? -16.641 -13.047 2.027 1 90.69 127 LEU B O 1
ATOM 3228 N N . LEU B 1 128 ? -16.531 -10.969 1.287 1 90 128 LEU B N 1
ATOM 3229 C CA . LEU B 1 128 ? -17.484 -11.234 0.212 1 90 128 LEU B CA 1
ATOM 3230 C C . LEU B 1 128 ? -16.875 -12.172 -0.83 1 90 128 LEU B C 1
ATOM 3232 O O . LEU B 1 128 ? -17.578 -13 -1.411 1 90 128 LEU B O 1
ATOM 3236 N N . VAL B 1 129 ? -15.578 -12.023 -1.1 1 86.25 129 VAL B N 1
ATOM 3237 C CA . VAL B 1 129 ? -14.906 -12.938 -2.02 1 86.25 129 VAL B CA 1
ATOM 3238 C C . VAL B 1 129 ? -14.859 -14.336 -1.418 1 86.25 129 VAL B C 1
AT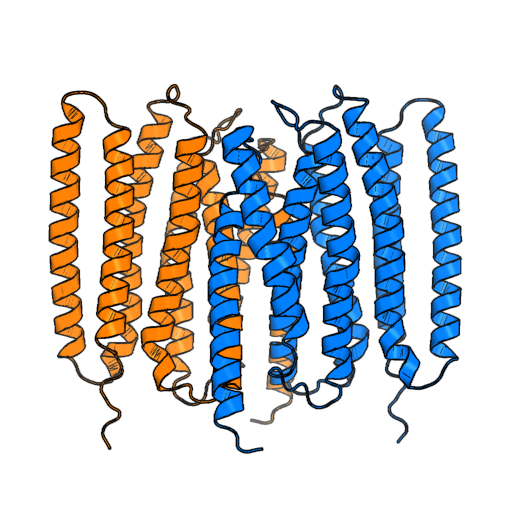OM 3240 O O . VAL B 1 129 ? -15.039 -15.328 -2.127 1 86.25 129 VAL B O 1
ATOM 3243 N N . ALA B 1 130 ? -14.578 -14.445 -0.149 1 79 130 ALA B N 1
ATOM 3244 C CA . ALA B 1 130 ? -14.523 -15.734 0.529 1 79 130 ALA B CA 1
ATOM 3245 C C . ALA B 1 130 ? -15.875 -16.438 0.495 1 79 130 ALA B C 1
ATOM 3247 O O . ALA B 1 130 ? -15.945 -17.656 0.43 1 79 130 ALA B O 1
ATOM 3248 N N . THR B 1 131 ? -16.859 -15.766 0.581 1 63.91 131 THR B N 1
ATOM 3249 C CA . THR B 1 131 ? -18.203 -16.328 0.568 1 63.91 131 THR B CA 1
ATOM 3250 C C . THR B 1 131 ? -18.516 -16.984 -0.778 1 63.91 131 THR B C 1
ATOM 3252 O O . THR B 1 131 ? -19.172 -18.016 -0.834 1 63.91 131 THR B O 1
ATOM 3255 N N . GLU B 1 132 ? -18.047 -16.5 -1.822 1 60.28 132 GLU B N 1
ATOM 3256 C CA . GLU B 1 132 ? -18.344 -17.016 -3.156 1 60.28 132 GLU B CA 1
ATOM 3257 C C . GLU B 1 132 ? -17.453 -18.188 -3.523 1 60.28 132 GLU B C 1
ATOM 3259 O O . GLU B 1 132 ? -17.875 -19.109 -4.207 1 60.28 132 GLU B O 1
ATOM 3264 N N . HIS B 1 133 ? -16.188 -18.141 -3.287 1 56.09 133 HIS B N 1
ATOM 3265 C CA . HIS B 1 133 ? -15.242 -18.984 -4.027 1 56.09 133 HIS B CA 1
ATOM 3266 C C . HIS B 1 133 ? -14.617 -20.047 -3.123 1 56.09 133 HIS B C 1
ATOM 3268 O O . HIS B 1 133 ? -14.086 -21.047 -3.607 1 56.09 133 HIS B O 1
ATOM 3274 N N . MET B 1 134 ? -14.711 -19.922 -1.769 1 57.28 134 MET B N 1
ATOM 3275 C CA . MET B 1 134 ? -13.852 -20.797 -0.987 1 57.28 134 MET B CA 1
ATOM 3276 C C . MET B 1 134 ? -14.344 -22.25 -1.058 1 57.28 134 MET B C 1
ATOM 3278 O O . MET B 1 134 ? -13.547 -23.188 -1.001 1 57.28 134 MET B O 1
ATOM 3282 N N . GLU B 1 135 ? -15.461 -22.297 -1.424 1 55.12 135 GLU B N 1
ATOM 3283 C CA . GLU B 1 135 ? -15.875 -23.688 -1.396 1 55.12 135 GLU B CA 1
ATOM 3284 C C . GLU B 1 135 ? -15.414 -24.422 -2.654 1 55.12 135 GLU B C 1
ATOM 3286 O O . GLU B 1 135 ? -15.242 -25.641 -2.637 1 55.12 135 GLU B O 1
ATOM 3291 N N . TYR B 1 136 ? -14.969 -23.531 -3.588 1 53.38 136 TYR B N 1
ATOM 3292 C CA . TYR B 1 136 ? -14.641 -24.203 -4.84 1 53.38 136 TYR B CA 1
ATOM 3293 C C . TYR B 1 136 ? -13.133 -24.297 -5.035 1 53.38 136 TYR B C 1
ATOM 3295 O O . TYR B 1 136 ? -12.648 -25.109 -5.82 1 53.38 136 TYR B O 1
ATOM 3303 N N . VAL B 1 137 ? -12.477 -23.516 -4.293 1 60.47 137 VAL B N 1
ATOM 3304 C CA . VAL B 1 137 ? -11.023 -23.5 -4.453 1 60.47 137 VAL B CA 1
ATOM 3305 C C . VAL B 1 137 ? -10.383 -24.422 -3.424 1 60.47 137 VAL B C 1
ATOM 3307 O O . VAL B 1 137 ? -10.297 -24.078 -2.24 1 60.47 137 VAL B O 1
ATOM 3310 N N . ARG B 1 138 ? -10.062 -25.609 -3.869 1 65.69 138 ARG B N 1
ATOM 3311 C CA . ARG B 1 138 ? -9.617 -26.625 -2.92 1 65.69 138 ARG B CA 1
ATOM 3312 C C . ARG B 1 138 ? -8.094 -26.688 -2.863 1 65.69 138 ARG B C 1
ATOM 3314 O O . ARG B 1 138 ? -7.52 -27.016 -1.825 1 65.69 138 ARG B O 1
ATOM 3321 N N . THR B 1 139 ? -7.5 -26.219 -3.928 1 73.75 139 THR B N 1
ATOM 3322 C CA . THR B 1 139 ? -6.055 -26.391 -3.883 1 73.75 139 THR B CA 1
ATOM 3323 C C . THR B 1 139 ? -5.379 -25.188 -3.244 1 73.75 139 THR B C 1
ATOM 3325 O O . THR B 1 139 ? -5.883 -24.062 -3.344 1 73.75 139 THR B O 1
ATOM 3328 N N . PHE B 1 140 ? -4.434 -25.453 -2.451 1 75.06 140 PHE B N 1
ATOM 3329 C CA . PHE B 1 140 ? -3.666 -24.422 -1.763 1 75.06 140 PHE B CA 1
ATOM 3330 C C . PHE B 1 140 ? -3.143 -23.375 -2.752 1 75.06 140 PHE B C 1
ATOM 3332 O O . PHE B 1 140 ? -3.131 -22.188 -2.457 1 75.06 140 PHE B O 1
ATOM 3339 N N . LYS B 1 141 ? -2.707 -23.828 -3.883 1 75.69 141 LYS B N 1
ATOM 3340 C CA . LYS B 1 141 ? -2.152 -22.922 -4.887 1 75.69 141 LYS B CA 1
ATOM 3341 C C . LYS B 1 141 ? -3.207 -21.953 -5.391 1 75.69 141 LYS B C 1
ATOM 3343 O O . LYS B 1 141 ? -2.926 -20.766 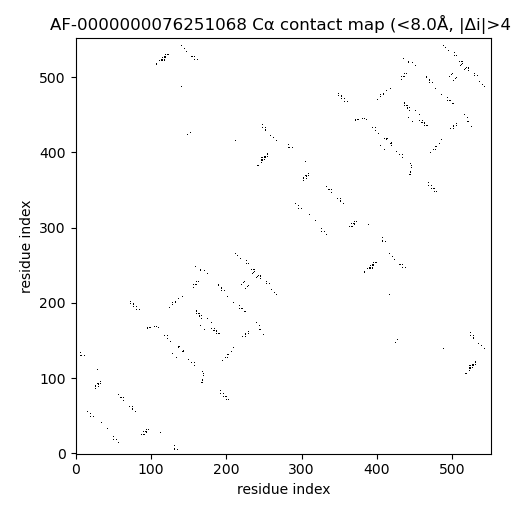-5.559 1 75.69 141 LYS B O 1
ATOM 3348 N N . LYS B 1 142 ? -4.352 -22.406 -5.609 1 77.81 142 LYS B N 1
ATOM 3349 C CA . LYS B 1 142 ? -5.422 -21.547 -6.105 1 77.81 142 LYS B CA 1
ATOM 3350 C C . LYS B 1 142 ? -5.859 -20.547 -5.039 1 77.81 142 LYS B C 1
ATOM 3352 O O . LYS B 1 142 ? -6.211 -19.406 -5.359 1 77.81 142 LYS B O 1
ATOM 3357 N N . LYS B 1 143 ? -5.77 -20.953 -3.844 1 79.44 143 LYS B N 1
ATOM 3358 C CA . LYS B 1 143 ? -6.098 -20.047 -2.746 1 79.44 143 LYS B CA 1
ATOM 3359 C C . LYS B 1 143 ? -5.051 -18.953 -2.611 1 79.44 143 LYS B C 1
ATOM 3361 O O . LYS B 1 143 ? -5.391 -17.797 -2.336 1 79.44 143 LYS B O 1
ATOM 3366 N N . GLU B 1 144 ? -3.84 -19.328 -2.793 1 79.62 144 GLU B N 1
ATOM 3367 C CA . GLU B 1 144 ? -2.76 -18.344 -2.736 1 79.62 144 GLU B CA 1
ATOM 3368 C C . GLU B 1 144 ? -2.857 -17.344 -3.889 1 79.62 144 GLU B C 1
ATOM 3370 O O . GLU B 1 144 ? -2.609 -16.156 -3.709 1 79.62 144 GLU B O 1
ATOM 3375 N N . ASP B 1 145 ? -3.271 -17.828 -4.992 1 79.94 145 ASP B N 1
ATOM 3376 C CA . ASP B 1 145 ? -3.459 -16.953 -6.145 1 79.94 145 ASP B CA 1
ATOM 3377 C C . ASP B 1 145 ? -4.582 -15.945 -5.898 1 79.94 145 ASP B C 1
ATOM 3379 O O . ASP B 1 145 ? -4.477 -14.781 -6.281 1 79.94 145 ASP B O 1
ATOM 3383 N N . LEU B 1 146 ? -5.574 -16.453 -5.332 1 82.81 146 LEU B N 1
ATOM 3384 C CA . LEU B 1 146 ? -6.703 -15.586 -5.016 1 82.81 146 LEU B CA 1
ATOM 3385 C C . LEU B 1 146 ? -6.305 -14.531 -3.99 1 82.81 146 LEU B C 1
ATOM 3387 O O . LEU B 1 146 ? -6.672 -13.359 -4.121 1 82.81 146 LEU B O 1
ATOM 3391 N N . ARG B 1 147 ? -5.57 -14.891 -3.027 1 84.75 147 ARG B N 1
ATOM 3392 C CA . ARG B 1 147 ? -5.133 -13.961 -1.998 1 84.75 147 ARG B CA 1
ATOM 3393 C C . ARG B 1 147 ? -4.254 -12.859 -2.594 1 84.75 147 ARG B C 1
ATOM 3395 O O . ARG B 1 147 ? -4.344 -11.703 -2.193 1 84.75 147 ARG B O 1
ATOM 3402 N N . ASN B 1 148 ? -3.447 -13.211 -3.477 1 84 148 ASN B N 1
ATOM 3403 C CA . ASN B 1 148 ? -2.58 -12.242 -4.133 1 84 148 ASN B CA 1
ATOM 3404 C C . ASN B 1 148 ? -3.385 -11.234 -4.949 1 84 148 ASN B C 1
ATOM 3406 O O . ASN B 1 148 ? -3.068 -10.047 -4.965 1 84 148 ASN B O 1
ATOM 3410 N N . ARG B 1 149 ? -4.367 -11.734 -5.523 1 84.44 149 ARG B N 1
ATOM 3411 C CA . ARG B 1 149 ? -5.238 -10.836 -6.285 1 84.44 149 ARG B CA 1
ATOM 3412 C C . ARG B 1 149 ? -6.008 -9.906 -5.355 1 84.44 149 ARG B C 1
ATOM 3414 O O . ARG B 1 149 ? -6.18 -8.727 -5.656 1 84.44 149 ARG B O 1
ATOM 3421 N N . LEU B 1 150 ? -6.465 -10.492 -4.34 1 90.12 150 LEU B N 1
ATOM 3422 C CA . LEU B 1 150 ? -7.203 -9.695 -3.363 1 90.12 150 LEU B CA 1
ATOM 3423 C C . LEU B 1 150 ? -6.336 -8.57 -2.807 1 90.12 150 LEU B C 1
ATOM 3425 O O . LEU B 1 150 ? -6.816 -7.461 -2.588 1 90.12 150 LEU B O 1
ATOM 3429 N N . PHE B 1 151 ? -5.109 -8.906 -2.648 1 91.5 151 PHE B N 1
ATOM 3430 C CA . PHE B 1 151 ? -4.219 -7.914 -2.062 1 91.5 151 PHE B CA 1
ATOM 3431 C C . PHE B 1 151 ? -4.035 -6.73 -3.004 1 91.5 151 PHE B C 1
ATOM 3433 O O . PHE B 1 151 ? -3.926 -5.586 -2.557 1 91.5 151 PHE B O 1
ATOM 3440 N N . TRP B 1 152 ? -4.031 -6.93 -4.277 1 91.31 152 TRP B N 1
ATOM 3441 C CA . TRP B 1 152 ? -3.951 -5.848 -5.254 1 91.31 152 TRP B CA 1
ATOM 3442 C C . TRP B 1 152 ? -5.152 -4.914 -5.133 1 91.31 152 TRP B C 1
ATOM 3444 O O . TRP B 1 152 ? -4.996 -3.691 -5.141 1 91.31 152 TRP B O 1
ATOM 3454 N N . VAL B 1 153 ? -6.246 -5.52 -5.016 1 94.44 153 VAL B N 1
ATOM 3455 C CA . VAL B 1 153 ? -7.473 -4.734 -4.945 1 94.44 153 VAL B CA 1
ATOM 3456 C C . VAL B 1 153 ? -7.504 -3.945 -3.639 1 94.44 153 VAL B C 1
ATOM 3458 O O . VAL B 1 153 ? -7.91 -2.781 -3.619 1 94.44 153 VAL B O 1
ATOM 3461 N N . ILE B 1 154 ? -7.043 -4.578 -2.584 1 96.56 154 ILE B N 1
ATOM 3462 C CA . ILE B 1 154 ? -7.012 -3.938 -1.273 1 96.56 154 ILE B CA 1
ATOM 3463 C C . ILE B 1 154 ? -6.109 -2.705 -1.324 1 96.56 154 ILE B C 1
ATOM 3465 O O . ILE B 1 154 ? -6.488 -1.632 -0.848 1 96.56 154 ILE B O 1
ATOM 3469 N N . VAL B 1 155 ? -4.953 -2.836 -1.896 1 96.44 155 VAL B N 1
ATOM 3470 C CA . VAL B 1 155 ? -4 -1.732 -1.958 1 96.44 155 VAL B CA 1
ATOM 3471 C C . VAL B 1 155 ? -4.57 -0.603 -2.812 1 96.44 155 VAL B C 1
ATOM 3473 O O . VAL B 1 155 ? -4.383 0.576 -2.5 1 96.44 155 VAL B O 1
ATOM 3476 N N . ASP B 1 156 ? -5.262 -0.949 -3.814 1 97 156 ASP B N 1
ATOM 3477 C CA . ASP B 1 156 ? -5.91 0.064 -4.641 1 97 156 ASP B CA 1
ATOM 3478 C C . ASP B 1 156 ? -7 0.795 -3.857 1 97 156 ASP B C 1
ATOM 3480 O O . ASP B 1 156 ? -7.125 2.018 -3.953 1 97 156 ASP B O 1
ATOM 3484 N N . MET B 1 157 ? -7.762 0.048 -3.146 1 97.5 157 MET B N 1
ATOM 3485 C CA . MET B 1 157 ? -8.812 0.66 -2.338 1 97.5 157 MET B CA 1
ATOM 3486 C C . MET B 1 157 ? -8.219 1.6 -1.294 1 97.5 157 MET B C 1
ATOM 3488 O O . MET B 1 157 ? -8.75 2.686 -1.056 1 97.5 157 MET B O 1
ATOM 3492 N N . LEU B 1 158 ? -7.137 1.157 -0.709 1 97.44 158 LEU B N 1
ATOM 3493 C CA . LEU B 1 158 ? -6.477 1.982 0.296 1 97.44 158 LEU B CA 1
ATOM 3494 C C . LEU B 1 158 ? -5.906 3.25 -0.331 1 97.44 158 LEU B C 1
ATOM 3496 O O . LEU B 1 158 ? -5.879 4.305 0.308 1 97.44 158 LEU B O 1
ATOM 3500 N N . ASP B 1 159 ? -5.441 3.105 -1.56 1 97.38 159 ASP B N 1
ATOM 3501 C CA . ASP B 1 159 ? -4.969 4.273 -2.295 1 97.38 159 ASP B CA 1
ATOM 3502 C C . ASP B 1 159 ? -6.082 5.301 -2.471 1 97.38 159 ASP B C 1
ATOM 3504 O O . ASP B 1 159 ? -5.883 6.492 -2.223 1 97.38 159 ASP B O 1
ATOM 3508 N N . VAL B 1 160 ? -7.258 4.875 -2.824 1 97.19 160 VAL B N 1
ATOM 3509 C CA . VAL B 1 160 ? -8.414 5.742 -3.029 1 97.19 160 VAL B CA 1
ATOM 3510 C C . VAL B 1 160 ? -8.844 6.352 -1.697 1 97.19 160 VAL B C 1
ATOM 3512 O O . VAL B 1 160 ? -9.18 7.539 -1.628 1 97.19 160 VAL B O 1
ATOM 3515 N N . LEU B 1 161 ? -8.789 5.535 -0.671 1 96.81 161 LEU B N 1
ATOM 3516 C CA . LEU B 1 161 ? -9.18 6.016 0.651 1 96.81 161 LEU B CA 1
ATOM 3517 C C . LEU B 1 161 ? -8.195 7.066 1.159 1 96.81 161 LEU B C 1
ATOM 3519 O O . LEU B 1 161 ? -8.586 7.984 1.884 1 96.81 161 LEU B O 1
ATOM 3523 N N . ASP B 1 162 ? -6.941 6.922 0.748 1 95.31 162 ASP B N 1
ATOM 3524 C CA . ASP B 1 162 ? -5.953 7.93 1.119 1 95.31 162 ASP B CA 1
ATOM 3525 C C . ASP B 1 162 ? -6.312 9.289 0.531 1 95.31 162 ASP B C 1
ATOM 3527 O O . ASP B 1 162 ? -6.148 10.32 1.189 1 95.31 162 ASP B O 1
ATOM 3531 N N . ILE B 1 163 ? -6.723 9.289 -0.65 1 94.31 163 ILE B N 1
ATOM 3532 C CA . ILE B 1 163 ? -7.141 10.531 -1.3 1 94.31 163 ILE B CA 1
ATOM 3533 C C . ILE B 1 163 ? -8.391 11.078 -0.611 1 94.31 163 ILE B C 1
ATOM 3535 O O . ILE B 1 163 ? -8.5 12.281 -0.384 1 94.31 163 ILE B O 1
ATOM 3539 N N . GLN B 1 164 ? -9.266 10.219 -0.327 1 93.62 164 GLN B N 1
ATOM 3540 C CA . GLN B 1 164 ? -10.508 10.641 0.312 1 93.62 164 GLN B CA 1
ATOM 3541 C C . GLN B 1 164 ? -10.242 11.195 1.71 1 93.62 164 GLN B C 1
ATOM 3543 O O . GLN B 1 164 ? -10.922 12.125 2.15 1 93.62 164 GLN B O 1
ATOM 3548 N N . ALA B 1 165 ? -9.32 10.656 2.404 1 92 165 ALA B N 1
ATOM 3549 C CA . ALA B 1 165 ? -8.984 11.078 3.76 1 92 165 ALA B CA 1
ATOM 3550 C C . ALA B 1 165 ? -8.477 12.516 3.775 1 92 165 ALA B C 1
ATOM 3552 O O . ALA B 1 165 ? -8.602 13.219 4.781 1 92 165 ALA B O 1
ATOM 3553 N N . ASN B 1 166 ? -7.918 12.938 2.676 1 87.25 166 ASN B N 1
ATOM 3554 C CA . ASN B 1 166 ? -7.43 14.312 2.584 1 87.25 166 ASN B CA 1
ATOM 3555 C C . ASN B 1 166 ? -8.57 15.32 2.682 1 87.25 166 ASN B C 1
ATOM 3557 O O . ASN B 1 166 ? -8.344 16.5 2.924 1 87.25 166 ASN B O 1
ATOM 3561 N N . LEU B 1 167 ? -9.758 14.906 2.52 1 86.12 167 LEU B N 1
ATOM 3562 C CA . LEU B 1 167 ? -10.906 15.805 2.547 1 86.12 167 LEU B CA 1
ATOM 3563 C C . LEU B 1 167 ? -11.266 16.188 3.979 1 86.12 167 LEU B C 1
ATOM 3565 O O . LEU B 1 167 ? -11.789 17.281 4.223 1 86.12 167 LEU B O 1
ATOM 3569 N N . TRP B 1 168 ? -10.977 15.273 4.938 1 83.31 168 TRP B N 1
ATOM 3570 C CA . TRP B 1 168 ? -11.359 15.641 6.301 1 83.31 168 TRP B CA 1
ATOM 3571 C C . TRP B 1 168 ? -10.133 15.812 7.184 1 83.31 168 TRP B C 1
ATOM 3573 O O . TRP B 1 168 ? -10.234 16.297 8.312 1 83.31 168 TRP B O 1
ATOM 3583 N N . GLU B 1 169 ? -8.953 15.453 6.664 1 73.75 169 GLU B N 1
ATOM 3584 C CA . GLU B 1 169 ? -7.754 15.703 7.461 1 73.75 169 GLU B CA 1
ATOM 3585 C C . GLU B 1 169 ? -7.348 17.172 7.387 1 73.75 169 GLU B C 1
ATOM 3587 O O . GLU B 1 169 ? -7.551 17.828 6.363 1 73.75 169 GLU B O 1
ATOM 3592 N N . PRO B 1 170 ? -6.984 17.734 8.539 1 61.38 170 PRO B N 1
ATOM 3593 C CA . PRO B 1 170 ? -6.773 19.172 8.688 1 61.38 170 PRO B CA 1
ATOM 3594 C C . PRO B 1 170 ? -5.77 19.734 7.684 1 61.38 170 PRO B C 1
ATOM 3596 O O . PRO B 1 170 ? -4.742 19.109 7.414 1 61.38 170 PRO B O 1
ATOM 3599 N N . GLN B 1 171 ? -6.234 20.719 6.762 1 61.03 171 GLN B N 1
ATOM 3600 C CA . GLN B 1 171 ? -5.363 21.328 5.762 1 61.03 171 GLN B CA 1
ATOM 3601 C C . GLN B 1 171 ? -5.086 22.781 6.094 1 61.03 171 GLN B C 1
ATOM 3603 O O . GLN B 1 171 ? -5.934 23.469 6.668 1 61.03 171 GLN B O 1
ATOM 3608 N N . LYS B 1 172 ? -3.816 23.078 6.105 1 57.41 172 LYS B N 1
ATOM 3609 C CA . LYS B 1 172 ? -3.559 24.5 6.254 1 57.41 172 LYS B CA 1
ATOM 3610 C C . LYS B 1 172 ? -4.254 25.312 5.156 1 57.41 172 LYS B C 1
ATOM 3612 O O . LYS B 1 172 ? -4.836 26.359 5.422 1 57.41 172 LYS B O 1
ATOM 3617 N N . LYS B 1 173 ? -3.916 25.016 3.809 1 59.25 173 LYS B N 1
ATOM 3618 C CA . LYS B 1 173 ? -4.504 25.75 2.697 1 59.25 173 LYS B CA 1
ATOM 3619 C C . LYS B 1 173 ? -5.477 24.875 1.907 1 59.25 173 LYS B C 1
ATOM 3621 O O . LYS B 1 173 ? -5.152 23.75 1.55 1 59.25 173 LYS B O 1
ATOM 3626 N N . GLY B 1 174 ? -6.785 25.141 2.076 1 62.12 174 GLY B N 1
ATOM 3627 C CA . GLY B 1 174 ? -7.887 24.281 1.651 1 62.12 174 GLY B CA 1
ATOM 3628 C C . GLY B 1 174 ? -8.109 24.312 0.151 1 62.12 174 GLY B C 1
ATOM 3629 O O . GLY B 1 174 ? -7.727 25.266 -0.526 1 62.12 174 GLY B O 1
ATOM 3630 N N . LEU B 1 175 ? -8.164 23.188 -0.541 1 70.06 175 LEU B N 1
ATOM 3631 C CA . LEU B 1 175 ? -8.703 23 -1.881 1 70.06 175 LEU B CA 1
ATOM 3632 C C . LEU B 1 175 ? -10.039 23.719 -2.031 1 70.06 175 LEU B C 1
ATOM 3634 O O . LEU B 1 175 ? -10.789 23.859 -1.059 1 70.06 175 LEU B O 1
ATOM 3638 N N . PRO B 1 176 ? -10.25 24.453 -3.258 1 81.19 176 PRO B N 1
ATOM 3639 C CA . PRO B 1 176 ? -11.594 25 -3.48 1 81.19 176 PRO B CA 1
ATOM 3640 C C . PRO B 1 176 ? -12.695 23.969 -3.277 1 81.19 176 PRO B C 1
ATOM 3642 O O . PRO B 1 176 ? -12.484 22.781 -3.492 1 81.19 176 PRO B O 1
ATOM 3645 N N . LEU B 1 177 ? -13.836 24.438 -2.908 1 82.06 177 LEU B N 1
ATOM 3646 C CA . LEU B 1 177 ? -14.969 23.578 -2.578 1 82.06 177 LEU B CA 1
ATOM 3647 C C . LEU B 1 177 ? -15.367 22.719 -3.773 1 82.06 177 LEU B C 1
ATOM 3649 O O . LEU B 1 177 ? -15.734 21.562 -3.609 1 82.06 177 LEU B O 1
ATOM 3653 N N . TRP B 1 178 ? -15.312 23.281 -4.969 1 85.06 178 TRP B N 1
ATOM 3654 C CA . TRP B 1 178 ? -15.688 22.516 -6.148 1 85.06 178 TRP B CA 1
ATOM 3655 C C . TRP B 1 178 ? -14.719 21.359 -6.383 1 85.06 178 TRP B C 1
ATOM 3657 O O . TRP B 1 178 ? -15.125 20.281 -6.797 1 85.06 178 TRP B O 1
ATOM 3667 N N . ALA B 1 179 ? -13.469 21.531 -6.113 1 86.31 179 ALA B N 1
ATOM 3668 C CA . ALA B 1 179 ? -12.461 20.484 -6.273 1 86.31 179 ALA B CA 1
ATOM 3669 C C . ALA B 1 179 ? -12.641 19.375 -5.234 1 86.31 179 ALA B C 1
ATOM 3671 O O . ALA B 1 179 ? -12.453 18.203 -5.531 1 86.31 179 ALA B O 1
ATOM 3672 N N . GLU B 1 180 ? -13.117 19.781 -4.141 1 88.88 180 GLU B N 1
ATOM 3673 C CA . GLU B 1 180 ? -13.359 18.797 -3.088 1 88.88 180 GLU B CA 1
ATOM 3674 C C . GLU B 1 180 ? -14.562 17.922 -3.42 1 88.88 180 GLU B C 1
ATOM 3676 O O . GLU B 1 180 ? -14.555 16.719 -3.146 1 88.88 180 GLU B O 1
ATOM 3681 N N . GLY B 1 181 ? -15.578 18.594 -3.924 1 89.69 181 GLY B N 1
ATOM 3682 C CA . GLY B 1 181 ? -16.75 17.828 -4.336 1 89.69 181 GLY B CA 1
ATOM 3683 C C . GLY B 1 181 ? -16.438 16.828 -5.434 1 89.69 181 GLY B C 1
ATOM 3684 O O . GLY B 1 181 ? -16.875 15.68 -5.375 1 89.69 181 GLY B O 1
ATOM 3685 N N . ILE B 1 182 ? -15.688 17.188 -6.398 1 91.19 182 ILE B N 1
ATOM 3686 C CA . ILE B 1 182 ? -15.305 16.312 -7.5 1 91.19 182 ILE B CA 1
ATOM 3687 C C . ILE B 1 182 ? -14.438 15.172 -6.969 1 91.19 182 ILE B C 1
ATOM 3689 O O . ILE B 1 182 ? -14.578 14.023 -7.395 1 91.19 182 ILE B O 1
ATOM 3693 N N . MET B 1 183 ? -13.594 15.539 -6.109 1 92.12 183 MET B N 1
ATOM 3694 C CA . MET B 1 183 ? -12.734 14.523 -5.516 1 92.12 183 MET B CA 1
ATOM 3695 C C . MET B 1 183 ? -13.562 13.5 -4.734 1 92.12 183 MET B C 1
ATOM 3697 O O . MET B 1 183 ? -13.312 12.297 -4.824 1 92.12 183 MET B O 1
ATOM 3701 N N . PHE B 1 184 ? -14.523 14.008 -3.99 1 93.81 184 PHE B N 1
ATOM 3702 C CA . PHE B 1 184 ? -15.383 13.109 -3.238 1 93.81 184 PHE B CA 1
ATOM 3703 C C . PHE B 1 184 ? -16.141 12.18 -4.176 1 93.81 184 PHE B C 1
ATOM 3705 O O . PHE B 1 184 ? -16.203 10.969 -3.945 1 93.81 184 PHE B O 1
ATOM 3712 N N . PHE B 1 185 ? -16.719 12.695 -5.227 1 95 185 PHE B N 1
ATOM 3713 C CA . PHE B 1 185 ? -17.484 11.914 -6.18 1 95 185 PHE B CA 1
ATOM 3714 C C . PHE B 1 185 ? -16.609 10.922 -6.918 1 95 185 PHE B C 1
ATOM 3716 O O . PHE B 1 185 ? -17 9.781 -7.156 1 95 185 PHE B O 1
ATOM 3723 N N . TYR B 1 186 ? -15.438 11.352 -7.258 1 96.44 186 TYR B N 1
ATOM 3724 C CA . TYR B 1 186 ? -14.469 10.477 -7.906 1 96.44 186 TYR B CA 1
ATOM 3725 C C . TYR B 1 186 ? -14.156 9.266 -7.035 1 96.44 186 TYR B C 1
ATOM 3727 O O . TYR B 1 186 ? -14.234 8.125 -7.5 1 96.44 186 TYR B O 1
ATOM 3735 N N . CYS B 1 187 ? -13.812 9.484 -5.789 1 96.19 187 CYS B N 1
ATOM 3736 C CA . CYS B 1 187 ? -13.492 8.398 -4.871 1 96.19 187 CYS B CA 1
ATOM 3737 C C . CYS B 1 187 ? -14.711 7.504 -4.641 1 96.19 187 CYS B C 1
ATOM 3739 O O . CYS B 1 187 ? -14.578 6.281 -4.59 1 96.19 187 CYS B O 1
ATOM 3741 N N . TYR B 1 188 ? -15.898 8.094 -4.562 1 96.06 188 TYR B N 1
ATOM 3742 C CA . TYR B 1 188 ? -17.141 7.348 -4.363 1 96.06 188 TYR B CA 1
ATOM 3743 C C . TYR B 1 188 ? -17.391 6.379 -5.508 1 96.06 188 TYR B C 1
ATOM 3745 O O . TYR B 1 188 ? -17.656 5.195 -5.285 1 96.06 188 TYR B O 1
ATOM 3753 N N . ILE B 1 189 ? -17.219 6.793 -6.676 1 97.19 189 ILE B N 1
ATOM 3754 C CA . ILE B 1 189 ? -17.5 5.973 -7.848 1 97.19 189 ILE B CA 1
ATOM 3755 C C . ILE B 1 189 ? -16.484 4.836 -7.934 1 97.19 189 ILE B C 1
ATOM 3757 O O . ILE B 1 189 ? -16.844 3.699 -8.258 1 97.19 189 ILE B O 1
ATOM 3761 N N . LEU B 1 190 ? -15.297 5.152 -7.664 1 97.62 190 LEU B N 1
ATOM 3762 C CA . LEU B 1 190 ? -14.266 4.121 -7.75 1 97.62 190 LEU B CA 1
ATOM 3763 C C . LEU B 1 190 ? -14.5 3.039 -6.699 1 97.62 190 LEU B C 1
ATOM 3765 O O . LEU B 1 190 ? -14.383 1.847 -6.992 1 97.62 190 LEU B O 1
ATOM 3769 N N . LEU B 1 191 ? -14.805 3.432 -5.469 1 97.75 191 LEU B N 1
ATOM 3770 C CA . LEU B 1 191 ? -15.055 2.465 -4.406 1 97.75 191 LEU B CA 1
ATOM 3771 C C . LEU B 1 191 ? -16.297 1.631 -4.707 1 97.75 191 LEU B C 1
ATOM 3773 O O . LEU B 1 191 ? -16.391 0.475 -4.285 1 97.75 191 LEU B O 1
ATOM 3777 N N . LEU B 1 192 ? -17.203 2.172 -5.484 1 96.62 192 LEU B N 1
ATOM 3778 C CA . LEU B 1 192 ? -18.438 1.479 -5.812 1 96.62 192 LEU B CA 1
ATOM 3779 C C . LEU B 1 192 ? -18.234 0.491 -6.957 1 96.62 192 LEU B C 1
ATOM 3781 O O . LEU B 1 192 ? -18.703 -0.646 -6.895 1 96.62 192 LEU B O 1
ATOM 3785 N N . VAL B 1 193 ? -17.484 0.845 -7.895 1 95.81 193 VAL B N 1
ATOM 3786 C CA . VAL B 1 193 ? -17.469 0.125 -9.164 1 95.81 193 VAL B CA 1
ATOM 3787 C C . VAL B 1 193 ? -16.297 -0.864 -9.18 1 95.81 193 VAL B C 1
ATOM 3789 O O . VAL B 1 193 ? -16.469 -2.025 -9.562 1 95.81 193 VAL B O 1
ATOM 3792 N N . LEU B 1 194 ? -15.117 -0.47 -8.719 1 95.25 194 LEU B N 1
ATOM 3793 C CA . LEU B 1 194 ? -13.914 -1.264 -8.938 1 95.25 194 LEU B CA 1
ATOM 3794 C C . LEU B 1 194 ? -13.992 -2.592 -8.195 1 95.25 194 LEU B C 1
ATOM 3796 O O . LEU B 1 194 ? -13.734 -3.648 -8.766 1 95.25 194 LEU B O 1
ATOM 3800 N N . PRO B 1 195 ? -14.359 -2.594 -6.918 1 94 195 PRO B N 1
ATOM 3801 C CA . PRO B 1 195 ? -14.469 -3.896 -6.258 1 94 195 PRO B CA 1
ATOM 3802 C C . PRO B 1 195 ? -15.57 -4.766 -6.855 1 94 195 PRO B C 1
ATOM 3804 O O . PRO B 1 195 ? -15.469 -5.996 -6.844 1 94 195 PRO B O 1
ATOM 3807 N N . CYS B 1 196 ? -16.594 -4.172 -7.383 1 91.75 196 CYS B N 1
ATOM 3808 C CA . CYS B 1 196 ? -17.641 -4.922 -8.055 1 91.75 196 CYS B CA 1
ATOM 3809 C C . CYS B 1 196 ? -17.109 -5.605 -9.312 1 91.75 196 CYS B C 1
ATOM 3811 O O . CYS B 1 196 ? -17.453 -6.758 -9.586 1 91.75 196 CYS B O 1
ATOM 3813 N N . VAL B 1 197 ? -16.344 -4.934 -10.039 1 90.94 197 VAL B N 1
ATOM 3814 C CA . VAL B 1 197 ? -15.727 -5.5 -11.234 1 90.94 197 VAL B CA 1
ATOM 3815 C C . VAL B 1 197 ? -14.812 -6.66 -10.852 1 90.94 197 VAL B C 1
ATOM 3817 O O . VAL B 1 197 ? -14.805 -7.699 -11.516 1 90.94 197 VAL B O 1
ATOM 3820 N N . SER B 1 198 ? -14.055 -6.484 -9.812 1 90.94 198 SER B N 1
ATOM 3821 C CA . SER B 1 198 ? -13.18 -7.559 -9.359 1 90.94 198 SER B CA 1
ATOM 3822 C C . SER B 1 198 ? -13.984 -8.773 -8.906 1 90.94 198 SER B C 1
ATOM 3824 O O . SER B 1 198 ? -13.625 -9.914 -9.219 1 90.94 198 SER B O 1
ATOM 3826 N N . LEU B 1 199 ? -15.07 -8.562 -8.188 1 87.94 199 LEU B N 1
ATOM 3827 C CA . LEU B 1 199 ? -15.93 -9.648 -7.734 1 87.94 199 LEU B CA 1
ATOM 3828 C C . LEU B 1 199 ? -16.531 -10.391 -8.922 1 87.94 199 LEU B C 1
ATOM 3830 O O . LEU B 1 199 ? -16.625 -11.617 -8.906 1 87.94 199 LEU B O 1
ATOM 3834 N N . CYS B 1 200 ? -16.875 -9.68 -9.898 1 84.5 200 CYS B N 1
ATOM 3835 C CA . CYS B 1 200 ? -17.438 -10.281 -11.102 1 84.5 200 CYS B CA 1
ATOM 3836 C C . CYS B 1 200 ? -16.391 -11.133 -11.82 1 84.5 200 CYS B C 1
ATOM 3838 O O . CYS B 1 200 ? -16.703 -12.242 -12.266 1 84.5 200 CYS B O 1
ATOM 3840 N N . GLU B 1 201 ? -15.203 -10.625 -11.93 1 84.44 201 GLU B N 1
ATOM 3841 C CA . GLU B 1 201 ? -14.125 -11.352 -12.594 1 84.44 201 GLU B CA 1
ATOM 3842 C C . GLU B 1 201 ? -13.781 -12.633 -11.844 1 84.44 201 GLU B C 1
ATOM 3844 O O . GLU B 1 201 ? -13.516 -13.664 -12.461 1 84.44 201 GLU B O 1
ATOM 3849 N N . ILE B 1 202 ? -13.773 -12.57 -10.602 1 80.75 202 ILE B N 1
ATOM 3850 C CA . ILE B 1 202 ? -13.438 -13.727 -9.781 1 80.75 202 ILE B CA 1
ATOM 3851 C C . ILE B 1 202 ? -14.57 -14.75 -9.852 1 80.75 202 ILE B C 1
ATOM 3853 O O . ILE B 1 202 ? -14.32 -15.961 -9.906 1 80.75 202 ILE B O 1
ATOM 3857 N N . SER B 1 203 ? -15.773 -14.328 -9.906 1 76.25 203 SER B N 1
ATOM 3858 C CA . SER B 1 203 ? -16.938 -15.219 -9.945 1 76.25 203 SER B CA 1
ATOM 3859 C C . SER B 1 203 ? -17.031 -15.93 -11.289 1 76.25 203 SER B C 1
ATOM 3861 O O . SER B 1 203 ? -17.469 -17.078 -11.359 1 76.25 203 SER B O 1
ATOM 3863 N N . M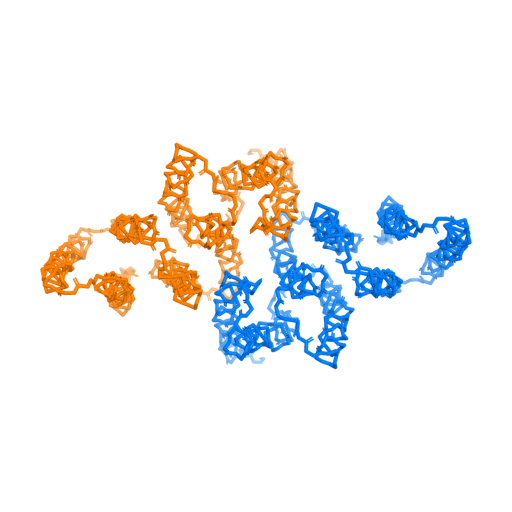ET B 1 204 ? -16.703 -15.195 -12.289 1 74.5 204 MET B N 1
ATOM 3864 C CA . MET B 1 204 ? -16.797 -15.781 -13.625 1 74.5 204 MET B CA 1
ATOM 3865 C C . MET B 1 204 ? -15.758 -16.891 -13.805 1 74.5 204 MET B C 1
ATOM 3867 O O . MET B 1 204 ? -15.969 -17.812 -14.594 1 74.5 204 MET B O 1
ATOM 3871 N N . GLN B 1 205 ? -14.617 -16.734 -13.234 1 63.59 205 GLN B N 1
ATOM 3872 C CA . GLN B 1 205 ? -13.594 -17.75 -13.438 1 63.59 205 GLN B CA 1
ATOM 3873 C C . GLN B 1 205 ? -13.984 -19.078 -12.789 1 63.59 205 GLN B C 1
ATOM 3875 O O . GLN B 1 205 ? -13.484 -20.141 -13.172 1 63.59 205 GLN B O 1
ATOM 3880 N N . GLY B 1 206 ? -15.172 -19.172 -12.414 1 53.19 206 GLY B N 1
ATOM 3881 C CA . GLY B 1 206 ? -15.742 -20.422 -11.938 1 53.19 206 GLY B CA 1
ATOM 3882 C C . GLY B 1 206 ? -14.719 -21.344 -11.297 1 53.19 206 GLY B C 1
ATOM 3883 O O . GLY B 1 206 ? -13.852 -20.875 -10.547 1 53.19 206 GLY B O 1
ATOM 3884 N N . ILE B 1 207 ? -14.672 -22.703 -11.641 1 53.25 207 ILE B N 1
ATOM 3885 C CA . ILE B 1 207 ? -13.859 -23.828 -11.203 1 53.25 207 ILE B CA 1
ATOM 3886 C C . ILE B 1 207 ? -12.422 -23.656 -11.695 1 53.25 207 ILE B C 1
ATOM 3888 O O . ILE B 1 207 ? -11.469 -24.016 -10.992 1 53.25 207 ILE B O 1
ATOM 3892 N N . GLY B 1 208 ? -12.172 -23.172 -12.961 1 50.88 208 GLY B N 1
ATOM 3893 C CA . GLY B 1 208 ? -10.836 -23.078 -13.523 1 50.88 208 GLY B CA 1
ATOM 3894 C C . GLY B 1 208 ? -10.281 -21.672 -13.5 1 50.88 208 GLY B C 1
ATOM 3895 O O . GLY B 1 208 ? -10.5 -20.891 -14.43 1 50.88 208 GLY B O 1
ATOM 3896 N N . ILE B 1 209 ? -9.992 -21.25 -12.344 1 53.09 209 ILE B N 1
ATOM 3897 C CA . ILE B 1 209 ? -9.414 -19.922 -12.234 1 53.09 209 ILE B CA 1
ATOM 3898 C C . ILE B 1 209 ? -8.188 -19.797 -13.133 1 53.09 209 ILE B C 1
ATOM 3900 O O . ILE B 1 209 ? -7.18 -20.469 -12.906 1 53.09 209 ILE B O 1
ATOM 3904 N N . VAL B 1 210 ? -8.375 -19.562 -14.492 1 56.22 210 VAL B N 1
ATOM 3905 C CA . VAL B 1 210 ? -7.199 -19.266 -15.289 1 56.22 210 VAL B CA 1
ATOM 3906 C C . VAL B 1 210 ? -6.84 -17.781 -15.141 1 56.22 210 VAL B C 1
ATOM 3908 O O . VAL B 1 210 ? -7.598 -16.906 -15.562 1 56.22 210 VAL B O 1
ATOM 3911 N N . PRO B 1 211 ? -6.016 -17.453 -14.273 1 53.56 211 PRO B N 1
ATOM 3912 C CA . PRO B 1 211 ? -5.594 -16.094 -13.945 1 53.56 211 PRO B CA 1
ATOM 3913 C C . PRO B 1 211 ? -5.445 -15.203 -15.18 1 53.56 211 PRO B C 1
ATOM 3915 O O . PRO B 1 211 ? -5.676 -13.992 -15.102 1 53.56 211 PRO B O 1
ATOM 3918 N N . HIS B 1 212 ? -5.172 -15.812 -16.422 1 54.66 212 HIS B N 1
ATOM 3919 C CA . HIS B 1 212 ? -4.867 -15.016 -17.609 1 54.66 212 HIS B CA 1
ATOM 3920 C C . HIS B 1 212 ? -6.109 -14.297 -18.125 1 54.66 212 HIS B C 1
ATOM 3922 O O . HIS B 1 212 ? -6 -13.289 -18.828 1 54.66 212 HIS B O 1
ATOM 3928 N N . ARG B 1 213 ? -7.328 -14.773 -17.609 1 60.22 213 ARG B N 1
ATOM 3929 C CA . ARG B 1 213 ? -8.508 -14.148 -18.203 1 60.22 213 ARG B CA 1
ATOM 3930 C C . ARG B 1 213 ? -9.023 -13.016 -17.328 1 60.22 213 ARG B C 1
ATOM 3932 O O . ARG B 1 213 ? -10.047 -12.398 -17.641 1 60.22 213 ARG B O 1
ATOM 3939 N N . MET B 1 214 ? -8.188 -12.57 -16.375 1 67.19 214 MET B N 1
ATOM 3940 C CA . MET B 1 214 ? -8.641 -11.523 -15.461 1 67.19 214 MET B CA 1
ATOM 3941 C C . MET B 1 214 ? -7.879 -10.227 -15.695 1 67.19 214 MET B C 1
ATOM 3943 O O . MET B 1 214 ? -7.094 -9.805 -14.844 1 67.19 214 MET B O 1
ATOM 3947 N N . MET B 1 215 ? -8.219 -9.609 -16.953 1 82 215 MET B N 1
ATOM 3948 C CA . MET B 1 215 ? -7.422 -8.422 -17.266 1 82 215 MET B CA 1
ATOM 3949 C C . MET B 1 215 ? -8.273 -7.16 -17.188 1 82 215 MET B C 1
ATOM 3951 O O . MET B 1 215 ? -7.75 -6.047 -17.281 1 82 215 MET B O 1
ATOM 3955 N N . LEU B 1 216 ? -9.578 -7.359 -16.906 1 86.38 216 LEU B N 1
ATOM 3956 C CA . LEU B 1 216 ? -10.438 -6.176 -16.906 1 86.38 216 LEU B CA 1
ATOM 3957 C C . LEU B 1 216 ? -10.141 -5.301 -15.688 1 86.38 216 LEU B C 1
ATOM 3959 O O . LEU B 1 216 ? -9.969 -4.086 -15.82 1 86.38 216 LEU B O 1
ATOM 3963 N N . TYR B 1 217 ? -10.062 -5.883 -14.523 1 91.31 217 TYR B N 1
ATOM 3964 C CA . TYR B 1 217 ? -9.82 -5.113 -13.305 1 91.31 217 TYR B CA 1
ATOM 3965 C C . TYR B 1 217 ? -8.461 -4.426 -13.359 1 91.31 217 TYR B C 1
ATOM 3967 O O . TYR B 1 217 ? -8.359 -3.223 -13.109 1 91.31 217 TYR B O 1
ATOM 3975 N N . PRO B 1 218 ? -7.375 -5.102 -13.711 1 91.75 218 PRO B N 1
ATOM 3976 C CA . PRO B 1 218 ? -6.074 -4.422 -13.75 1 91.75 218 PRO B CA 1
ATOM 3977 C C . PRO B 1 218 ? -6.039 -3.281 -14.766 1 91.75 218 PRO B C 1
ATOM 3979 O O . PRO B 1 218 ? -5.379 -2.266 -14.531 1 91.75 218 PRO B O 1
ATOM 3982 N N . MET B 1 219 ? -6.746 -3.471 -15.859 1 93.38 219 MET B N 1
ATOM 3983 C CA . MET B 1 219 ? -6.773 -2.412 -16.859 1 93.38 219 MET B CA 1
ATOM 3984 C C . MET B 1 219 ? -7.539 -1.196 -16.344 1 93.38 219 MET B C 1
ATOM 3986 O O . MET B 1 219 ? -7.059 -0.066 -16.453 1 93.38 219 MET B O 1
ATOM 3990 N N . LEU B 1 220 ? -8.664 -1.413 -15.789 1 94.75 220 LEU B N 1
ATOM 3991 C CA . LEU B 1 220 ? -9.484 -0.323 -15.273 1 94.75 220 LEU B CA 1
ATOM 3992 C C . LEU B 1 220 ? -8.797 0.362 -14.094 1 94.75 220 LEU B C 1
ATOM 3994 O O . LEU B 1 220 ? -8.812 1.591 -13.992 1 94.75 220 LEU B O 1
ATOM 3998 N N . SER B 1 221 ? -8.266 -0.378 -13.203 1 96 221 SER B N 1
ATOM 3999 C CA . SER B 1 221 ? -7.602 0.193 -12.031 1 96 221 SER B CA 1
ATOM 4000 C C . SER B 1 221 ? -6.352 0.973 -12.43 1 96 221 SER B C 1
ATOM 4002 O O . SER B 1 221 ? -6.02 1.979 -11.805 1 96 221 SER B O 1
ATOM 4004 N N . MET B 1 222 ? -5.566 0.542 -13.438 1 96.81 222 MET B N 1
ATOM 4005 C CA . MET B 1 222 ? -4.387 1.268 -13.898 1 96.81 222 MET B CA 1
ATOM 4006 C C . MET B 1 222 ? -4.762 2.666 -14.383 1 96.81 222 MET B C 1
ATOM 4008 O O . MET B 1 222 ? -4.117 3.648 -14.016 1 96.81 222 MET B O 1
ATOM 4012 N N . LEU B 1 223 ? -5.848 2.721 -15.062 1 96.31 223 LEU B N 1
ATOM 4013 C CA . LEU B 1 223 ? -6.254 3.99 -15.648 1 96.31 223 LEU B CA 1
ATOM 4014 C C . LEU B 1 223 ? -6.93 4.883 -14.617 1 96.31 223 LEU B C 1
ATOM 4016 O O . LEU B 1 223 ? -6.617 6.07 -14.516 1 96.31 223 LEU B O 1
ATOM 4020 N N . THR B 1 224 ? -7.801 4.301 -13.812 1 96.88 224 THR B N 1
ATOM 4021 C CA . THR B 1 224 ? -8.672 5.121 -12.977 1 96.88 224 THR B CA 1
ATOM 4022 C C . THR B 1 224 ? -8.039 5.367 -11.609 1 96.88 224 THR B C 1
ATOM 4024 O O . THR B 1 224 ? -8.352 6.355 -10.945 1 96.88 224 THR B O 1
ATOM 4027 N N . VAL B 1 225 ? -7.223 4.48 -11.172 1 97.06 225 VAL B N 1
ATOM 4028 C CA . VAL B 1 225 ? -6.633 4.641 -9.844 1 97.06 225 VAL B CA 1
ATOM 4029 C C . VAL B 1 225 ? -5.164 5.043 -9.977 1 97.06 225 VAL B C 1
ATOM 4031 O O . VAL B 1 225 ? -4.793 6.176 -9.656 1 97.06 225 VAL B O 1
ATOM 4034 N N . ASN B 1 226 ? -4.355 4.242 -10.602 1 97.56 226 ASN B N 1
ATOM 4035 C CA . ASN B 1 226 ? -2.908 4.441 -10.586 1 97.56 226 ASN B CA 1
ATOM 4036 C C . ASN B 1 226 ? -2.506 5.707 -11.336 1 97.56 226 ASN B C 1
ATOM 4038 O O . ASN B 1 226 ? -1.784 6.551 -10.797 1 97.56 226 ASN B O 1
ATOM 4042 N N . ILE B 1 227 ? -2.988 5.875 -12.508 1 97.31 227 ILE B N 1
ATOM 4043 C CA . ILE B 1 227 ? -2.615 7.031 -13.312 1 97.31 227 ILE B CA 1
ATOM 4044 C C . ILE B 1 227 ? -3.311 8.281 -12.773 1 97.31 227 ILE B C 1
ATOM 4046 O O . ILE B 1 227 ? -2.666 9.305 -12.539 1 97.31 227 ILE B O 1
ATOM 4050 N N . THR B 1 228 ? -4.57 8.18 -12.516 1 96.62 228 THR B N 1
ATOM 4051 C CA . THR B 1 228 ? -5.359 9.344 -12.117 1 96.62 228 THR B CA 1
ATOM 4052 C C . THR B 1 228 ? -4.898 9.875 -10.766 1 96.62 228 THR B C 1
ATOM 4054 O O . THR B 1 228 ? -4.832 11.094 -10.562 1 96.62 228 THR B O 1
ATOM 4057 N N . THR B 1 229 ? -4.551 9 -9.859 1 95.25 229 THR B N 1
ATOM 4058 C CA . THR B 1 229 ? -4.156 9.469 -8.539 1 95.25 229 THR B CA 1
ATOM 4059 C C . THR B 1 229 ? -2.811 10.188 -8.602 1 95.25 229 THR B C 1
ATOM 4061 O O . THR B 1 229 ? -2.555 11.109 -7.82 1 95.25 229 THR B O 1
ATOM 4064 N N . ILE B 1 230 ? -1.896 9.789 -9.523 1 95.31 230 ILE B N 1
ATOM 4065 C CA . ILE B 1 230 ? -0.632 10.5 -9.703 1 95.31 230 ILE B CA 1
ATOM 4066 C C . ILE B 1 230 ? -0.904 11.93 -10.141 1 95.31 230 ILE B C 1
ATOM 4068 O O . ILE B 1 230 ? -0.278 12.875 -9.641 1 95.31 230 ILE B O 1
ATOM 4072 N N . PHE B 1 231 ? -1.845 12.125 -10.984 1 94.75 231 PHE B N 1
ATOM 4073 C CA . PHE B 1 231 ? -2.193 13.453 -11.469 1 94.75 231 PHE B CA 1
ATOM 4074 C C . PHE B 1 231 ? -2.852 14.273 -10.367 1 94.75 231 PHE B C 1
ATOM 4076 O O . PHE B 1 231 ? -2.576 15.469 -10.227 1 94.75 231 PHE B O 1
ATOM 4083 N N . ILE B 1 232 ? -3.691 13.648 -9.578 1 93.31 232 ILE B N 1
ATOM 4084 C CA . ILE B 1 232 ? -4.371 14.352 -8.492 1 93.31 232 ILE B CA 1
ATOM 4085 C C . ILE B 1 232 ? -3.352 14.789 -7.445 1 93.31 232 ILE B C 1
ATOM 4087 O O . ILE B 1 232 ? -3.309 15.969 -7.066 1 93.31 232 ILE B O 1
ATOM 4091 N N . ARG B 1 233 ? -2.494 13.922 -7.027 1 92.88 233 ARG B N 1
ATOM 4092 C CA . ARG B 1 233 ? -1.493 14.227 -6.008 1 92.88 233 ARG B CA 1
ATOM 4093 C C . ARG B 1 233 ? -0.446 15.195 -6.547 1 92.88 233 ARG B C 1
ATOM 4095 O O . ARG B 1 233 ? -0.011 16.109 -5.836 1 92.88 233 ARG B O 1
ATOM 4102 N N . GLY B 1 234 ? -0.073 14.961 -7.793 1 90.06 234 GLY B N 1
ATOM 4103 C CA . GLY B 1 234 ? 0.88 15.867 -8.414 1 90.06 234 GLY B CA 1
ATOM 4104 C C . GLY B 1 234 ? 0.36 17.281 -8.531 1 90.06 234 GLY B C 1
ATOM 4105 O O . GLY B 1 234 ? 1.08 18.25 -8.242 1 90.06 234 GLY B O 1
ATOM 4106 N N . SER B 1 235 ? -0.859 17.344 -8.891 1 88.56 235 SER B N 1
ATOM 4107 C CA . SER B 1 235 ? -1.457 18.672 -9.023 1 88.56 235 SER B CA 1
ATOM 4108 C C . SER B 1 235 ? -1.622 19.344 -7.664 1 88.56 235 SER B C 1
ATOM 4110 O O . SER B 1 235 ? -1.373 20.531 -7.523 1 88.56 235 SER B O 1
ATOM 4112 N N . ASN B 1 236 ? -1.975 18.562 -6.738 1 87 236 ASN B N 1
ATOM 4113 C CA . ASN B 1 236 ? -2.121 19.094 -5.391 1 87 236 ASN B CA 1
ATOM 4114 C C . ASN B 1 236 ? -0.782 19.562 -4.828 1 87 236 ASN B C 1
ATOM 4116 O O . ASN B 1 236 ? -0.719 20.578 -4.121 1 87 236 ASN B O 1
ATOM 4120 N N . MET B 1 237 ? 0.206 18.859 -5.152 1 85.75 237 MET B N 1
ATOM 4121 C CA . MET B 1 237 ? 1.532 19.188 -4.641 1 85.75 237 MET B CA 1
ATOM 4122 C C . MET B 1 237 ? 2.082 20.438 -5.332 1 85.75 237 MET B C 1
ATOM 4124 O O . MET B 1 237 ? 2.619 21.328 -4.676 1 85.75 237 MET B O 1
ATOM 4128 N N . VAL B 1 238 ? 1.892 20.594 -6.598 1 85.06 238 VAL B N 1
ATOM 4129 C CA . VAL B 1 238 ? 2.514 21.656 -7.387 1 85.06 238 VAL B CA 1
ATOM 4130 C C . VAL B 1 238 ? 1.688 22.922 -7.273 1 85.06 238 VAL B C 1
ATOM 4132 O O . VAL B 1 238 ? 2.24 24.016 -7.086 1 85.06 238 VAL B O 1
ATOM 4135 N N . PHE B 1 239 ? 0.361 22.844 -7.273 1 84.81 239 PHE B N 1
ATOM 4136 C CA . PHE B 1 239 ? -0.487 24.031 -7.332 1 84.81 239 PHE B CA 1
ATOM 4137 C C . PHE B 1 239 ? -0.873 24.484 -5.93 1 84.81 239 PHE B C 1
ATOM 4139 O O . PHE B 1 239 ? -0.983 25.688 -5.672 1 84.81 239 PHE B O 1
ATOM 4146 N N . PHE B 1 240 ? -0.953 23.547 -4.98 1 79.44 240 PHE B N 1
ATOM 4147 C CA . PHE B 1 240 ? -1.498 23.938 -3.686 1 79.44 240 PHE B CA 1
ATOM 4148 C C . PHE B 1 240 ? -0.488 23.672 -2.574 1 79.44 240 PHE B C 1
ATOM 4150 O O . PHE B 1 240 ? -0.737 24.016 -1.413 1 79.44 240 PHE B O 1
ATOM 4157 N N . ARG B 1 241 ? 0.639 23.047 -2.885 1 81.19 241 ARG B N 1
ATOM 4158 C CA . ARG B 1 241 ? 1.662 22.734 -1.893 1 81.19 241 ARG B CA 1
ATOM 4159 C C . ARG B 1 241 ? 1.051 22.031 -0.679 1 81.19 241 ARG B C 1
ATOM 4161 O O . ARG B 1 241 ? 1.312 22.422 0.461 1 81.19 241 ARG B O 1
ATOM 4168 N N . ASP B 1 242 ? 0.188 21.109 -0.972 1 77.81 242 ASP B N 1
ATOM 4169 C CA . ASP B 1 242 ? -0.499 20.359 0.077 1 77.81 242 ASP B CA 1
ATOM 4170 C C . ASP B 1 242 ? 0.441 19.359 0.743 1 77.81 242 ASP B C 1
ATOM 4172 O O . ASP B 1 242 ? 0.945 18.438 0.088 1 77.81 242 ASP B O 1
ATOM 4176 N N . ALA B 1 243 ? 0.668 19.516 1.995 1 75.31 243 ALA B N 1
ATOM 4177 C CA . ALA B 1 243 ? 1.578 18.656 2.758 1 75.31 243 ALA B CA 1
ATOM 4178 C C . ALA B 1 243 ? 0.942 17.297 3.055 1 75.31 243 ALA B C 1
ATOM 4180 O O . ALA B 1 243 ? 1.629 16.359 3.465 1 75.31 243 ALA B O 1
ATOM 4181 N N . ARG B 1 244 ? -0.301 17.156 2.77 1 77.75 244 ARG B N 1
ATOM 4182 C CA . ARG B 1 244 ? -1.001 15.922 3.129 1 77.75 244 ARG B CA 1
ATOM 4183 C C . ARG B 1 244 ? -0.833 14.859 2.049 1 77.75 244 ARG B C 1
ATOM 4185 O O . ARG B 1 244 ? -1.116 13.68 2.279 1 77.75 244 ARG B O 1
ATOM 4192 N N . VAL B 1 245 ? -0.322 15.359 0.916 1 82.12 245 VAL B N 1
ATOM 4193 C CA . VAL B 1 245 ? -0.146 14.445 -0.204 1 82.12 245 VAL B CA 1
ATOM 4194 C C . VAL B 1 245 ? 0.919 13.406 0.141 1 82.12 245 VAL B C 1
ATOM 4196 O O . VAL B 1 245 ? 1.99 13.75 0.646 1 82.12 245 VAL B O 1
ATOM 4199 N N . SER B 1 246 ? 0.492 12.156 -0.085 1 87.44 246 SER B N 1
ATOM 4200 C CA . SER B 1 246 ? 1.419 11.062 0.2 1 87.44 246 SER B CA 1
ATOM 4201 C C . SER B 1 246 ? 2.309 10.766 -1.002 1 87.44 246 SER B C 1
ATOM 4203 O O . SER B 1 246 ? 1.838 10.25 -2.018 1 87.44 246 SER B O 1
ATOM 4205 N N . SER B 1 247 ? 3.59 10.992 -0.922 1 91.44 247 SER B N 1
ATOM 4206 C CA . SER B 1 247 ? 4.547 10.68 -1.98 1 91.44 247 SER B CA 1
ATOM 4207 C C . SER B 1 247 ? 4.789 9.18 -2.086 1 91.44 247 SER B C 1
ATOM 4209 O O . SER B 1 247 ? 5.156 8.672 -3.15 1 91.44 247 SER B O 1
ATOM 4211 N N . ILE B 1 248 ? 4.527 8.516 -0.979 1 94.44 248 ILE B N 1
ATOM 4212 C CA . ILE B 1 248 ? 4.707 7.07 -0.961 1 94.44 248 ILE B CA 1
ATOM 4213 C C . ILE B 1 248 ? 3.686 6.414 -1.885 1 94.44 248 ILE B C 1
ATOM 4215 O O . ILE B 1 248 ? 4.027 5.523 -2.668 1 94.44 248 ILE B O 1
ATOM 4219 N N . PHE B 1 249 ? 2.502 6.941 -1.849 1 95 249 PHE B N 1
ATOM 4220 C CA . PHE B 1 249 ? 1.471 6.363 -2.705 1 95 249 PHE B CA 1
ATOM 4221 C C . PHE B 1 249 ? 1.692 6.762 -4.16 1 95 249 PHE B C 1
ATOM 4223 O O . PHE B 1 249 ? 1.315 6.023 -5.074 1 95 249 PHE B O 1
ATOM 4230 N N . MET B 1 250 ? 2.316 7.898 -4.359 1 95.5 250 MET B N 1
ATOM 4231 C CA . MET B 1 250 ? 2.693 8.25 -5.727 1 95.5 250 MET B CA 1
ATOM 4232 C C . MET B 1 250 ? 3.721 7.27 -6.277 1 95.5 250 MET B C 1
ATOM 4234 O O . MET B 1 250 ? 3.627 6.848 -7.434 1 95.5 250 MET B O 1
ATOM 4238 N N . GLY B 1 251 ? 4.656 6.992 -5.453 1 95.5 251 GLY B N 1
ATOM 4239 C CA . GLY B 1 251 ? 5.637 5.992 -5.844 1 95.5 251 GLY B CA 1
ATOM 4240 C C . GLY B 1 251 ? 5.027 4.625 -6.094 1 95.5 251 GLY B C 1
ATOM 4241 O O . GLY B 1 251 ? 5.371 3.955 -7.066 1 95.5 251 GLY B O 1
ATOM 4242 N N . LYS B 1 252 ? 4.148 4.219 -5.176 1 96.19 252 LYS B N 1
ATOM 4243 C CA . LYS B 1 252 ? 3.451 2.945 -5.348 1 96.19 252 LYS B CA 1
ATOM 4244 C C . LYS B 1 252 ? 2.723 2.891 -6.688 1 96.19 252 LYS B C 1
ATOM 4246 O O . LYS B 1 252 ? 2.773 1.876 -7.387 1 96.19 252 LYS B O 1
ATOM 4251 N N . ASN B 1 253 ? 2.072 3.979 -7.004 1 97.75 253 ASN B N 1
ATOM 4252 C CA . ASN B 1 253 ? 1.292 4.02 -8.234 1 97.75 253 ASN B CA 1
ATOM 4253 C C . ASN B 1 253 ? 2.189 3.977 -9.469 1 97.75 253 ASN B C 1
ATOM 4255 O O . ASN B 1 253 ? 1.83 3.377 -10.484 1 97.75 253 ASN B O 1
ATOM 4259 N N . MET B 1 254 ? 3.314 4.598 -9.438 1 96.25 254 MET B N 1
ATOM 4260 C CA . MET B 1 254 ? 4.262 4.531 -10.547 1 96.25 254 MET B CA 1
ATOM 4261 C C . MET B 1 254 ? 4.758 3.104 -10.75 1 96.25 254 MET B C 1
ATOM 4263 O O . MET B 1 254 ? 4.848 2.629 -11.883 1 96.25 254 MET B O 1
ATOM 4267 N N . LEU B 1 255 ? 5.039 2.473 -9.703 1 95.56 255 LEU B N 1
ATOM 4268 C CA . LEU B 1 255 ? 5.512 1.093 -9.773 1 95.56 255 LEU B CA 1
ATOM 4269 C C . LEU B 1 255 ? 4.398 0.161 -10.234 1 95.56 255 LEU B C 1
ATOM 4271 O O . LEU B 1 255 ? 4.637 -0.746 -11.039 1 95.56 255 LEU B O 1
ATOM 4275 N N . ALA B 1 256 ? 3.207 0.407 -9.703 1 96.06 256 ALA B N 1
ATOM 4276 C CA . ALA B 1 256 ? 2.064 -0.408 -10.109 1 96.06 256 ALA B CA 1
ATOM 4277 C C . ALA B 1 256 ? 1.808 -0.289 -11.609 1 96.06 256 ALA B C 1
ATOM 4279 O O . ALA B 1 256 ? 1.483 -1.277 -12.266 1 96.06 256 ALA B O 1
ATOM 4280 N N . ILE B 1 257 ? 1.934 0.905 -12.125 1 96.12 257 ILE B N 1
ATOM 4281 C CA . ILE B 1 257 ? 1.763 1.118 -13.555 1 96.12 257 ILE B CA 1
ATOM 4282 C C . ILE B 1 257 ? 2.791 0.295 -14.328 1 96.12 257 ILE B C 1
ATOM 4284 O O . ILE B 1 257 ? 2.449 -0.391 -15.297 1 96.12 257 ILE B O 1
ATOM 4288 N N . GLY B 1 258 ? 4.008 0.35 -13.914 1 93.81 258 GLY B N 1
ATOM 4289 C CA . GLY B 1 258 ? 5.043 -0.434 -14.57 1 93.81 258 GLY B CA 1
ATOM 4290 C C . GLY B 1 258 ? 4.758 -1.924 -14.562 1 93.81 258 GLY B C 1
ATOM 4291 O O . GLY B 1 258 ? 4.906 -2.598 -15.586 1 93.81 258 GLY B O 1
ATOM 4292 N N . MET B 1 259 ? 4.355 -2.441 -13.469 1 91.94 259 MET B N 1
ATOM 4293 C CA . MET B 1 259 ? 4.086 -3.871 -13.336 1 91.94 259 MET B CA 1
ATOM 4294 C C . MET B 1 259 ? 2.879 -4.277 -14.172 1 91.94 259 MET B C 1
ATOM 4296 O O . MET B 1 259 ? 2.896 -5.316 -14.828 1 91.94 259 MET B O 1
ATOM 4300 N N . LYS B 1 260 ? 1.829 -3.488 -14.156 1 91.62 260 LYS B N 1
ATOM 4301 C CA . LYS B 1 260 ? 0.619 -3.811 -14.906 1 91.62 260 LYS B CA 1
ATOM 4302 C C . LYS B 1 260 ? 0.86 -3.707 -16.406 1 91.62 260 LYS B C 1
ATOM 4304 O O . LYS B 1 260 ? 0.322 -4.5 -17.188 1 91.62 260 LYS B O 1
ATOM 4309 N N . VAL B 1 261 ? 1.642 -2.701 -16.828 1 92.25 261 VAL B N 1
ATOM 4310 C CA . VAL B 1 261 ? 1.974 -2.58 -18.25 1 92.25 261 VAL B CA 1
ATOM 4311 C C . VAL B 1 261 ? 2.762 -3.809 -18.703 1 92.25 261 VAL B C 1
ATOM 4313 O O . VAL B 1 261 ? 2.51 -4.352 -19.781 1 92.25 261 VAL B O 1
ATOM 4316 N N . CYS B 1 262 ? 3.672 -4.277 -17.891 1 86.56 262 CYS B N 1
ATOM 4317 C CA . CYS B 1 262 ? 4.438 -5.48 -18.188 1 86.56 262 CYS B CA 1
ATOM 4318 C C . CYS B 1 262 ? 3.527 -6.699 -18.297 1 86.56 262 CYS B C 1
ATOM 4320 O O . CYS B 1 262 ? 3.727 -7.562 -19.141 1 86.56 262 CYS B O 1
ATOM 4322 N N . MET B 1 263 ? 2.621 -6.762 -17.469 1 87 263 MET B N 1
ATOM 4323 C CA . MET B 1 263 ? 1.656 -7.855 -17.5 1 87 263 MET B CA 1
ATOM 4324 C C . MET B 1 263 ? 0.863 -7.84 -18.812 1 87 263 MET B C 1
ATOM 4326 O O . MET B 1 263 ? 0.653 -8.883 -19.422 1 87 263 MET B O 1
ATOM 4330 N N . PHE B 1 264 ? 0.478 -6.68 -19.234 1 87 264 PHE B N 1
ATOM 4331 C CA . PHE B 1 264 ? -0.321 -6.551 -20.438 1 87 264 PHE B CA 1
ATOM 4332 C C . PHE B 1 264 ? 0.505 -6.902 -21.672 1 87 264 PHE B C 1
ATOM 4334 O O . PHE B 1 264 ? 0.011 -7.559 -22.594 1 87 264 PHE B O 1
ATOM 4341 N N . VAL B 1 265 ? 1.681 -6.508 -21.656 1 86.69 265 VAL B N 1
ATOM 4342 C CA . VAL B 1 265 ? 2.557 -6.805 -22.781 1 86.69 265 VAL B CA 1
ATOM 4343 C C . VAL B 1 265 ? 2.811 -8.312 -22.859 1 86.69 265 VAL B C 1
ATOM 4345 O O . VAL B 1 265 ? 2.77 -8.898 -23.938 1 86.69 265 VAL B O 1
ATOM 4348 N N . GLN B 1 266 ? 3.016 -8.883 -21.75 1 83.19 266 GLN B N 1
ATOM 4349 C CA . GLN B 1 266 ? 3.248 -10.32 -21.734 1 83.19 266 GLN B CA 1
ATOM 4350 C C . GLN B 1 266 ? 1.993 -11.094 -22.141 1 83.19 266 GLN B C 1
ATOM 4352 O O . GLN B 1 266 ? 2.08 -12.133 -22.781 1 83.19 266 GLN B O 1
ATOM 4357 N N . TYR B 1 267 ? 0.962 -10.617 -21.719 1 81.31 267 TYR B N 1
ATOM 4358 C CA . TYR B 1 267 ? -0.3 -11.242 -22.094 1 81.31 267 TYR B CA 1
ATOM 4359 C C . TYR B 1 267 ? -0.515 -11.18 -23.594 1 81.31 267 TYR B C 1
ATOM 4361 O O . TYR B 1 267 ? -0.921 -12.164 -24.219 1 81.31 267 TYR B O 1
ATOM 4369 N N . GLN B 1 268 ? -0.253 -10.117 -24.234 1 82.94 268 GLN B N 1
ATOM 4370 C CA . GLN B 1 268 ? -0.396 -9.945 -25.672 1 82.94 268 GLN B CA 1
ATOM 4371 C C . GLN B 1 268 ? 0.575 -10.844 -26.438 1 82.94 268 GLN B C 1
ATOM 4373 O O . GLN B 1 268 ? 0.223 -11.414 -27.469 1 82.94 268 GLN B O 1
ATOM 4378 N N . ARG B 1 269 ? 1.69 -11.016 -25.875 1 80.25 269 ARG B N 1
ATOM 4379 C CA . ARG B 1 269 ? 2.68 -11.891 -26.5 1 80.25 269 ARG B CA 1
ATOM 4380 C C . ARG B 1 269 ? 2.266 -13.352 -26.391 1 80.25 269 ARG B C 1
ATOM 4382 O O . ARG B 1 269 ? 2.49 -14.133 -27.312 1 80.25 269 ARG B O 1
ATOM 4389 N N . HIS B 1 270 ? 1.721 -13.641 -25.312 1 76.25 270 HIS B N 1
ATOM 4390 C CA . HIS B 1 270 ? 1.257 -15.008 -25.109 1 76.25 270 HIS B CA 1
ATOM 4391 C C . HIS B 1 270 ? 0.075 -15.328 -26.016 1 76.25 270 HIS B C 1
ATOM 4393 O O . HIS B 1 270 ? -0.03 -16.438 -26.531 1 76.25 270 HIS B O 1
ATOM 4399 N N . GLN B 1 271 ? -0.769 -14.43 -26.109 1 74.31 271 GLN B N 1
ATOM 4400 C CA . GLN B 1 271 ? -1.929 -14.633 -26.984 1 74.31 271 GLN B CA 1
ATOM 4401 C C . GLN B 1 271 ? -1.509 -14.789 -28.438 1 74.31 271 GLN B C 1
ATOM 4403 O O . GLN B 1 271 ? -2.119 -15.555 -29.188 1 74.31 271 GLN B O 1
ATOM 4408 N N . HIS B 1 272 ? -0.531 -14.094 -28.797 1 71.19 272 HIS B N 1
ATOM 4409 C CA . HIS B 1 272 ? -0.06 -14.18 -30.172 1 71.19 272 HIS B CA 1
ATOM 4410 C C . HIS B 1 272 ? 0.658 -15.508 -30.422 1 71.19 272 HIS B C 1
ATOM 4412 O O . HIS B 1 272 ? 0.655 -16.016 -31.547 1 71.19 272 HIS B O 1
ATOM 4418 N N . HIS B 1 273 ? 1.293 -16.062 -29.438 1 62.5 273 HIS B N 1
ATOM 4419 C CA . HIS B 1 273 ? 2.029 -17.312 -29.641 1 62.5 273 HIS B CA 1
ATOM 4420 C C . HIS B 1 273 ? 1.13 -18.516 -29.422 1 62.5 273 HIS B C 1
ATOM 4422 O O . HIS B 1 273 ? 1.504 -19.641 -29.781 1 62.5 273 HIS B O 1
ATOM 4428 N N . THR B 1 274 ? 0.178 -18.531 -28.625 1 58.28 274 THR B N 1
ATOM 4429 C CA . THR B 1 274 ? -0.725 -19.672 -28.547 1 58.28 274 THR B CA 1
ATOM 4430 C C . THR B 1 274 ? -1.646 -19.703 -29.766 1 58.28 274 THR B C 1
ATOM 4432 O O . THR B 1 274 ? -2.432 -18.781 -29.984 1 58.28 274 THR B O 1
ATOM 4435 N N . PRO B 1 275 ? -1.32 -20.625 -30.703 1 51.56 275 PRO B N 1
ATOM 4436 C CA . PRO B 1 275 ? -2.172 -20.797 -31.891 1 51.56 275 PRO B CA 1
ATOM 4437 C C . PRO B 1 275 ? -3.656 -20.859 -31.547 1 51.56 275 PRO B C 1
ATOM 4439 O O . PRO B 1 275 ? -4.02 -21.312 -30.453 1 51.56 275 PRO B O 1
ATOM 4442 N N . PRO B 1 276 ? -4.477 -20.094 -32.312 1 44.34 276 PRO B N 1
ATOM 4443 C CA . PRO B 1 276 ? -5.914 -20.312 -32.156 1 44.34 276 PRO B CA 1
ATOM 4444 C C . PRO B 1 276 ? -6.285 -21.781 -32.094 1 44.34 276 PRO B C 1
ATOM 4446 O O . PRO B 1 276 ? -5.582 -22.625 -32.656 1 44.34 276 PRO B O 1
#

Organism: Aphelocoma coerulescens (NCBI:txid39617)

Radius of gyration: 24.91 Å; Cα contacts (8 Å, |Δi|>4): 460; chains: 2; bounding box: 70×66×55 Å

InterPro domains:
  IPR032776 CECR6/TMEM121 family [PF14997] (74-267)
  IPR042314 Transmembrane protein 121 [PTHR31046] (1-275)

pLDDT: mean 83.51, std 14.47, range [26.97, 97.75]

Sequence (552 aa):
MVPPPPVSKPHVCLSTVLIMTSLVLMDAYLVEQSQGSRKLGICVMVAVGDICFLLVLRYVAIWVGAEVKTAKRGYAMILWFLYVFVLEIKVYFVYQNYKADRKSLDLIARKALTLLLSICIPALYVLLVATEHMEYVRTFKKKEDLRNRLFWVIVDMLDVLDIQANLWEPQKKGLPLWAEGIMFFYCYILLLVLPCVSLCEISMQGIGIVPHRMMLYPMLSMLTVNITTIFIRGSNMVFFRDARVSSIFMGKNMLAIGMKVCMFVQYQRHQHHTPPMVPPPPVSKPHVCLSTVLIMTSLVLMDAYLVEQSQGSRKLGICVMVAVGDICFLLVLRYVAIWVGAEVKTAKRGYAMILWFLYVFVLEIKVYFVYQNYKADRKSLDLIARKALTLLLSICIPALYVLLVATEHMEYVRTFKKKEDLRNRLFWVIVDMLDVLDIQANLWEPQKKGLPLWAEGIMFFYCYILLLVLPCVSLCEISMQGIGIVPHRMMLYPMLSMLTVNITTIFIRGSNMVFFRDARVSSIFMGKNMLAIGMKVCMFVQYQRHQHHTPP

Foldseek 3Di:
DPPPDLQPPVLLVVLLVLLLVLLVVLLVLLLVLDDDPVSVVSNVVSVVVSVVLSVVSVVLVVVLVVDDDPSLLCSLLVSLQSSLVSVLVSVVSVLVSCVVCVPVQPQVSLVVNLVSCLCSLLVSLVSSLCSRPVVQDDDPVVVVVVVVVSVVVSLLLNLLSLQLSVSNRDWPFDDPPVVNVVSSVLSSVCSSVLSSLVSNLSNVCPNPPPVLVNLPSLVVSLVSRLVVSLVVLVCCCPVVVTPSRDVVSNVVSVVSNVVSVVSVVVSVVVVVPPDD/DPPPDLQDPVLLVVLLVLLLVLLVVLLVLLLVLDDDPVSVVSNVVSVVVSVVLSVVSVVLVVVLVVDDDPSLLVSLLVSLQSSLVSVLVSVVSVLVSCVVCVPVQPQVSLVVNLVSCLCSLLVSLVSSLCSRPVVQDDDPVVVVVVVVVSVVVSLLLNLLSLQLSVSNHDWPFDDPPVVNVVSSVLSSVCSNVLSSLVSNLSNVCPNPPPVLVNLPSLVVSLVSGLVVSLVVLVCCCPVVVTPSRDVVSNVVSVVSNVVSVVSVVVSVVVVVPPDD